Protein AF-A0ABD3PXR7-F1 (afdb_monomer_lite)

Radius of gyration: 36.09 Å; chains: 1; bounding box: 82×71×95 Å

Organism: NCBI:txid29204

Sequence (376 aa):
MSKEVPHRSMDNRYQPSEEQWASACSLSIHQLHDVMTKGQEARTKLITGNVGLVTMIAKRYYNLLGAGNARGGRAAAGGGGGGTDATLKLEDLIQEGYIGIMDAAERFDPEKGFRFSTYGSHWVRQRILRSISESSRIIRLPVHVQTMLRNMNKKRKEFEEVVGRTPSLPELAHELGLSLEKVNLYQHLSRNVMSLEMQLDQHSSKEDRERTLGDRIPCTELPTPDEDAMSEAFRGEVHSMLDHLGDNERLVLTHRFGLEDGCPRTLRETSDSMGVSIDIVRGIEARALNKLRQPRMMYRLKDFVDGGRNEESWENHSTMDSNGFGSSIEGHPNFVPQAMNAIEDMSHQNMNFNGVAMDDGFGDNDRPTPESIWSF

Structure (mmCIF, N/CA/C/O backbone):
data_AF-A0ABD3PXR7-F1
#
_entry.id   AF-A0ABD3PXR7-F1
#
loop_
_atom_site.group_PDB
_atom_site.id
_atom_site.type_symbol
_atom_site.label_atom_id
_atom_site.label_alt_id
_atom_site.label_comp_id
_atom_site.label_asym_id
_atom_site.label_entity_id
_atom_site.label_seq_id
_atom_site.pdbx_PDB_ins_code
_atom_site.Cartn_x
_atom_site.Cartn_y
_atom_site.Cartn_z
_atom_site.occupancy
_atom_site.B_iso_or_equiv
_atom_site.auth_seq_id
_atom_site.auth_comp_id
_atom_site.auth_asym_id
_atom_site.auth_atom_id
_atom_site.pdbx_PDB_model_num
ATOM 1 N N . MET A 1 1 ? -48.456 32.308 11.871 1.00 34.34 1 MET A N 1
ATOM 2 C CA . MET A 1 1 ? -47.641 33.259 11.086 1.00 34.34 1 MET A CA 1
ATOM 3 C C . MET A 1 1 ? -46.350 32.551 10.734 1.00 34.34 1 MET A C 1
ATOM 5 O O . MET A 1 1 ? -45.613 32.157 11.631 1.00 34.34 1 MET A O 1
ATOM 9 N N . SER A 1 2 ? -46.200 32.249 9.450 1.00 33.28 2 SER A N 1
ATOM 10 C CA . SER A 1 2 ? -45.166 31.401 8.864 1.00 33.28 2 SER A CA 1
ATOM 11 C C . SER A 1 2 ? -43.765 31.931 9.170 1.00 33.28 2 SER A C 1
ATOM 13 O O . SER A 1 2 ? -43.465 33.080 8.864 1.00 33.28 2 SER A O 1
ATOM 15 N N . LYS A 1 3 ? -42.910 31.104 9.780 1.00 39.56 3 LYS A N 1
ATOM 16 C CA . LYS A 1 3 ? -41.465 31.348 9.816 1.00 39.56 3 LYS A CA 1
ATOM 17 C C . LYS A 1 3 ? -40.888 30.765 8.533 1.00 39.56 3 LYS A C 1
ATOM 19 O O . LYS A 1 3 ? -40.643 29.564 8.459 1.00 39.56 3 LYS A O 1
ATOM 24 N N . GLU A 1 4 ? -40.753 31.601 7.512 1.00 32.22 4 GLU A N 1
ATOM 25 C CA . GLU A 1 4 ? -39.958 31.261 6.336 1.00 32.22 4 GLU A CA 1
ATOM 26 C C . GLU A 1 4 ? -38.503 31.081 6.775 1.00 32.22 4 GLU A C 1
ATOM 28 O O . GLU A 1 4 ? -37.876 31.990 7.318 1.00 32.22 4 GLU A O 1
ATOM 33 N N . VAL A 1 5 ? -37.990 29.866 6.597 1.00 41.03 5 VAL A N 1
ATOM 34 C CA . VAL A 1 5 ? -36.563 29.571 6.708 1.00 41.03 5 VAL A CA 1
ATOM 35 C C . VAL A 1 5 ? -35.935 30.062 5.401 1.00 41.03 5 VAL A C 1
ATOM 37 O O . VAL A 1 5 ? -36.305 29.541 4.347 1.00 41.03 5 VAL A O 1
ATOM 40 N N . PRO A 1 6 ? -35.040 31.064 5.416 1.00 37.84 6 PRO A N 1
ATOM 41 C CA . PRO A 1 6 ? -34.482 31.597 4.183 1.00 37.84 6 PRO A CA 1
ATOM 42 C C . PRO A 1 6 ? -33.681 30.513 3.453 1.00 37.84 6 PRO A C 1
ATOM 44 O O . PRO A 1 6 ? -32.834 29.829 4.034 1.00 37.84 6 PRO A O 1
ATOM 47 N N . HIS A 1 7 ? -33.991 30.346 2.167 1.00 37.97 7 HIS A N 1
ATOM 48 C CA . HIS A 1 7 ? -33.317 29.427 1.260 1.00 37.97 7 HIS A CA 1
ATOM 49 C C . HIS A 1 7 ? -31.802 29.680 1.250 1.00 37.97 7 HIS A C 1
ATOM 51 O O . HIS A 1 7 ? -31.329 30.791 1.025 1.00 37.97 7 HIS A O 1
ATOM 57 N N . ARG A 1 8 ? -31.044 28.607 1.491 1.00 40.94 8 ARG A N 1
ATOM 58 C CA . ARG A 1 8 ? -29.581 28.560 1.549 1.00 40.94 8 ARG A CA 1
ATOM 59 C C . ARG A 1 8 ? -28.980 28.835 0.164 1.00 40.94 8 ARG A C 1
ATOM 61 O O . ARG A 1 8 ? -28.808 27.908 -0.622 1.00 40.94 8 ARG A O 1
ATOM 68 N N . SER A 1 9 ? -28.632 30.087 -0.130 1.00 39.97 9 SER A N 1
ATOM 69 C CA . SER A 1 9 ? -27.699 30.412 -1.213 1.00 39.97 9 SER A CA 1
ATOM 70 C C . SER A 1 9 ? -26.316 29.885 -0.821 1.00 39.97 9 SER A C 1
ATOM 72 O O . SER A 1 9 ? -25.676 30.402 0.095 1.00 39.97 9 SER A O 1
ATOM 74 N N . MET A 1 10 ? -25.890 28.792 -1.455 1.00 42.78 10 MET A N 1
ATOM 75 C CA . MET A 1 10 ? -24.587 28.170 -1.230 1.00 42.78 10 MET A CA 1
ATOM 76 C C . MET A 1 10 ? -23.471 28.996 -1.872 1.00 42.78 10 MET A C 1
ATOM 78 O O . MET A 1 10 ? -22.968 28.651 -2.934 1.00 42.78 10 MET A O 1
ATOM 82 N N . ASP A 1 11 ? -23.048 30.050 -1.182 1.00 43.78 11 ASP A N 1
ATOM 83 C CA . ASP A 1 11 ? -21.689 30.567 -1.308 1.00 43.78 11 ASP A CA 1
ATOM 84 C C . ASP A 1 11 ? -20.843 29.852 -0.244 1.00 43.78 11 ASP A C 1
ATOM 86 O O . ASP A 1 11 ? -20.810 30.224 0.929 1.00 43.78 11 ASP A O 1
ATOM 90 N N . ASN A 1 12 ? -20.206 28.742 -0.624 1.00 55.34 12 ASN A N 1
ATOM 91 C CA . ASN A 1 12 ? -19.539 27.801 0.293 1.00 55.34 12 ASN A CA 1
ATOM 92 C C . ASN A 1 12 ? -18.209 28.342 0.882 1.00 55.34 12 ASN A C 1
ATOM 94 O O . ASN A 1 12 ? -17.324 27.571 1.247 1.00 55.34 12 ASN A O 1
ATOM 98 N N . ARG A 1 13 ? -18.048 29.673 0.938 1.00 56.72 13 ARG A N 1
ATOM 99 C CA . ARG A 1 13 ? -16.863 30.396 1.436 1.00 56.72 13 ARG A CA 1
ATOM 100 C C . ARG A 1 13 ? -17.157 31.375 2.577 1.00 56.72 13 ARG A C 1
ATOM 102 O O . ARG A 1 13 ? -16.215 31.924 3.137 1.00 56.72 13 ARG A O 1
ATOM 109 N N . TYR A 1 14 ? -18.420 31.592 2.947 1.00 70.62 14 TYR A N 1
ATOM 110 C CA . TYR A 1 14 ? -18.758 32.481 4.060 1.00 70.62 14 TYR A CA 1
ATOM 111 C C . TYR A 1 14 ? -18.867 31.686 5.368 1.00 70.62 14 TYR A C 1
ATOM 113 O O . TYR A 1 14 ? -19.858 30.994 5.606 1.00 70.62 14 TYR A O 1
ATOM 121 N N . GLN A 1 15 ? -17.834 31.758 6.213 1.00 71.31 15 GLN A N 1
ATOM 122 C CA . GLN A 1 15 ? -17.936 31.325 7.609 1.00 71.31 15 GLN A CA 1
ATOM 123 C C . GLN A 1 15 ? -18.559 32.476 8.417 1.00 71.31 15 GLN A C 1
ATOM 125 O O . GLN A 1 15 ? -18.010 33.579 8.385 1.00 71.31 15 GLN A O 1
ATOM 130 N N . PRO A 1 16 ? -19.701 32.270 9.103 1.00 82.31 16 PRO A N 1
ATOM 131 C CA . PRO A 1 16 ? -20.336 33.333 9.874 1.00 82.31 16 PRO A CA 1
ATOM 132 C C . PRO A 1 16 ? -19.421 33.802 11.009 1.00 82.31 16 PRO A C 1
ATOM 134 O O . PRO A 1 16 ? -18.792 32.975 11.672 1.00 82.31 16 PRO A O 1
ATOM 137 N N . SER A 1 17 ? -19.371 35.115 11.245 1.00 83.88 17 SER A N 1
ATOM 138 C CA . SER A 1 17 ? -18.610 35.712 12.355 1.00 83.88 17 SER A CA 1
ATOM 139 C C . SER A 1 17 ? -19.162 35.255 13.714 1.00 83.88 17 SER A C 1
ATOM 141 O O . SER A 1 17 ? -20.355 34.964 13.833 1.00 83.88 17 SER A O 1
ATOM 143 N N . GLU A 1 18 ? -18.331 35.233 14.762 1.00 81.06 18 GLU A N 1
ATOM 144 C CA . GLU A 1 18 ? -18.754 34.929 16.143 1.00 81.06 18 GLU A CA 1
ATOM 145 C C . GLU A 1 18 ? -19.928 35.814 16.593 1.00 81.06 18 GLU A C 1
ATOM 147 O O . GLU A 1 18 ? -20.834 35.351 17.284 1.00 81.06 18 GLU A O 1
ATOM 152 N N . GLU A 1 19 ? -19.982 37.059 16.112 1.00 82.31 19 GLU A N 1
ATOM 153 C CA . GLU A 1 19 ? -21.092 37.986 16.351 1.00 82.31 19 GLU A CA 1
ATOM 154 C C . GLU A 1 19 ? -22.408 37.513 15.715 1.00 82.31 19 GLU A C 1
ATOM 156 O O . GLU A 1 19 ? -23.481 37.653 16.304 1.00 82.31 19 GLU A O 1
ATOM 161 N N . GLN A 1 20 ? -22.339 36.915 14.522 1.00 86.44 20 GLN A N 1
ATOM 162 C CA . GLN A 1 20 ? -23.507 36.377 13.822 1.00 86.44 20 GLN A CA 1
ATOM 163 C C . GLN A 1 20 ? -24.015 35.104 14.500 1.00 86.44 20 GLN A C 1
ATOM 165 O O . GLN A 1 20 ? -25.227 34.920 14.609 1.00 86.44 20 GLN A O 1
ATOM 170 N N . TRP A 1 21 ? -23.114 34.263 15.015 1.00 85.06 21 TRP A N 1
ATOM 171 C CA . TRP A 1 21 ? -23.475 33.100 15.829 1.00 85.06 21 TRP A CA 1
ATOM 172 C C . TRP A 1 21 ? -24.108 33.500 17.161 1.00 85.06 21 TRP A C 1
ATOM 174 O O . TRP A 1 21 ? -25.146 32.955 17.537 1.00 85.06 21 TRP A O 1
ATOM 184 N N . ALA A 1 22 ? -23.525 34.483 17.847 1.00 86.75 22 ALA A N 1
ATOM 185 C CA . ALA A 1 22 ? -24.058 35.019 19.094 1.00 86.75 22 ALA A CA 1
ATOM 186 C C . ALA A 1 22 ? -25.461 35.616 18.880 1.00 86.75 22 ALA A C 1
ATOM 188 O O . ALA A 1 22 ? -26.399 35.276 19.603 1.00 86.75 22 ALA A O 1
ATOM 189 N N . SER A 1 23 ? -25.631 36.404 17.813 1.00 87.06 23 SER A N 1
ATOM 190 C CA . SER A 1 23 ? -26.920 36.973 17.408 1.00 87.06 23 SER A CA 1
ATOM 191 C C . SER A 1 23 ? -27.958 35.895 17.063 1.00 87.06 23 SER A C 1
ATOM 193 O O . SER A 1 23 ? -29.079 35.936 17.570 1.00 87.06 23 SER A O 1
ATOM 195 N N . ALA A 1 24 ? -27.584 34.868 16.287 1.00 88.69 24 ALA A N 1
ATOM 196 C CA . ALA A 1 24 ? -28.477 33.761 15.930 1.00 88.69 24 ALA A CA 1
ATOM 197 C C . ALA A 1 24 ? -28.955 32.962 17.155 1.00 88.69 24 ALA A C 1
ATOM 199 O O . ALA A 1 24 ? -30.113 32.548 17.215 1.00 88.69 24 ALA A O 1
ATOM 200 N N . CYS A 1 25 ? -28.085 32.784 18.151 1.00 84.81 25 CYS A N 1
ATOM 201 C CA . CYS A 1 25 ? -28.408 32.115 19.410 1.00 84.81 25 CYS A CA 1
ATOM 202 C C . CYS A 1 25 ? -29.075 33.038 20.443 1.00 84.81 25 CYS A C 1
ATOM 204 O O . CYS A 1 25 ? -29.448 32.562 21.513 1.00 84.81 25 CYS A O 1
ATOM 206 N N . SER A 1 26 ? -29.244 34.335 20.144 1.00 90.25 26 SER A N 1
ATOM 207 C CA . SER A 1 26 ? -29.732 35.351 21.092 1.00 90.25 26 SER A CA 1
ATOM 208 C C . SER A 1 26 ? -28.900 35.427 22.388 1.00 90.25 26 SER A C 1
ATOM 210 O O . SER A 1 26 ? -29.445 35.636 23.471 1.00 90.25 26 SER A O 1
ATOM 212 N N . LEU A 1 27 ? -27.579 35.239 22.284 1.00 89.94 27 LEU A N 1
ATOM 213 C CA . LEU A 1 27 ? -26.617 35.262 23.394 1.00 89.94 27 LEU A CA 1
ATOM 214 C C . LEU A 1 27 ? -25.584 36.378 23.196 1.00 89.94 27 LEU A C 1
ATOM 216 O O . LEU A 1 27 ? -25.331 36.810 22.074 1.00 89.94 27 LEU A O 1
ATOM 220 N N . SER A 1 28 ? -24.943 36.831 24.278 1.00 91.56 28 SER A N 1
ATOM 221 C CA . SER A 1 28 ? -23.738 37.663 24.149 1.00 91.56 28 SER A CA 1
ATOM 222 C C . SER A 1 28 ? -22.528 36.814 23.738 1.00 91.56 28 SER A C 1
ATOM 224 O O . SER A 1 28 ? -22.487 35.615 24.013 1.00 91.56 28 SER A O 1
ATOM 226 N N . ILE A 1 29 ? -21.510 37.427 23.124 1.00 89.44 29 ILE A N 1
ATOM 227 C CA . ILE A 1 29 ? -20.277 36.731 22.697 1.00 89.44 29 ILE A CA 1
ATOM 228 C C . ILE A 1 29 ? -19.611 36.013 23.886 1.00 89.44 29 ILE A C 1
ATOM 230 O O . ILE A 1 29 ? -19.215 34.855 23.782 1.00 89.44 29 ILE A O 1
ATOM 234 N N . HIS A 1 30 ? -19.566 36.660 25.055 1.00 89.75 30 HIS A N 1
ATOM 235 C CA . HIS A 1 30 ? -19.017 36.056 26.272 1.00 89.75 30 HIS A CA 1
ATOM 236 C C . HIS A 1 30 ? -19.841 34.851 26.745 1.00 89.75 30 HIS A C 1
ATOM 238 O O . HIS A 1 30 ? -19.284 33.816 27.099 1.00 89.75 30 HIS A O 1
ATOM 244 N N . GLN A 1 31 ? -21.173 34.959 26.731 1.00 90.75 31 GLN A N 1
ATOM 245 C CA . GLN A 1 31 ? -22.049 33.844 27.101 1.00 90.75 31 GLN A CA 1
ATOM 246 C C . GLN A 1 31 ? -21.922 32.678 26.118 1.00 90.75 31 GLN A C 1
ATOM 248 O O . GLN A 1 31 ? -21.955 31.523 26.538 1.00 90.75 31 GLN A O 1
ATOM 253 N N . LEU A 1 32 ? -21.746 32.968 24.826 1.00 89.69 32 LEU A N 1
ATOM 254 C CA . LEU A 1 32 ? -21.493 31.957 23.807 1.00 89.69 32 LEU A CA 1
ATOM 255 C C . LEU A 1 32 ? -20.192 31.200 24.105 1.00 89.69 32 LEU A C 1
ATOM 257 O O . LEU A 1 32 ? -20.207 29.971 24.156 1.00 89.69 32 LEU A O 1
ATOM 261 N N . HIS A 1 33 ? -19.098 31.915 24.385 1.00 90.12 33 HIS A N 1
ATOM 262 C CA . HIS A 1 33 ? -17.822 31.303 24.763 1.00 90.12 33 HIS A CA 1
ATOM 263 C C . HIS A 1 33 ? -17.922 30.468 26.043 1.00 90.12 33 HIS A C 1
ATOM 265 O O . HIS A 1 33 ? -17.426 29.343 26.069 1.00 90.12 33 HIS A O 1
ATOM 271 N N . ASP A 1 34 ? -18.621 30.946 27.074 1.00 92.38 34 ASP A N 1
ATOM 272 C CA . ASP A 1 34 ? -18.834 30.184 28.312 1.00 92.38 34 ASP A CA 1
ATOM 273 C C . ASP A 1 34 ? -19.627 28.888 28.084 1.00 92.38 34 ASP A C 1
ATOM 275 O O . ASP A 1 34 ? -19.372 27.865 28.722 1.00 92.38 34 ASP A O 1
ATOM 279 N N . VAL A 1 35 ? -20.617 28.906 27.190 1.00 91.38 35 VAL A N 1
ATOM 280 C CA . VAL A 1 35 ? -21.384 27.703 26.840 1.00 91.38 35 VAL A CA 1
ATOM 281 C C . VAL A 1 35 ? -20.528 26.741 26.017 1.00 91.38 35 VAL A C 1
ATOM 283 O O . VAL A 1 35 ? -20.562 25.533 26.261 1.00 91.38 35 VAL A O 1
ATOM 286 N N . MET A 1 36 ? -19.724 27.256 25.085 1.00 90.50 36 MET A N 1
ATOM 287 C CA . MET A 1 36 ? -18.823 26.441 24.269 1.00 90.50 36 MET A CA 1
ATOM 288 C C . MET A 1 36 ? -17.743 25.757 25.109 1.00 90.50 36 MET A C 1
ATOM 290 O O . MET A 1 36 ? -17.532 24.555 24.947 1.00 90.50 36 MET A O 1
ATOM 294 N N . THR A 1 37 ? -17.107 26.473 26.039 1.00 93.88 37 THR A N 1
ATOM 295 C CA . THR A 1 37 ? -16.093 25.900 26.941 1.00 93.88 37 THR A CA 1
ATOM 296 C C . THR A 1 37 ? -16.701 24.830 27.842 1.00 93.88 37 THR A C 1
ATOM 298 O O . THR A 1 37 ? -16.191 23.711 27.890 1.00 93.88 37 THR A O 1
ATOM 301 N N . LYS A 1 38 ? -17.864 25.093 28.457 1.00 93.88 38 LYS A N 1
ATOM 302 C CA . LYS A 1 38 ? -18.607 24.080 29.231 1.00 93.88 38 LYS A CA 1
ATOM 303 C C . LYS A 1 38 ? -18.969 22.855 28.390 1.00 93.88 38 LYS A C 1
ATOM 305 O O . LYS A 1 38 ? -18.868 21.728 28.875 1.00 93.88 38 LYS A O 1
ATOM 310 N N . GLY A 1 39 ? -19.364 23.057 27.132 1.00 91.94 39 GLY A N 1
ATOM 311 C CA . GLY A 1 39 ? -19.642 21.977 26.186 1.00 91.94 39 GLY A CA 1
ATOM 312 C C . GLY A 1 39 ? -18.402 21.134 25.878 1.00 91.94 39 GLY A C 1
ATOM 313 O O . GLY A 1 39 ? -18.457 19.904 25.934 1.00 91.94 39 GLY A O 1
ATOM 314 N N . GLN A 1 40 ? -17.263 21.778 25.618 1.00 91.00 40 GLN A N 1
ATOM 315 C CA . GLN A 1 40 ? -15.980 21.111 25.378 1.00 91.00 40 GLN A CA 1
ATOM 316 C C . GLN A 1 40 ? -15.490 20.343 26.613 1.00 91.00 40 GLN A C 1
ATOM 318 O O . GLN A 1 40 ? -15.039 19.200 26.493 1.00 91.00 40 GLN A O 1
ATOM 323 N N . GLU A 1 41 ? -15.629 20.915 27.808 1.00 94.44 41 GLU A N 1
ATOM 324 C CA . GLU A 1 41 ? -15.305 20.239 29.065 1.00 94.44 41 GLU A CA 1
ATOM 325 C C . GLU A 1 41 ? -16.196 19.017 29.300 1.00 94.44 41 GLU A C 1
ATOM 327 O O . GLU A 1 41 ? -15.697 17.942 29.639 1.00 94.44 41 GLU A O 1
ATOM 332 N N . ALA A 1 42 ? -17.511 19.156 29.106 1.00 92.94 42 ALA A N 1
ATOM 333 C CA . ALA A 1 42 ? -18.457 18.053 29.241 1.00 92.94 42 ALA A CA 1
ATOM 334 C C . ALA A 1 42 ? -18.140 16.926 28.249 1.00 92.94 42 ALA A C 1
ATOM 336 O O . ALA A 1 42 ? -18.104 15.752 28.628 1.00 92.94 42 ALA A O 1
ATOM 337 N N . ARG A 1 43 ? -17.817 17.280 27.001 1.00 91.12 43 ARG A N 1
ATOM 338 C CA . ARG A 1 43 ? -17.379 16.334 25.971 1.00 91.12 43 ARG A CA 1
ATOM 339 C C . ARG A 1 43 ? -16.092 15.615 26.378 1.00 91.12 43 ARG A C 1
ATOM 341 O O . ARG A 1 43 ? -16.018 14.391 26.289 1.00 91.12 43 ARG A O 1
ATOM 348 N N . THR A 1 44 ? -15.102 16.350 26.876 1.00 93.56 44 THR A N 1
ATOM 349 C CA . THR A 1 44 ? -13.822 15.784 27.329 1.00 93.56 44 THR A CA 1
ATOM 350 C C . THR A 1 44 ? -14.022 14.836 28.510 1.00 93.56 44 THR A C 1
ATOM 352 O O . THR A 1 44 ? -13.457 13.742 28.527 1.00 93.56 44 THR A O 1
ATOM 355 N N . LYS A 1 45 ? -14.889 15.191 29.466 1.00 94.56 45 LYS A N 1
ATOM 356 C CA . LYS A 1 45 ? -15.271 14.318 30.589 1.00 94.56 45 LYS A CA 1
ATOM 357 C C . LYS A 1 45 ? -15.959 13.039 30.104 1.00 94.56 45 LYS A C 1
ATOM 359 O O . LYS A 1 45 ? -15.632 11.955 30.583 1.00 94.56 45 LYS A O 1
ATOM 364 N N . LEU A 1 46 ? -16.857 13.140 29.121 1.00 93.31 46 LEU A N 1
ATOM 365 C CA . LEU A 1 46 ? -17.528 11.975 28.538 1.00 93.31 46 LEU A CA 1
ATOM 366 C C . LEU A 1 46 ? -16.535 11.034 27.838 1.00 93.31 46 LEU A C 1
ATOM 368 O O . LEU A 1 46 ? -16.605 9.819 28.025 1.00 93.31 46 LEU A O 1
ATOM 372 N N . ILE A 1 47 ? -15.591 11.579 27.071 1.00 93.38 47 ILE A N 1
ATOM 373 C CA . ILE A 1 47 ? -14.570 10.791 26.367 1.00 93.38 47 ILE A CA 1
ATOM 374 C C . ILE A 1 47 ? -13.620 10.119 27.363 1.00 93.38 47 ILE A C 1
ATOM 376 O O . ILE A 1 47 ? -13.458 8.898 27.329 1.00 93.38 47 ILE A O 1
ATOM 380 N N . THR A 1 48 ? -13.031 10.891 28.280 1.00 94.00 48 THR A N 1
ATOM 381 C CA . THR A 1 48 ? -12.047 10.390 29.258 1.00 94.00 48 THR A CA 1
ATOM 382 C C . THR A 1 48 ? -12.644 9.338 30.192 1.00 94.00 48 THR A C 1
ATOM 384 O O . THR A 1 48 ? -12.010 8.313 30.440 1.00 94.00 48 THR A O 1
ATOM 387 N N . GLY A 1 49 ? -13.903 9.503 30.615 1.00 93.75 49 GLY A N 1
ATOM 388 C CA . GLY A 1 49 ? -14.624 8.505 31.411 1.00 93.75 49 GLY A CA 1
ATOM 389 C C . GLY A 1 49 ? -14.849 7.164 30.699 1.00 93.75 49 GLY A C 1
ATOM 390 O O . GLY A 1 49 ? -15.053 6.148 31.360 1.00 93.75 49 GLY A O 1
ATOM 391 N N . ASN A 1 50 ? -14.779 7.125 29.363 1.00 93.81 50 ASN A N 1
ATOM 392 C CA . ASN A 1 50 ? -15.019 5.921 28.562 1.00 93.81 50 ASN A CA 1
ATOM 393 C C . ASN A 1 50 ? -13.762 5.378 27.858 1.00 93.81 50 ASN A C 1
ATOM 395 O O . ASN A 1 50 ? -13.854 4.460 27.041 1.00 93.81 50 ASN A O 1
ATOM 399 N N . VAL A 1 51 ? -12.572 5.862 28.216 1.00 91.31 51 VAL A N 1
ATOM 400 C CA . VAL A 1 51 ? -11.287 5.364 27.691 1.00 91.31 51 VAL A CA 1
ATOM 401 C C . VAL A 1 51 ? -11.111 3.852 27.915 1.00 91.31 51 VAL A C 1
ATOM 403 O O . VAL A 1 51 ? -10.631 3.130 27.037 1.00 91.31 51 VAL A O 1
ATOM 406 N N . GLY A 1 52 ? -11.570 3.333 29.059 1.00 93.56 52 GLY A N 1
ATOM 407 C CA . GLY A 1 52 ? -11.513 1.900 29.372 1.00 93.56 52 GLY A CA 1
ATOM 408 C C . GLY A 1 52 ? -12.270 1.017 28.368 1.00 93.56 52 GLY A C 1
ATOM 409 O O . GLY A 1 52 ? -11.819 -0.081 28.042 1.00 93.56 52 GLY A O 1
ATOM 410 N N . LEU A 1 53 ? -13.381 1.510 27.810 1.00 94.00 53 LEU A N 1
ATOM 411 C CA . LEU A 1 53 ? -14.138 0.793 26.780 1.00 94.00 53 LEU A CA 1
ATOM 412 C C . LEU A 1 53 ? -13.314 0.645 25.495 1.00 94.00 53 LEU A C 1
ATOM 414 O O . LEU A 1 53 ? -13.272 -0.438 24.910 1.00 94.00 53 LEU A O 1
ATOM 418 N N . VAL A 1 54 ? -12.638 1.718 25.079 1.00 95.12 54 VAL A N 1
ATOM 419 C CA . VAL A 1 54 ? -11.808 1.735 23.868 1.00 95.12 54 VAL A CA 1
ATOM 420 C C . VAL A 1 54 ? -10.669 0.732 23.983 1.00 95.12 54 VAL A C 1
ATOM 422 O O . VAL A 1 54 ? -10.507 -0.123 23.113 1.00 95.12 54 VAL A O 1
ATOM 425 N N . THR A 1 55 ? -9.927 0.782 25.090 1.00 94.62 55 THR A N 1
ATOM 426 C CA . THR A 1 55 ? -8.792 -0.123 25.319 1.00 94.62 55 THR A CA 1
ATOM 427 C C . THR A 1 55 ? -9.223 -1.591 25.363 1.00 94.62 55 THR A C 1
ATOM 429 O O . THR A 1 55 ? -8.538 -2.442 24.796 1.00 94.62 55 THR A O 1
ATOM 432 N N . MET A 1 56 ? -10.377 -1.906 25.963 1.00 94.69 56 MET A N 1
ATOM 433 C CA . MET A 1 56 ? -10.942 -3.261 25.966 1.00 94.69 56 MET A CA 1
ATOM 434 C C . MET A 1 56 ? -11.277 -3.749 24.546 1.00 94.69 56 MET A C 1
ATOM 436 O O . MET A 1 56 ? -10.916 -4.870 24.178 1.00 94.69 56 MET A O 1
ATOM 440 N N . ILE A 1 57 ? -11.935 -2.914 23.733 1.00 93.81 57 ILE A N 1
ATOM 441 C CA . ILE A 1 57 ? -12.299 -3.264 22.352 1.00 93.81 57 ILE A CA 1
ATOM 442 C C . ILE A 1 57 ? -11.040 -3.429 21.489 1.00 93.81 57 ILE A C 1
ATOM 444 O O . ILE A 1 57 ? -10.927 -4.424 20.771 1.00 93.81 57 ILE A O 1
ATOM 448 N N . ALA A 1 58 ? -10.080 -2.508 21.591 1.00 93.12 58 ALA A N 1
ATOM 449 C CA . ALA A 1 58 ? -8.821 -2.566 20.852 1.00 93.12 58 ALA A CA 1
ATOM 450 C C . ALA A 1 58 ? -8.014 -3.826 21.200 1.00 93.12 58 ALA A C 1
ATOM 452 O O . ALA A 1 58 ? -7.631 -4.572 20.299 1.00 93.12 58 ALA A O 1
ATOM 453 N N . LYS A 1 59 ? -7.852 -4.145 22.495 1.00 91.44 59 LYS A N 1
ATOM 454 C CA . LYS A 1 59 ? -7.183 -5.379 22.948 1.00 91.44 59 LYS A CA 1
ATOM 455 C C . LYS A 1 59 ? -7.855 -6.639 22.409 1.00 91.44 59 LYS A C 1
ATOM 457 O O . LYS A 1 59 ? -7.168 -7.579 22.021 1.00 91.44 59 LYS A O 1
ATOM 462 N N . ARG A 1 60 ? -9.192 -6.670 22.344 1.00 90.94 60 ARG A N 1
ATOM 463 C CA . ARG A 1 60 ? -9.924 -7.805 21.764 1.00 90.94 60 ARG A CA 1
ATOM 464 C C . ARG A 1 60 ? -9.561 -8.015 20.292 1.00 90.94 60 ARG A C 1
ATOM 466 O O . ARG A 1 60 ? -9.311 -9.153 19.906 1.00 90.94 60 ARG A O 1
ATOM 473 N N . TYR A 1 61 ? -9.532 -6.955 19.484 1.00 87.50 61 TYR A N 1
ATOM 474 C CA . TYR A 1 61 ? -9.170 -7.061 18.065 1.00 87.50 61 TYR A CA 1
ATOM 475 C C . TYR A 1 61 ? -7.691 -7.377 17.856 1.00 87.50 61 TYR A C 1
ATOM 477 O O . TYR A 1 61 ? -7.380 -8.232 17.034 1.00 87.50 61 TYR A O 1
ATOM 485 N N . TYR A 1 62 ? -6.804 -6.782 18.653 1.00 87.06 62 TYR A N 1
ATOM 486 C CA . TYR A 1 62 ? -5.380 -7.113 18.655 1.00 87.06 62 TYR A CA 1
ATOM 487 C C . TYR A 1 62 ? -5.144 -8.605 18.941 1.00 87.06 62 TYR A C 1
ATOM 489 O O . TYR A 1 62 ? -4.453 -9.289 18.190 1.00 87.06 62 TYR A O 1
ATOM 497 N N . ASN A 1 63 ? -5.807 -9.149 19.966 1.00 85.12 63 ASN A N 1
ATOM 498 C CA . ASN A 1 63 ? -5.702 -10.566 20.310 1.00 85.12 63 ASN A CA 1
ATOM 499 C C . ASN A 1 63 ? -6.324 -11.480 19.246 1.00 85.12 63 ASN A C 1
ATOM 501 O O . ASN A 1 63 ? -5.800 -12.560 19.007 1.00 85.12 63 ASN A O 1
ATOM 505 N N . LEU A 1 64 ? -7.428 -11.079 18.605 1.00 80.62 64 LEU A N 1
ATOM 506 C CA . LEU A 1 64 ? -8.034 -11.849 17.510 1.00 80.62 64 LEU A CA 1
ATOM 507 C C . LEU A 1 64 ? -7.110 -11.925 16.288 1.00 80.62 64 LEU A C 1
ATOM 509 O O . LEU A 1 64 ? -7.005 -12.988 15.680 1.00 80.62 64 LEU A O 1
ATOM 513 N N . LEU A 1 65 ? -6.427 -10.825 15.963 1.00 73.44 65 LEU A N 1
ATOM 514 C CA . LEU A 1 65 ? -5.420 -10.784 14.902 1.00 73.44 65 LEU A CA 1
ATOM 515 C C . LEU A 1 65 ? -4.204 -11.655 15.262 1.00 73.44 65 LEU A C 1
ATOM 517 O O . LEU A 1 65 ? -3.769 -12.460 14.446 1.00 73.44 65 LEU A O 1
ATOM 521 N N . GLY A 1 66 ? -3.711 -11.573 16.503 1.00 63.81 66 GLY A N 1
ATOM 522 C CA . GLY A 1 66 ? -2.571 -12.375 16.970 1.00 63.81 66 GLY A CA 1
ATOM 523 C C . GLY A 1 66 ? -2.869 -13.874 17.140 1.00 63.81 66 GLY A C 1
ATOM 524 O O . GLY A 1 66 ? -2.029 -14.717 16.834 1.00 63.81 66 GLY A O 1
ATOM 525 N N . ALA A 1 67 ? -4.075 -14.241 17.582 1.00 55.44 67 ALA A N 1
ATOM 526 C CA . ALA A 1 67 ? -4.469 -15.637 17.799 1.00 55.44 67 ALA A CA 1
ATOM 527 C C . ALA A 1 67 ? -4.686 -16.415 16.490 1.00 55.44 67 ALA A C 1
ATOM 529 O O . ALA A 1 67 ? -4.561 -17.642 16.485 1.00 55.44 67 ALA A O 1
ATOM 530 N N . GLY A 1 68 ? -4.976 -15.719 15.383 1.00 50.09 68 GLY A N 1
ATOM 531 C CA . GLY A 1 68 ? -5.058 -16.315 14.047 1.00 50.09 68 GLY A CA 1
ATOM 532 C C . GLY A 1 68 ? -3.751 -16.983 13.608 1.00 50.09 68 GLY A C 1
ATOM 533 O O . GLY A 1 68 ? -3.805 -18.050 12.999 1.00 50.09 68 GLY A O 1
ATOM 534 N N . ASN A 1 69 ? -2.601 -16.425 14.008 1.00 47.66 69 ASN A N 1
ATOM 535 C CA . ASN A 1 69 ? -1.274 -16.978 13.713 1.00 47.66 69 ASN A CA 1
ATOM 536 C C . ASN A 1 69 ? -0.861 -18.126 14.647 1.00 47.66 69 ASN A C 1
ATOM 538 O O . ASN A 1 69 ? -0.056 -18.962 14.260 1.00 47.66 69 ASN A O 1
ATOM 542 N N . ALA A 1 70 ? -1.401 -18.203 15.868 1.00 43.69 70 ALA A N 1
ATOM 543 C CA . ALA A 1 70 ? -0.979 -19.211 16.847 1.00 43.69 70 ALA A CA 1
ATOM 544 C C . ALA A 1 70 ? -1.699 -20.566 16.703 1.00 43.69 70 ALA A C 1
ATOM 546 O O . ALA A 1 70 ? -1.213 -21.579 17.205 1.00 43.69 70 ALA A O 1
ATOM 547 N N . ARG A 1 71 ? -2.876 -20.602 16.058 1.00 41.38 71 ARG A N 1
ATOM 548 C CA . ARG A 1 71 ? -3.730 -21.807 15.990 1.00 41.38 71 ARG A CA 1
ATOM 549 C C . ARG A 1 71 ? -3.679 -22.547 14.648 1.00 41.38 71 ARG A C 1
ATOM 551 O O . ARG A 1 71 ? -4.197 -23.656 14.561 1.00 41.38 71 ARG A O 1
ATOM 558 N N . GLY A 1 72 ? -3.051 -21.963 13.627 1.00 38.50 72 GLY A N 1
ATOM 559 C CA . GLY A 1 72 ? -2.854 -22.573 12.311 1.00 38.50 72 GLY A CA 1
ATOM 560 C C . GLY A 1 72 ? -1.486 -23.240 12.177 1.00 38.50 72 GLY A C 1
ATOM 561 O O . GLY A 1 72 ? -0.562 -22.623 11.674 1.00 38.50 72 GLY A O 1
ATOM 562 N N . GLY A 1 73 ? -1.376 -24.504 12.595 1.00 35.03 73 GLY A N 1
ATOM 563 C CA . GLY A 1 73 ? -0.399 -25.449 12.037 1.00 35.03 73 GLY A CA 1
ATOM 564 C C . GLY A 1 73 ? 1.043 -25.399 12.564 1.00 35.03 73 GLY A C 1
ATOM 565 O O . GLY A 1 73 ? 1.861 -24.587 12.153 1.00 35.03 73 GLY A O 1
ATOM 566 N N . ARG A 1 74 ? 1.413 -26.427 13.340 1.00 32.06 74 ARG A N 1
ATOM 567 C CA . ARG A 1 74 ? 2.798 -26.898 13.567 1.00 32.06 74 ARG A CA 1
ATOM 568 C C . ARG A 1 74 ? 3.421 -27.531 12.300 1.00 32.06 74 ARG A C 1
ATOM 570 O O . ARG A 1 74 ? 4.119 -28.534 12.403 1.00 32.06 74 ARG A O 1
ATOM 577 N N . ALA A 1 75 ? 3.161 -27.000 11.108 1.00 32.09 75 ALA A N 1
ATOM 578 C CA . ALA A 1 75 ? 3.556 -27.626 9.845 1.00 32.09 75 ALA A CA 1
ATOM 579 C C . ALA A 1 75 ? 4.252 -26.631 8.908 1.00 32.09 75 ALA A C 1
ATOM 581 O O . ALA A 1 75 ? 3.686 -26.231 7.902 1.00 32.09 75 ALA A O 1
ATOM 582 N N . ALA A 1 76 ? 5.467 -26.226 9.283 1.00 30.88 76 ALA A N 1
ATOM 583 C CA . ALA A 1 76 ? 6.570 -25.866 8.384 1.00 30.88 76 ALA A CA 1
ATOM 584 C C . ALA A 1 76 ? 7.766 -25.429 9.246 1.00 30.88 76 ALA A C 1
ATOM 586 O O . ALA A 1 76 ? 8.016 -24.247 9.466 1.00 30.88 76 ALA A O 1
ATOM 587 N N . ALA A 1 77 ? 8.501 -26.404 9.782 1.00 29.28 77 ALA A N 1
ATOM 588 C CA . ALA A 1 77 ? 9.882 -26.180 10.187 1.00 29.28 77 ALA A CA 1
ATOM 589 C C . ALA A 1 77 ? 10.709 -26.045 8.897 1.00 29.28 77 ALA A C 1
ATOM 591 O O . ALA A 1 77 ? 11.210 -27.025 8.361 1.00 29.28 77 ALA A O 1
ATOM 592 N N . GLY A 1 78 ? 10.735 -24.838 8.346 1.00 27.80 78 GLY A N 1
ATOM 593 C CA . GLY A 1 78 ? 11.430 -24.478 7.117 1.00 27.80 78 GLY A CA 1
ATOM 594 C C . GLY A 1 78 ? 11.237 -22.985 6.910 1.00 27.80 78 GLY A C 1
ATOM 595 O O . GLY A 1 78 ? 10.104 -22.530 6.794 1.00 27.80 78 GLY A O 1
ATOM 596 N N . GLY A 1 79 ? 12.333 -22.235 7.006 1.00 32.03 79 GLY A N 1
ATOM 597 C CA . GLY A 1 79 ? 12.371 -20.780 7.109 1.00 32.03 79 GLY A CA 1
ATOM 598 C C . GLY A 1 79 ? 11.476 -20.039 6.116 1.00 32.03 79 GLY A C 1
ATOM 599 O O . GLY A 1 79 ? 11.370 -20.388 4.946 1.00 32.03 79 GLY A O 1
ATOM 600 N N . GLY A 1 80 ? 10.843 -18.986 6.622 1.00 28.62 80 GLY A N 1
ATOM 601 C CA . GLY A 1 80 ? 9.959 -18.124 5.852 1.00 28.62 80 GLY A CA 1
ATOM 602 C C . GLY A 1 80 ? 8.953 -17.466 6.778 1.00 28.62 80 GLY A C 1
ATOM 603 O O . GLY A 1 80 ? 7.782 -17.831 6.786 1.00 28.62 80 GLY A O 1
ATOM 604 N N . GLY A 1 81 ? 9.420 -16.520 7.598 1.00 29.58 81 GLY A N 1
ATOM 605 C CA . GLY A 1 81 ? 8.567 -15.632 8.388 1.00 29.58 81 GLY A CA 1
ATOM 606 C C . GLY A 1 81 ? 7.748 -14.729 7.466 1.00 29.58 81 GLY A C 1
ATOM 607 O O . GLY A 1 81 ? 8.058 -13.557 7.295 1.00 29.58 81 GLY A O 1
ATOM 608 N N . GLY A 1 82 ? 6.738 -15.295 6.813 1.00 32.25 82 GLY A N 1
ATOM 609 C CA . GLY A 1 82 ? 5.902 -14.628 5.832 1.00 32.25 82 GLY A CA 1
ATOM 610 C C . GLY A 1 82 ? 4.522 -14.347 6.402 1.00 32.25 82 GLY A C 1
ATOM 611 O O . GLY A 1 82 ? 3.681 -15.237 6.468 1.00 32.25 82 GLY A O 1
ATOM 612 N N . GLY A 1 83 ? 4.277 -13.084 6.751 1.00 37.94 83 GLY A N 1
ATOM 613 C CA . GLY A 1 83 ? 2.926 -12.544 6.858 1.00 37.94 83 GLY A CA 1
ATOM 614 C C . GLY A 1 83 ? 2.401 -12.361 8.274 1.00 37.94 83 GLY A C 1
ATOM 615 O O . GLY A 1 83 ? 1.431 -12.998 8.675 1.00 37.94 83 GLY A O 1
ATOM 616 N N . THR A 1 84 ? 2.957 -11.410 9.020 1.00 39.97 84 THR A N 1
ATOM 617 C CA . THR A 1 84 ? 2.160 -10.771 10.066 1.00 39.97 84 THR A CA 1
ATOM 618 C C . THR A 1 84 ? 1.199 -9.794 9.389 1.00 39.97 84 THR A C 1
ATOM 620 O O . THR A 1 84 ? 1.554 -8.648 9.144 1.00 39.97 84 THR A O 1
ATOM 623 N N . ASP A 1 85 ? -0.047 -10.212 9.154 1.00 50.09 85 ASP A N 1
ATOM 624 C CA . ASP A 1 85 ? -1.201 -9.333 8.847 1.00 50.09 85 ASP A CA 1
ATOM 625 C C . ASP A 1 85 ? -1.480 -8.286 9.972 1.00 50.09 85 ASP A C 1
ATOM 627 O O . ASP A 1 85 ? -2.501 -7.599 9.979 1.00 50.09 85 ASP A O 1
ATOM 631 N N . ALA A 1 86 ? -0.575 -8.150 10.946 1.00 53.19 86 ALA A N 1
ATOM 632 C CA . ALA A 1 86 ? -0.638 -7.262 12.095 1.00 53.19 86 ALA A CA 1
ATOM 633 C C . ALA A 1 86 ? 0.517 -6.247 12.056 1.00 53.19 86 ALA A C 1
ATOM 635 O O . ALA A 1 86 ? 1.362 -6.219 12.945 1.00 53.19 86 ALA A O 1
ATOM 636 N N . THR A 1 87 ? 0.561 -5.409 11.019 1.00 61.56 87 THR A N 1
ATOM 637 C CA . THR A 1 87 ? 1.468 -4.244 10.984 1.00 61.56 87 THR A CA 1
ATOM 638 C C . THR A 1 87 ? 1.078 -3.194 12.033 1.00 61.56 87 THR A C 1
ATOM 640 O O . THR A 1 87 ? 1.912 -2.412 12.477 1.00 61.56 87 THR A O 1
ATOM 643 N N . LEU A 1 88 ? -0.191 -3.175 12.453 1.00 75.06 88 LEU A N 1
ATOM 644 C CA . LEU A 1 88 ? -0.697 -2.181 13.395 1.00 75.06 88 LEU A CA 1
ATOM 645 C C . LEU A 1 88 ? -0.389 -2.571 14.837 1.00 75.06 88 LEU A C 1
ATOM 647 O O . LEU A 1 88 ? -0.782 -3.644 15.311 1.00 75.06 88 LEU A O 1
ATOM 651 N N . LYS A 1 89 ? 0.274 -1.660 15.550 1.00 87.12 89 LYS A N 1
ATOM 652 C CA . LYS A 1 89 ? 0.551 -1.816 16.975 1.00 87.12 89 LYS A CA 1
ATOM 653 C C . LYS A 1 89 ? -0.750 -1.665 17.760 1.00 87.12 89 LYS A C 1
ATOM 655 O O . LYS A 1 89 ? -1.703 -1.017 17.327 1.00 87.12 89 LYS A O 1
ATOM 660 N N . LEU A 1 90 ? -0.791 -2.240 18.962 1.00 89.44 90 LEU A N 1
ATOM 661 C CA . LEU A 1 90 ? -1.935 -2.069 19.865 1.00 89.44 90 LEU A CA 1
ATOM 662 C C . LEU A 1 90 ? -2.220 -0.583 20.145 1.00 89.44 90 LEU A C 1
ATOM 664 O O . LEU A 1 90 ? -3.378 -0.192 20.252 1.00 89.44 90 LEU A O 1
ATOM 668 N N . GLU A 1 91 ? -1.169 0.227 20.249 1.00 92.81 91 GLU A N 1
ATOM 669 C CA . GLU A 1 91 ? -1.256 1.674 20.458 1.00 92.81 91 GLU A CA 1
ATOM 670 C C . GLU A 1 91 ? -2.007 2.362 19.315 1.00 92.81 91 GLU A C 1
ATOM 672 O O . GLU A 1 91 ? -2.933 3.124 19.586 1.00 92.81 91 GLU A O 1
ATOM 677 N N . ASP A 1 92 ? -1.711 2.008 18.062 1.00 92.62 92 ASP A N 1
ATOM 678 C CA . ASP A 1 92 ? -2.387 2.559 16.882 1.00 92.62 92 ASP A CA 1
ATOM 679 C C . ASP A 1 92 ? -3.890 2.240 16.913 1.00 92.62 92 ASP A C 1
ATOM 681 O O . ASP A 1 92 ? -4.732 3.120 16.731 1.00 92.62 92 ASP A O 1
ATOM 685 N N . LEU A 1 93 ? -4.252 0.995 17.250 1.00 92.19 93 LEU A N 1
ATOM 686 C CA . LEU A 1 93 ? -5.658 0.589 17.378 1.00 92.19 93 LEU A CA 1
ATOM 687 C C . LEU A 1 93 ? -6.384 1.334 18.507 1.00 92.19 93 LEU A C 1
ATOM 689 O O . LEU A 1 93 ? -7.579 1.616 18.398 1.00 92.19 93 LEU A O 1
ATOM 693 N N . ILE A 1 94 ? -5.685 1.631 19.605 1.00 94.81 94 ILE A N 1
ATOM 694 C CA . ILE A 1 94 ? -6.243 2.409 20.715 1.00 94.81 94 ILE A CA 1
ATOM 695 C C . ILE A 1 94 ? -6.485 3.856 20.274 1.00 94.81 94 ILE A C 1
ATOM 697 O O . ILE A 1 94 ? -7.565 4.381 20.545 1.00 94.81 94 ILE A O 1
ATOM 701 N N . GLN A 1 95 ? -5.536 4.478 19.568 1.00 94.75 95 GLN A N 1
ATOM 702 C CA . GLN A 1 95 ? -5.682 5.854 19.077 1.00 94.75 95 GLN A CA 1
ATOM 703 C C . GLN A 1 95 ? -6.840 5.987 18.083 1.00 94.75 95 GLN A C 1
ATOM 705 O O . GLN A 1 95 ? -7.692 6.862 18.225 1.00 94.75 95 GLN A O 1
ATOM 710 N N . GLU A 1 96 ? -6.957 5.054 17.143 1.00 94.94 96 GLU A N 1
ATOM 711 C CA . GLU A 1 96 ? -8.077 4.999 16.193 1.00 94.94 96 GLU A CA 1
ATOM 712 C C . GLU A 1 96 ? -9.420 4.777 16.893 1.00 94.94 96 GLU A C 1
ATOM 714 O O . GLU A 1 96 ? -10.455 5.355 16.542 1.00 94.94 96 GLU A O 1
ATOM 719 N N . GLY A 1 97 ? -9.406 3.968 17.950 1.00 96.06 97 GLY A N 1
ATOM 720 C CA . GLY A 1 97 ? -10.550 3.801 18.825 1.00 96.06 97 GLY A CA 1
ATOM 721 C C . GLY A 1 97 ? -10.939 5.090 19.561 1.00 96.06 97 GLY A C 1
ATOM 722 O O . GLY A 1 97 ? -12.135 5.346 19.722 1.00 96.06 97 GLY A O 1
ATOM 723 N N . TYR A 1 98 ? -9.976 5.927 19.967 1.00 95.81 98 TYR A N 1
ATOM 724 C CA . TYR A 1 98 ? -10.268 7.232 20.569 1.00 95.81 98 TYR A CA 1
ATOM 725 C C . TYR A 1 98 ? -10.910 8.193 19.574 1.00 95.81 98 TYR A C 1
ATOM 727 O O . TYR A 1 98 ? -11.881 8.858 19.926 1.00 95.81 98 TYR A O 1
ATOM 735 N N . ILE A 1 99 ? -10.468 8.206 18.317 1.00 95.50 99 ILE A N 1
ATOM 736 C CA . ILE A 1 99 ? -11.146 8.982 17.268 1.00 95.50 99 ILE A CA 1
ATOM 737 C C . ILE A 1 99 ? -12.598 8.499 17.121 1.00 95.50 99 ILE A C 1
ATOM 739 O O . ILE A 1 99 ? -13.531 9.299 17.076 1.00 95.50 99 ILE A O 1
ATOM 743 N N . GLY A 1 100 ? -12.826 7.182 17.163 1.00 95.88 100 GLY A N 1
ATOM 744 C CA . GLY A 1 100 ? -14.178 6.619 17.133 1.00 95.88 100 GLY A CA 1
ATOM 745 C C . GLY A 1 100 ? -15.059 7.028 18.309 1.00 95.88 100 GLY A C 1
ATOM 746 O O . GLY A 1 100 ? -16.243 7.301 18.116 1.00 95.88 100 GLY A O 1
ATOM 747 N N . ILE A 1 101 ? -14.516 7.105 19.526 1.00 95.88 101 ILE A N 1
ATOM 748 C CA . ILE A 1 101 ? -15.311 7.552 20.677 1.00 95.88 101 ILE A CA 1
ATOM 749 C C . ILE A 1 101 ? -15.557 9.066 20.662 1.00 95.88 101 ILE A C 1
ATOM 751 O O . ILE A 1 101 ? -16.609 9.509 21.121 1.00 95.88 101 ILE A O 1
ATOM 755 N N . MET A 1 102 ? -14.631 9.850 20.100 1.00 94.88 102 MET A N 1
ATOM 756 C CA . MET A 1 102 ? -14.807 11.286 19.873 1.00 94.88 102 MET A CA 1
ATOM 757 C C . MET A 1 102 ? -15.941 11.561 18.883 1.00 94.88 102 MET A C 1
ATOM 759 O O . MET A 1 102 ? -16.787 12.402 19.186 1.00 94.88 102 MET A O 1
ATOM 763 N N . ASP A 1 103 ? -15.993 10.824 17.767 1.00 94.69 103 ASP A N 1
ATOM 764 C CA . ASP A 1 103 ? -17.083 10.888 16.781 1.00 94.69 103 ASP A CA 1
ATOM 765 C C . ASP A 1 103 ? -18.427 10.482 17.411 1.00 94.69 103 ASP A C 1
ATOM 767 O O . ASP A 1 103 ? -19.465 11.104 17.170 1.00 94.69 103 ASP A O 1
ATOM 771 N N . ALA A 1 104 ? -18.417 9.443 18.255 1.00 95.69 104 ALA A N 1
ATOM 772 C CA . ALA A 1 104 ? -19.608 9.004 18.975 1.00 95.69 104 ALA A CA 1
ATOM 773 C C . ALA A 1 104 ? -20.118 10.084 19.936 1.00 95.69 104 ALA A C 1
ATOM 775 O O . ALA A 1 104 ? -21.321 10.308 20.017 1.00 95.69 104 ALA A O 1
ATOM 776 N N . ALA A 1 105 ? -19.219 10.756 20.658 1.00 94.50 105 ALA A N 1
ATOM 777 C CA . ALA A 1 105 ? -19.580 11.808 21.602 1.00 94.50 105 ALA A CA 1
ATOM 778 C C . ALA A 1 105 ? -20.227 13.025 20.918 1.00 94.50 105 ALA A C 1
ATOM 780 O O . ALA A 1 105 ? -21.095 13.647 21.519 1.00 94.50 105 ALA A O 1
ATOM 781 N N . GLU A 1 106 ? -19.862 13.345 19.671 1.00 92.19 106 GLU A N 1
ATOM 782 C CA . GLU A 1 106 ? -20.484 14.447 18.910 1.00 92.19 106 GLU A CA 1
ATOM 783 C C . GLU A 1 106 ? -21.920 14.154 18.487 1.00 92.19 106 GLU A C 1
ATOM 785 O O . GLU A 1 106 ? -22.746 15.058 18.411 1.00 92.19 106 GLU A O 1
ATOM 790 N N . ARG A 1 107 ? -22.210 12.891 18.167 1.00 92.56 107 ARG A N 1
ATOM 791 C CA . ARG A 1 107 ? -23.492 12.473 17.577 1.00 92.56 107 ARG A CA 1
ATOM 792 C C . ARG A 1 107 ? -24.430 11.824 18.587 1.00 92.56 107 ARG A C 1
ATOM 794 O O . ARG A 1 107 ? -25.527 11.396 18.220 1.00 92.56 107 ARG A O 1
ATOM 801 N N . PHE A 1 108 ? -23.986 11.691 19.832 1.00 94.38 108 PHE A N 1
ATOM 802 C CA . PHE A 1 108 ? -24.764 11.056 20.878 1.00 94.38 108 PHE A CA 1
ATOM 803 C C . PHE A 1 108 ? -25.889 11.975 21.346 1.00 94.38 108 PHE A C 1
ATOM 805 O O . PHE A 1 108 ? -25.666 13.123 21.714 1.00 94.38 108 PHE A O 1
ATOM 812 N N . ASP A 1 109 ? -27.094 11.421 21.367 1.00 93.25 109 ASP A N 1
ATOM 813 C CA . ASP A 1 109 ? -28.296 12.095 21.829 1.00 93.25 109 ASP A CA 1
ATOM 814 C C . ASP A 1 109 ? -28.818 11.374 23.085 1.00 93.25 109 ASP A C 1
ATOM 816 O O . ASP A 1 109 ? -29.255 10.217 22.982 1.00 93.25 109 ASP A O 1
ATOM 820 N N . PRO A 1 110 ? -28.747 12.009 24.271 1.00 90.19 110 PRO A N 1
ATOM 821 C CA . PRO A 1 110 ? -29.185 11.401 25.521 1.00 90.19 110 PRO A CA 1
ATOM 822 C C . PRO A 1 110 ? -30.710 11.246 25.617 1.00 90.19 110 PRO A C 1
ATOM 824 O O . PRO A 1 110 ? -31.170 10.394 26.379 1.00 90.19 110 PRO A O 1
ATOM 827 N N . GLU A 1 111 ? -31.503 11.996 24.842 1.00 93.56 111 GLU A N 1
ATOM 828 C CA . GLU A 1 111 ? -32.973 11.940 24.906 1.00 93.56 111 GLU A CA 1
ATOM 829 C C . GLU A 1 111 ? -33.524 10.609 24.379 1.00 93.56 111 GLU A C 1
ATOM 831 O O . GLU A 1 111 ? -34.599 10.160 24.776 1.00 93.56 111 GLU A O 1
ATOM 836 N N . LYS A 1 112 ? -32.743 9.907 23.549 1.00 91.44 112 LYS A N 1
ATOM 837 C CA . LYS A 1 112 ? -33.101 8.592 22.996 1.00 91.44 112 LYS A CA 1
ATOM 838 C C . LYS A 1 112 ? -33.033 7.447 24.014 1.00 91.44 112 LYS A C 1
ATOM 840 O O . LYS A 1 112 ? -33.389 6.322 23.673 1.00 91.44 112 LYS A O 1
ATOM 845 N N . GLY A 1 113 ? -32.553 7.689 25.238 1.00 91.38 113 GLY A N 1
ATOM 846 C CA . GLY A 1 113 ? -32.604 6.723 26.346 1.00 91.38 113 GLY A CA 1
ATOM 847 C C . GLY A 1 113 ? -31.616 5.549 26.272 1.00 91.38 113 GLY A C 1
ATOM 848 O O . GLY A 1 113 ? -31.658 4.652 27.116 1.00 91.38 113 GLY A O 1
ATOM 849 N N . PHE A 1 114 ? -30.698 5.527 25.300 1.00 92.75 114 PHE A N 1
ATOM 850 C CA . PHE A 1 114 ? -29.659 4.497 25.208 1.00 92.75 114 PHE A CA 1
ATOM 851 C C . PHE A 1 114 ? -28.410 4.875 26.008 1.00 92.75 114 PHE A C 1
ATOM 853 O O . PHE A 1 114 ? -27.988 6.028 26.036 1.00 92.75 114 PHE A O 1
ATOM 860 N N . ARG A 1 115 ? -27.754 3.881 26.622 1.00 93.06 115 ARG A N 1
ATOM 861 C CA . ARG A 1 115 ? -26.471 4.101 27.308 1.00 93.06 115 ARG A CA 1
ATOM 862 C C . ARG A 1 115 ? -25.381 4.453 26.294 1.00 93.06 115 ARG A C 1
ATOM 864 O O . ARG A 1 115 ? -25.235 3.768 25.279 1.00 93.06 115 ARG A O 1
ATOM 871 N N . PHE A 1 116 ? -24.554 5.444 26.629 1.00 93.38 116 PHE A N 1
ATOM 872 C CA . PHE A 1 116 ? -23.435 5.869 25.783 1.00 93.38 116 PHE A CA 1
ATOM 873 C C . PHE A 1 116 ? -22.467 4.724 25.460 1.00 93.38 116 PHE A C 1
ATOM 875 O O . PHE A 1 116 ? -22.026 4.605 24.325 1.00 93.38 116 PHE A O 1
ATOM 882 N N . SER A 1 117 ? -22.185 3.830 26.413 1.00 93.12 117 SER A N 1
ATOM 883 C CA . SER A 1 117 ? -21.268 2.700 26.205 1.00 93.12 117 SER A CA 1
ATOM 884 C C . SER A 1 117 ? -21.705 1.768 25.069 1.00 93.12 117 SER A C 1
ATOM 886 O O . SER A 1 117 ? -20.877 1.347 24.260 1.00 93.12 117 SER A O 1
ATOM 888 N N . THR A 1 118 ? -23.006 1.486 24.955 1.00 93.50 118 THR A N 1
ATOM 889 C CA . THR A 1 118 ? -23.558 0.665 23.870 1.00 93.50 118 THR A CA 1
ATOM 890 C C . THR A 1 118 ? -23.378 1.361 22.524 1.00 93.50 118 THR A C 1
ATOM 892 O O . THR A 1 118 ? -22.866 0.751 21.584 1.00 93.50 118 THR A O 1
ATOM 895 N N . TYR A 1 119 ? -23.727 2.647 22.450 1.00 94.50 119 TYR A N 1
ATOM 896 C CA . TYR A 1 119 ? -23.603 3.453 21.236 1.00 94.50 119 TYR A CA 1
ATOM 897 C C . TYR A 1 119 ? -22.139 3.626 20.805 1.00 94.50 119 TYR A C 1
ATOM 899 O O . TYR A 1 119 ? -21.770 3.277 19.683 1.00 94.50 119 TYR A O 1
ATOM 907 N N . GLY A 1 120 ? -21.278 4.071 21.723 1.00 94.94 120 GLY A N 1
ATOM 908 C CA . GLY A 1 120 ? -19.852 4.288 21.492 1.00 94.94 120 GLY A CA 1
ATOM 909 C C . GLY A 1 120 ? -19.126 3.022 21.045 1.00 94.94 120 GLY A C 1
ATOM 910 O O . GLY A 1 120 ? -18.269 3.088 20.169 1.00 94.94 120 GLY A O 1
ATOM 911 N N . SER A 1 121 ? -19.522 1.844 21.543 1.00 95.06 121 SER A N 1
ATOM 912 C CA . SER A 1 121 ? -18.914 0.578 21.113 1.00 95.06 121 SER A CA 1
ATOM 913 C C . SER A 1 121 ? -19.062 0.300 19.608 1.00 95.06 121 SER A C 1
ATOM 915 O O . SER A 1 121 ? -18.193 -0.352 19.023 1.00 95.06 121 SER A O 1
ATOM 917 N N . HIS A 1 122 ? -20.133 0.783 18.964 1.00 94.44 122 HIS A N 1
ATOM 918 C CA . HIS A 1 122 ? -20.333 0.630 17.522 1.00 94.44 122 HIS A CA 1
ATOM 919 C C . HIS A 1 122 ? -19.343 1.495 16.734 1.00 94.44 122 HIS A C 1
ATOM 921 O O . HIS A 1 122 ? -18.651 0.979 15.857 1.00 94.44 122 HIS A O 1
ATOM 927 N N . TRP A 1 123 ? -19.206 2.766 17.116 1.00 96.19 123 TRP A N 1
ATOM 928 C CA . TRP A 1 123 ? -18.283 3.722 16.498 1.00 96.19 123 TRP A CA 1
ATOM 929 C C . TRP A 1 123 ? -16.818 3.334 16.677 1.00 96.19 123 TRP A C 1
ATOM 931 O O . TRP A 1 123 ? -16.059 3.321 15.709 1.00 96.19 123 TRP A O 1
ATOM 941 N N . VAL A 1 124 ? -16.435 2.937 17.895 1.00 96.31 124 VAL A N 1
ATOM 942 C CA . VAL A 1 124 ? -15.081 2.454 18.197 1.00 96.31 124 VAL A CA 1
ATOM 943 C C . VAL A 1 124 ? -14.762 1.223 17.349 1.00 96.31 124 VAL A C 1
ATOM 945 O O . VAL A 1 124 ? -13.723 1.172 16.697 1.00 96.31 124 VAL A O 1
ATOM 948 N N . ARG A 1 125 ? -15.680 0.246 17.286 1.00 95.12 125 ARG A N 1
ATOM 949 C CA . ARG A 1 125 ? -15.512 -0.945 16.440 1.00 95.12 125 ARG A CA 1
ATOM 950 C C . ARG A 1 125 ? -15.348 -0.570 14.967 1.00 95.12 125 ARG A C 1
ATOM 952 O O . ARG A 1 125 ? -14.466 -1.111 14.308 1.00 95.12 125 ARG A O 1
ATOM 959 N N . GLN A 1 126 ? -16.206 0.305 14.451 1.00 94.44 126 GLN A N 1
ATOM 960 C CA . GLN A 1 126 ? -16.194 0.706 13.048 1.00 94.44 126 GLN A CA 1
ATOM 961 C C . GLN A 1 126 ? -14.882 1.402 12.676 1.00 94.44 126 GLN A C 1
ATOM 963 O O . GLN A 1 126 ? -14.291 1.053 11.655 1.00 94.44 126 GLN A O 1
ATOM 968 N N . ARG A 1 127 ? -14.402 2.335 13.510 1.00 95.06 127 ARG A N 1
ATOM 969 C CA . ARG A 1 127 ? -13.126 3.029 13.287 1.00 95.06 127 ARG A CA 1
ATOM 970 C C . ARG A 1 127 ? -11.936 2.084 13.332 1.00 95.06 127 ARG A C 1
ATOM 972 O O . ARG A 1 127 ? -11.154 2.080 12.390 1.00 95.06 127 ARG A O 1
ATOM 979 N N . ILE A 1 128 ? -11.860 1.215 14.340 1.00 93.31 128 ILE A N 1
ATOM 980 C CA . ILE A 1 128 ? -10.787 0.217 14.446 1.00 93.31 128 ILE A CA 1
ATOM 981 C C . ILE A 1 128 ? -10.778 -0.711 13.224 1.00 93.31 128 ILE A C 1
ATOM 983 O O . ILE A 1 128 ? -9.737 -0.904 12.605 1.00 93.31 128 ILE A O 1
ATOM 987 N N . LEU A 1 129 ? -11.930 -1.265 12.828 1.00 90.06 129 LEU A N 1
ATOM 988 C CA . LEU A 1 129 ? -12.014 -2.151 11.659 1.00 90.06 129 LEU A CA 1
ATOM 989 C C . LEU A 1 129 ? -11.647 -1.438 10.355 1.00 90.06 129 LEU A C 1
ATOM 991 O O . LEU A 1 129 ? -11.030 -2.050 9.481 1.00 90.06 129 LEU A O 1
ATOM 995 N N . ARG A 1 130 ? -12.017 -0.160 10.230 1.00 90.88 130 ARG A N 1
ATOM 996 C CA . ARG A 1 130 ? -11.641 0.676 9.093 1.00 90.88 130 ARG A CA 1
ATOM 997 C C . ARG A 1 130 ? -10.132 0.909 9.055 1.00 90.88 130 ARG A C 1
ATOM 999 O O . ARG A 1 130 ? -9.543 0.649 8.017 1.00 90.88 130 ARG A O 1
ATOM 1006 N N . SER A 1 131 ? -9.513 1.304 10.166 1.00 91.06 131 SER A N 1
ATOM 1007 C CA . SER A 1 131 ? -8.061 1.522 10.234 1.00 91.06 131 SER A CA 1
ATOM 1008 C C . SER A 1 131 ? -7.278 0.233 9.964 1.00 91.06 131 SER A C 1
ATOM 1010 O O . SER A 1 131 ? -6.348 0.229 9.164 1.00 91.06 131 SER A O 1
ATOM 1012 N N . ILE A 1 132 ? -7.737 -0.910 10.492 1.00 87.38 132 ILE A N 1
ATOM 1013 C CA . ILE A 1 132 ? -7.169 -2.222 10.140 1.00 87.38 132 ILE A CA 1
ATOM 1014 C C . ILE A 1 132 ? -7.261 -2.465 8.632 1.00 87.38 132 ILE A C 1
ATOM 1016 O O . ILE A 1 132 ? -6.302 -2.921 8.023 1.00 87.38 132 ILE A O 1
ATOM 1020 N N . SER A 1 133 ? -8.397 -2.173 8.005 1.00 86.12 133 SER A N 1
ATOM 1021 C CA . SER A 1 133 ? -8.541 -2.355 6.561 1.00 86.12 133 SER A CA 1
ATOM 1022 C C . SER A 1 133 ? -7.639 -1.405 5.764 1.00 86.12 133 SER A C 1
ATOM 1024 O O . SER A 1 133 ? -7.031 -1.818 4.783 1.00 86.12 133 SER A O 1
ATOM 1026 N N . GLU A 1 134 ? -7.517 -0.149 6.178 1.00 86.50 134 GLU A N 1
ATOM 1027 C CA . GLU A 1 134 ? -6.796 0.877 5.420 1.00 86.50 134 GLU A CA 1
ATOM 1028 C C . GLU A 1 134 ? -5.272 0.810 5.601 1.00 86.50 134 GLU A C 1
ATOM 1030 O O . GLU A 1 134 ? -4.557 1.061 4.632 1.00 86.50 134 GLU A O 1
ATOM 1035 N N . SER A 1 135 ? -4.792 0.426 6.790 1.00 84.88 135 SER A N 1
ATOM 1036 C CA . SER A 1 135 ? -3.388 0.579 7.206 1.00 84.88 135 SER A CA 1
ATOM 1037 C C . SER A 1 135 ? -2.671 -0.735 7.552 1.00 84.88 135 SER A C 1
ATOM 1039 O O . SER A 1 135 ? -1.490 -0.716 7.883 1.00 84.88 135 SER A O 1
ATOM 1041 N N . SER A 1 136 ? -3.338 -1.898 7.501 1.00 81.38 136 SER A N 1
ATOM 1042 C CA . SER A 1 136 ? -2.680 -3.180 7.838 1.00 81.38 136 SER A CA 1
ATOM 1043 C C . SER A 1 136 ? -1.655 -3.649 6.806 1.00 81.38 136 SER A C 1
ATOM 1045 O O . SER A 1 136 ? -0.758 -4.415 7.159 1.00 81.38 136 SER A O 1
ATOM 1047 N N . ARG A 1 137 ? -1.779 -3.219 5.545 1.00 81.94 137 ARG A N 1
ATOM 1048 C CA . ARG A 1 137 ? -0.925 -3.656 4.434 1.00 81.94 137 ARG A CA 1
ATOM 1049 C C . ARG A 1 137 ? -0.086 -2.504 3.900 1.00 81.94 137 ARG A C 1
ATOM 1051 O O . ARG A 1 137 ? -0.589 -1.397 3.759 1.00 81.94 137 ARG A O 1
ATOM 1058 N N . ILE A 1 138 ? 1.159 -2.815 3.536 1.00 86.25 138 ILE A N 1
ATOM 1059 C CA . ILE A 1 138 ? 2.071 -1.884 2.853 1.00 86.25 138 ILE A CA 1
ATOM 1060 C C . ILE A 1 138 ? 1.458 -1.446 1.516 1.00 86.25 138 ILE A C 1
ATOM 1062 O O . ILE A 1 138 ? 1.362 -0.258 1.230 1.00 86.25 138 ILE A O 1
ATOM 1066 N N . ILE A 1 139 ? 0.970 -2.411 0.729 1.00 87.69 139 ILE A N 1
ATOM 1067 C CA . ILE A 1 139 ? 0.196 -2.142 -0.485 1.00 87.69 139 ILE A CA 1
ATOM 1068 C C . ILE A 1 139 ? -1.284 -2.140 -0.109 1.00 87.69 139 ILE A C 1
ATOM 1070 O O . ILE A 1 139 ? -1.865 -3.176 0.233 1.00 87.69 139 ILE A O 1
ATOM 1074 N N . ARG A 1 140 ? -1.900 -0.958 -0.152 1.00 88.62 140 ARG A N 1
ATOM 1075 C CA . ARG A 1 140 ? -3.305 -0.774 0.213 1.00 88.62 140 ARG A CA 1
ATOM 1076 C C . ARG A 1 140 ? -4.223 -1.472 -0.789 1.00 88.62 140 ARG A C 1
ATOM 1078 O O . ARG A 1 140 ? -4.191 -1.189 -1.982 1.00 88.62 140 ARG A O 1
ATOM 1085 N N . LEU A 1 141 ? -5.120 -2.315 -0.277 1.00 88.19 141 LEU A N 1
ATOM 1086 C CA . LEU A 1 141 ? -6.166 -2.965 -1.069 1.00 88.19 141 LEU A CA 1
ATOM 1087 C C . LEU A 1 141 ? -7.543 -2.350 -0.778 1.00 88.19 141 LEU A C 1
ATOM 1089 O O . LEU A 1 141 ? -7.829 -2.038 0.381 1.00 88.19 141 LEU A O 1
ATOM 1093 N N . PRO A 1 142 ? -8.441 -2.233 -1.771 1.00 91.62 142 PRO A N 1
ATOM 1094 C CA . PRO A 1 142 ? -9.820 -1.815 -1.533 1.00 91.62 142 PRO A CA 1
ATOM 1095 C C . PRO A 1 142 ? -10.580 -2.747 -0.571 1.00 91.62 142 PRO A C 1
ATOM 1097 O O . PRO A 1 142 ? -10.362 -3.960 -0.546 1.00 91.62 142 PRO A O 1
ATOM 1100 N N . VAL A 1 143 ? -11.551 -2.201 0.170 1.00 88.06 143 VAL A N 1
ATOM 1101 C CA . VAL A 1 143 ? -12.327 -2.942 1.192 1.00 88.06 143 VAL A CA 1
ATOM 1102 C C . VAL A 1 143 ? -13.060 -4.160 0.613 1.00 88.06 143 VAL A C 1
ATOM 1104 O O . VAL A 1 143 ? -13.122 -5.213 1.253 1.00 88.06 143 VAL A O 1
ATOM 1107 N N . HIS A 1 144 ? -13.598 -4.052 -0.606 1.00 89.62 144 HIS A N 1
ATOM 1108 C CA . HIS A 1 144 ? -14.302 -5.161 -1.257 1.00 89.62 144 HIS A CA 1
ATOM 1109 C C . HIS A 1 144 ? -13.353 -6.331 -1.574 1.00 89.62 144 HIS A C 1
ATOM 1111 O O . HIS A 1 144 ? -13.716 -7.482 -1.346 1.00 89.62 144 HIS A O 1
ATOM 1117 N N . VAL A 1 145 ? -12.116 -6.045 -2.000 1.00 90.56 145 VAL A N 1
ATOM 1118 C CA . VAL A 1 145 ? -11.073 -7.059 -2.235 1.00 90.56 145 VAL A CA 1
ATOM 1119 C C . VAL A 1 145 ? -10.714 -7.756 -0.926 1.00 90.56 145 VAL A C 1
ATOM 1121 O O . VAL A 1 145 ? -10.683 -8.979 -0.866 1.00 90.56 145 VAL A O 1
ATOM 1124 N N . GLN A 1 146 ? -10.526 -7.003 0.159 1.00 87.06 146 GLN A N 1
ATOM 1125 C CA . GLN A 1 146 ? -10.223 -7.589 1.469 1.00 87.06 146 GLN A CA 1
ATOM 1126 C C . GLN A 1 146 ? -11.364 -8.453 2.013 1.00 87.06 146 GLN A C 1
ATOM 1128 O O . GLN A 1 146 ? -11.128 -9.495 2.623 1.00 87.06 146 GLN A O 1
ATOM 1133 N N . THR A 1 147 ? -12.608 -8.031 1.785 1.00 88.69 147 THR A N 1
ATOM 1134 C CA . THR A 1 147 ? -13.796 -8.811 2.151 1.00 88.69 147 THR A CA 1
ATOM 1135 C C . THR A 1 147 ? -13.828 -10.124 1.373 1.00 88.69 147 THR A C 1
ATOM 1137 O O . THR A 1 147 ? -14.034 -11.177 1.975 1.00 88.69 147 THR A O 1
ATOM 1140 N N . MET A 1 148 ? -13.531 -10.087 0.069 1.00 90.50 148 MET A N 1
ATOM 1141 C CA . MET A 1 148 ? -13.405 -11.293 -0.752 1.00 90.50 148 MET A CA 1
ATOM 1142 C C . MET A 1 148 ? -12.280 -12.211 -0.267 1.00 90.50 148 MET A C 1
ATOM 1144 O O . MET A 1 148 ? -12.513 -13.404 -0.116 1.00 90.50 148 MET A O 1
ATOM 1148 N N . LEU A 1 149 ? -11.103 -11.678 0.074 1.00 88.62 149 LEU A N 1
ATOM 1149 C CA . LEU A 1 149 ? -9.996 -12.466 0.633 1.00 88.62 149 LEU A CA 1
ATOM 1150 C C . LEU A 1 149 ? -10.370 -13.145 1.959 1.00 88.62 149 LEU A C 1
ATOM 1152 O O . LEU A 1 149 ? -10.088 -14.325 2.163 1.00 88.62 149 LEU A O 1
ATOM 1156 N N . ARG A 1 150 ? -11.057 -12.431 2.860 1.00 86.06 150 ARG A N 1
ATOM 1157 C CA . ARG A 1 150 ? -11.558 -13.008 4.119 1.00 86.06 150 ARG A CA 1
ATOM 1158 C C . ARG A 1 150 ? -12.586 -14.108 3.868 1.00 86.06 150 ARG A C 1
ATOM 1160 O O . ARG A 1 150 ? -12.511 -15.152 4.512 1.00 86.06 150 ARG A O 1
ATOM 1167 N N . ASN A 1 151 ? -13.508 -13.898 2.930 1.00 89.94 151 ASN A N 1
ATOM 1168 C CA . ASN A 1 151 ? -14.501 -14.900 2.542 1.00 89.94 151 ASN A CA 1
ATOM 1169 C C . ASN A 1 151 ? -13.838 -16.134 1.918 1.00 89.94 151 ASN A C 1
ATOM 1171 O O . ASN A 1 151 ? -14.178 -17.253 2.290 1.00 89.94 151 ASN A O 1
ATOM 1175 N N . MET A 1 152 ? -12.850 -15.933 1.045 1.00 89.44 152 MET A N 1
ATOM 1176 C CA . MET A 1 152 ? -12.048 -16.992 0.436 1.00 89.44 152 MET A CA 1
ATOM 1177 C C . MET A 1 152 ? -11.321 -17.822 1.502 1.00 89.44 152 MET A C 1
ATOM 1179 O O . MET A 1 152 ? -11.404 -19.047 1.484 1.00 89.44 152 MET A O 1
ATOM 1183 N N . ASN A 1 153 ? -10.683 -17.175 2.482 1.00 88.06 153 ASN A N 1
ATOM 1184 C CA . ASN A 1 153 ? -10.020 -17.863 3.594 1.00 88.06 153 ASN A CA 1
ATOM 1185 C C . ASN A 1 153 ? -11.007 -18.594 4.510 1.00 88.06 153 ASN A C 1
ATOM 1187 O O . ASN A 1 153 ? -10.705 -19.679 5.001 1.00 88.06 153 ASN A O 1
ATOM 1191 N N . LYS A 1 154 ? -12.194 -18.021 4.741 1.00 88.62 154 LYS A N 1
ATOM 1192 C CA . LYS A 1 154 ? -13.255 -18.677 5.509 1.00 88.62 154 LYS A CA 1
ATOM 1193 C C . LYS A 1 154 ? -13.736 -19.944 4.800 1.00 88.62 154 LYS A C 1
ATOM 1195 O O . LYS A 1 154 ? -13.772 -20.997 5.420 1.00 88.62 154 LYS A O 1
ATOM 1200 N N . LYS A 1 155 ? -14.035 -19.851 3.502 1.00 90.31 155 LYS A N 1
ATOM 1201 C CA . LYS A 1 155 ? -14.472 -20.984 2.676 1.00 90.31 155 LYS A CA 1
ATOM 1202 C C . LYS A 1 155 ? -13.404 -22.059 2.549 1.00 90.31 155 LYS A C 1
ATOM 1204 O O . LYS A 1 155 ? -13.723 -23.236 2.637 1.00 90.31 155 LYS A O 1
ATOM 1209 N N . ARG A 1 156 ? -12.137 -21.656 2.436 1.00 88.50 156 ARG A N 1
ATOM 1210 C CA . ARG A 1 156 ? -11.002 -22.579 2.479 1.00 88.50 156 ARG A CA 1
ATOM 1211 C C . ARG A 1 156 ? -10.984 -23.396 3.774 1.00 88.50 156 ARG A C 1
ATOM 1213 O O . ARG A 1 156 ? -10.896 -24.613 3.698 1.00 88.50 156 ARG A O 1
ATOM 1220 N N . LYS A 1 157 ? -11.135 -22.745 4.933 1.00 87.75 157 LYS A N 1
ATOM 1221 C CA . LYS A 1 157 ? -11.201 -23.431 6.236 1.00 87.75 157 LYS A CA 1
ATOM 1222 C C . LYS A 1 157 ? -12.428 -24.334 6.364 1.00 87.75 157 LYS A C 1
ATOM 1224 O O . LYS A 1 157 ? -12.287 -25.470 6.788 1.00 87.75 157 LYS A O 1
ATOM 1229 N N . GLU A 1 158 ? -13.604 -23.854 5.956 1.00 90.38 158 GLU A N 1
ATOM 1230 C CA . GLU A 1 158 ? -14.836 -24.662 5.934 1.00 90.38 158 GLU A CA 1
ATOM 1231 C C . GLU A 1 158 ? -14.646 -25.933 5.075 1.00 90.38 158 GLU A C 1
ATOM 1233 O O . GLU A 1 158 ? -15.046 -27.020 5.480 1.00 90.38 158 GLU A O 1
ATOM 1238 N N . PHE A 1 159 ? -13.978 -25.823 3.921 1.00 91.06 159 PHE A N 1
ATOM 1239 C CA . PHE A 1 159 ? -13.672 -26.966 3.056 1.00 91.06 159 PHE A CA 1
ATOM 1240 C C . PHE A 1 159 ? -12.658 -27.929 3.688 1.00 91.06 159 PHE A C 1
ATOM 1242 O O . PHE A 1 159 ? -12.854 -29.142 3.653 1.00 91.06 159 PHE A O 1
ATOM 1249 N N . GLU A 1 160 ? -11.590 -27.400 4.289 1.00 90.75 160 GLU A N 1
ATOM 1250 C CA . GLU A 1 160 ? -10.582 -28.194 5.001 1.00 90.75 160 GLU A CA 1
ATOM 1251 C C . GLU A 1 160 ? -11.193 -28.983 6.166 1.00 90.75 160 GLU A C 1
ATOM 1253 O O . GLU A 1 160 ? -10.833 -30.140 6.368 1.00 90.75 160 GLU A O 1
ATOM 1258 N N . GLU A 1 161 ? -12.148 -28.397 6.894 1.00 90.31 161 GLU A N 1
ATOM 1259 C CA . GLU A 1 161 ? -12.864 -29.062 7.988 1.00 90.31 161 GLU A CA 1
ATOM 1260 C C . GLU A 1 161 ? -13.758 -30.212 7.498 1.00 90.31 161 GLU A C 1
ATOM 1262 O O . GLU A 1 161 ? -13.839 -31.247 8.159 1.00 90.31 161 GLU A O 1
ATOM 1267 N N . VAL A 1 162 ? -14.415 -30.057 6.344 1.00 91.81 162 VAL A N 1
ATOM 1268 C CA . VAL A 1 162 ? -15.340 -31.066 5.798 1.00 91.81 162 VAL A CA 1
ATOM 1269 C C . VAL A 1 162 ? -14.605 -32.187 5.060 1.00 91.81 162 VAL A C 1
ATOM 1271 O O . VAL A 1 162 ? -14.940 -33.359 5.224 1.00 91.81 162 VAL A O 1
ATOM 1274 N N . VAL A 1 163 ? -13.623 -31.841 4.225 1.00 89.00 163 VAL A N 1
ATOM 1275 C CA . VAL A 1 163 ? -12.966 -32.772 3.288 1.00 89.00 163 VAL A CA 1
ATOM 1276 C C . VAL A 1 163 ? -11.623 -33.278 3.834 1.00 89.00 163 VAL A C 1
ATOM 1278 O O . VAL A 1 163 ? -11.102 -34.286 3.362 1.00 89.00 163 VAL A O 1
ATOM 1281 N N . GLY A 1 164 ? -11.045 -32.608 4.836 1.00 89.94 164 GLY A N 1
ATOM 1282 C CA . GLY A 1 164 ? -9.766 -32.991 5.441 1.00 89.94 164 GLY A CA 1
ATOM 1283 C C . GLY A 1 164 ? -8.535 -32.680 4.581 1.00 89.94 164 GLY A C 1
ATOM 1284 O O . GLY A 1 164 ? -7.440 -33.145 4.895 1.00 89.94 164 GLY A O 1
ATOM 1285 N N . ARG A 1 165 ? -8.689 -31.906 3.497 1.00 89.62 165 ARG A N 1
ATOM 1286 C CA . ARG A 1 165 ? -7.593 -31.439 2.629 1.00 89.62 165 ARG A CA 1
ATOM 1287 C C . ARG A 1 165 ? -7.790 -29.989 2.202 1.00 89.62 165 ARG A C 1
ATOM 1289 O O . ARG A 1 165 ? -8.908 -29.480 2.226 1.00 89.62 165 ARG A O 1
ATOM 1296 N N . THR A 1 166 ? -6.718 -29.359 1.728 1.00 85.94 166 THR A N 1
ATOM 1297 C CA . THR A 1 166 ? -6.788 -28.030 1.115 1.00 85.94 166 THR A CA 1
ATOM 1298 C C . THR A 1 166 ? -7.575 -28.085 -0.213 1.00 85.94 166 THR A C 1
ATOM 1300 O O . THR A 1 166 ? -7.391 -29.020 -1.007 1.00 85.94 166 THR A O 1
ATOM 1303 N N . PRO A 1 167 ? -8.484 -27.125 -0.475 1.00 90.19 167 PRO A N 1
ATOM 1304 C CA . PRO A 1 167 ? -9.211 -27.047 -1.739 1.00 90.19 167 PRO A CA 1
ATOM 1305 C C . PRO A 1 167 ? -8.284 -26.640 -2.884 1.00 90.19 167 PRO A C 1
ATOM 1307 O O . PRO A 1 167 ? -7.397 -25.797 -2.717 1.00 90.19 167 PRO A O 1
ATOM 1310 N N . SER A 1 168 ? -8.532 -27.188 -4.071 1.00 91.44 168 SER A N 1
ATOM 1311 C CA . SER A 1 168 ? -7.914 -26.691 -5.302 1.00 91.44 168 SER A CA 1
ATOM 1312 C C . SER A 1 168 ? -8.535 -25.351 -5.725 1.00 91.44 168 SER A C 1
ATOM 1314 O O . SER A 1 168 ? -9.657 -25.016 -5.341 1.00 91.44 168 SER A O 1
ATOM 1316 N N . LEU A 1 169 ? -7.817 -24.562 -6.532 1.00 90.25 169 LEU A N 1
ATOM 1317 C CA . LEU A 1 169 ? -8.313 -23.263 -7.013 1.00 90.25 169 LEU A CA 1
ATOM 1318 C C . LEU A 1 169 ? -9.641 -23.371 -7.797 1.00 90.25 169 LEU A C 1
ATOM 1320 O O . LEU A 1 169 ? -10.515 -22.539 -7.551 1.00 90.25 169 LEU A O 1
ATOM 1324 N N . PRO A 1 170 ? -9.856 -24.384 -8.666 1.00 92.38 170 PRO A N 1
ATOM 1325 C CA . PRO A 1 170 ? -11.146 -24.589 -9.328 1.00 92.38 170 PRO A CA 1
ATOM 1326 C C . PRO A 1 170 ? -12.286 -24.941 -8.365 1.00 92.38 170 PRO A C 1
ATOM 1328 O O . PRO A 1 170 ? -13.387 -24.416 -8.510 1.00 92.38 170 PRO A O 1
ATOM 1331 N N . GLU A 1 171 ? -12.031 -25.780 -7.357 1.00 90.94 171 GLU A N 1
ATOM 1332 C CA . GLU A 1 171 ? -13.033 -26.126 -6.335 1.00 90.94 171 GLU A CA 1
ATOM 1333 C C . GLU A 1 171 ? -13.423 -24.896 -5.512 1.00 90.94 171 GLU A C 1
ATOM 1335 O O . GLU A 1 17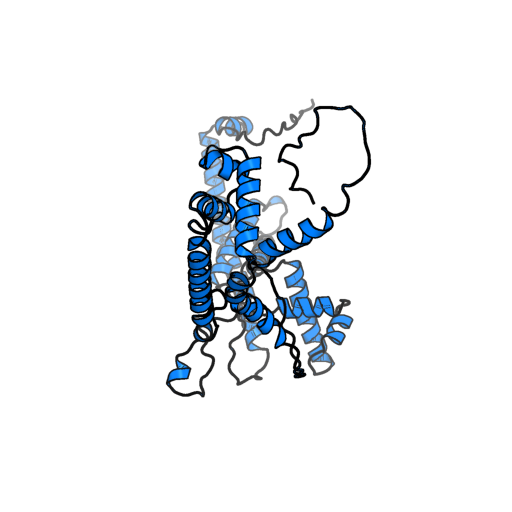1 ? -14.603 -24.635 -5.287 1.00 90.94 171 GLU A O 1
ATOM 1340 N N . LEU A 1 172 ? -12.435 -24.085 -5.127 1.00 91.38 172 LEU A N 1
ATOM 1341 C CA . LEU A 1 172 ? -12.664 -22.845 -4.392 1.00 91.38 172 LEU A CA 1
ATOM 1342 C C . LEU A 1 172 ? -13.441 -21.818 -5.231 1.00 91.38 172 LEU A C 1
ATOM 1344 O O . LEU A 1 172 ? -14.279 -21.097 -4.693 1.00 91.38 172 LEU A O 1
ATOM 1348 N N . ALA A 1 173 ? -13.191 -21.763 -6.542 1.00 93.31 173 ALA A N 1
ATOM 1349 C CA . ALA A 1 173 ? -13.940 -20.919 -7.470 1.00 93.31 173 ALA A CA 1
ATOM 1350 C C . ALA A 1 173 ? -15.411 -21.342 -7.573 1.00 93.31 173 ALA A C 1
ATOM 1352 O O . ALA A 1 173 ? -16.293 -20.483 -7.511 1.00 93.31 173 ALA A O 1
ATOM 1353 N N . HIS A 1 174 ? -15.673 -22.650 -7.647 1.00 92.00 174 HIS A N 1
ATOM 1354 C CA . HIS A 1 174 ? -17.028 -23.200 -7.650 1.00 92.00 174 HIS A CA 1
ATOM 1355 C C . HIS A 1 174 ? -17.774 -22.887 -6.341 1.00 92.00 174 HIS A C 1
ATOM 1357 O O . HIS A 1 174 ? -18.893 -22.382 -6.380 1.00 92.00 174 HIS A O 1
ATOM 1363 N N . GLU A 1 175 ? -17.133 -23.092 -5.187 1.00 88.69 175 GLU A N 1
ATOM 1364 C CA . GLU A 1 175 ? -17.701 -22.780 -3.863 1.00 88.69 175 GLU A CA 1
ATOM 1365 C C . GLU A 1 175 ? -17.989 -21.282 -3.656 1.00 88.69 175 GLU A C 1
ATOM 1367 O O . GLU A 1 175 ? -18.930 -20.906 -2.954 1.00 88.69 175 GLU A O 1
ATOM 1372 N N . LEU A 1 176 ? -17.178 -20.405 -4.254 1.00 90.38 176 LEU A N 1
ATOM 1373 C CA . LEU A 1 176 ? -17.354 -18.951 -4.173 1.00 90.38 176 LEU A CA 1
ATOM 1374 C C . LEU A 1 176 ? -18.290 -18.386 -5.252 1.00 90.38 176 LEU A C 1
ATOM 1376 O O . LEU A 1 176 ? -18.662 -17.216 -5.160 1.00 90.38 176 LEU A O 1
ATOM 1380 N N . GLY A 1 177 ? -18.652 -19.173 -6.271 1.00 91.75 177 GLY A N 1
ATOM 1381 C CA . GLY A 1 177 ? -19.409 -18.697 -7.432 1.00 91.75 177 GLY A CA 1
ATOM 1382 C C . GLY A 1 177 ? -18.648 -17.661 -8.271 1.00 91.75 177 GLY A C 1
ATOM 1383 O O . GLY A 1 177 ? -19.251 -16.725 -8.796 1.00 91.75 177 GLY A O 1
ATOM 1384 N N . LEU A 1 178 ? -17.319 -17.781 -8.359 1.00 91.75 178 LEU A N 1
ATOM 1385 C CA . LEU A 1 178 ? -16.437 -16.857 -9.086 1.00 91.75 178 LEU A CA 1
ATOM 1386 C C . LEU A 1 178 ? -15.743 -17.559 -10.260 1.00 91.75 178 LEU A C 1
ATOM 1388 O O . LEU A 1 178 ? -15.620 -18.780 -10.287 1.00 91.75 178 LEU A O 1
ATOM 1392 N N . SER A 1 179 ? -15.244 -16.785 -11.229 1.00 94.88 179 SER A N 1
ATOM 1393 C CA . SER A 1 179 ? -14.391 -17.333 -12.289 1.00 94.88 179 SER A CA 1
ATOM 1394 C C . SER A 1 179 ? -13.009 -17.714 -11.746 1.00 94.88 179 SER A C 1
ATOM 1396 O O . SER A 1 179 ? -12.491 -17.074 -10.825 1.00 94.88 179 SER A O 1
ATOM 1398 N N . LEU A 1 180 ? -12.384 -18.728 -12.352 1.00 94.25 180 LEU A N 1
ATOM 1399 C CA . LEU A 1 180 ? -11.046 -19.193 -11.970 1.00 94.25 180 LEU A CA 1
ATOM 1400 C C . LEU A 1 180 ? -9.997 -18.071 -12.062 1.00 94.25 180 LEU A C 1
ATOM 1402 O O . LEU A 1 180 ? -9.170 -17.922 -11.167 1.00 94.25 180 LEU A O 1
ATOM 1406 N N . GLU A 1 181 ? -10.075 -17.234 -13.099 1.00 94.25 181 GLU A N 1
ATOM 1407 C CA . GLU A 1 181 ? -9.199 -16.069 -13.285 1.00 94.25 181 GLU A CA 1
ATOM 1408 C C . GLU A 1 181 ? -9.281 -15.082 -12.116 1.00 94.25 181 GLU A C 1
ATOM 1410 O O . GLU A 1 181 ? -8.257 -14.622 -11.614 1.00 94.25 181 GLU A O 1
ATOM 1415 N N . LYS A 1 182 ? -10.495 -14.797 -11.623 1.00 92.69 182 LYS A N 1
ATOM 1416 C CA . LYS A 1 182 ? -10.685 -13.901 -10.474 1.00 92.69 182 LYS A CA 1
ATOM 1417 C C . LYS A 1 182 ? -10.109 -14.499 -9.197 1.00 92.69 182 LYS A C 1
ATOM 1419 O O . LYS A 1 182 ? -9.504 -13.776 -8.412 1.00 92.69 182 LYS A O 1
ATOM 1424 N N . VAL A 1 183 ? -10.269 -15.805 -8.986 1.00 92.94 183 VAL A N 1
ATOM 1425 C CA . VAL A 1 183 ? -9.675 -16.490 -7.828 1.00 92.94 183 VAL A CA 1
ATOM 1426 C C . VAL A 1 183 ? -8.149 -16.473 -7.908 1.00 92.94 183 VAL A C 1
ATOM 1428 O O . VAL A 1 183 ? -7.506 -16.190 -6.900 1.00 92.94 183 VAL A O 1
ATOM 1431 N N . ASN A 1 184 ? -7.566 -16.673 -9.094 1.00 93.19 184 ASN A N 1
ATOM 1432 C CA . ASN A 1 184 ? -6.124 -16.528 -9.313 1.00 93.19 184 ASN A CA 1
ATOM 1433 C C . ASN A 1 184 ? -5.634 -15.111 -9.005 1.00 93.19 184 ASN A C 1
ATOM 1435 O O . ASN A 1 184 ? -4.648 -14.947 -8.286 1.00 93.19 184 ASN A O 1
ATOM 1439 N N . LEU A 1 185 ? -6.353 -14.091 -9.478 1.00 92.12 185 LEU A N 1
ATOM 1440 C CA . LEU A 1 185 ? -6.041 -12.697 -9.179 1.00 92.12 185 LEU A CA 1
ATOM 1441 C C . LEU A 1 185 ? -6.091 -12.427 -7.669 1.00 92.12 185 LEU A C 1
ATOM 1443 O O . LEU A 1 185 ? -5.144 -11.880 -7.111 1.00 92.12 185 LEU A O 1
ATOM 1447 N N . TYR A 1 186 ? -7.152 -12.850 -6.976 1.00 90.62 186 TYR A N 1
ATOM 1448 C CA . TYR A 1 186 ? -7.247 -12.681 -5.524 1.00 90.62 186 TYR A CA 1
ATOM 1449 C C . TYR A 1 186 ? -6.155 -13.455 -4.777 1.00 90.62 186 TYR A C 1
ATOM 1451 O O . TYR A 1 186 ? -5.574 -12.929 -3.831 1.00 90.62 186 TYR A O 1
ATOM 1459 N N . GLN A 1 187 ? -5.814 -14.665 -5.217 1.00 89.00 187 GLN A N 1
ATOM 1460 C CA . GLN A 1 187 ? -4.718 -15.444 -4.643 1.00 89.00 187 GLN A CA 1
ATOM 1461 C C . GLN A 1 187 ? -3.363 -14.742 -4.827 1.00 89.00 187 GLN A C 1
ATOM 1463 O O . GLN A 1 187 ? -2.534 -14.781 -3.916 1.00 89.00 187 GLN A O 1
ATOM 1468 N N . HIS A 1 188 ? -3.150 -14.071 -5.962 1.00 89.06 188 HIS A N 1
ATOM 1469 C CA . HIS A 1 188 ? -1.961 -13.259 -6.213 1.00 89.06 188 HIS A CA 1
ATOM 1470 C C . HIS A 1 188 ? -1.925 -12.018 -5.306 1.00 89.06 188 HIS A C 1
ATOM 1472 O O . HIS A 1 188 ? -0.932 -11.787 -4.622 1.00 89.06 188 HIS A O 1
ATOM 1478 N N . LEU A 1 189 ? -3.037 -11.280 -5.216 1.00 87.25 189 LEU A N 1
ATOM 1479 C CA . LEU A 1 189 ? -3.178 -10.091 -4.361 1.00 87.25 189 LEU A CA 1
ATOM 1480 C C . LEU A 1 189 ? -3.108 -10.404 -2.858 1.00 87.25 189 LEU A C 1
ATOM 1482 O O . LEU A 1 189 ? -2.817 -9.526 -2.048 1.00 87.25 189 LEU A O 1
ATOM 1486 N N . SER A 1 190 ? -3.383 -11.651 -2.467 1.00 85.19 190 SER A N 1
ATOM 1487 C CA . SER A 1 190 ? -3.271 -12.102 -1.079 1.00 85.19 190 SER A CA 1
ATOM 1488 C C . SER A 1 190 ? -1.824 -12.151 -0.579 1.00 85.19 190 SER A C 1
ATOM 1490 O O . SER A 1 190 ? -1.626 -12.205 0.638 1.00 85.19 190 SER A O 1
ATOM 1492 N N . ARG A 1 191 ? -0.829 -12.181 -1.477 1.00 84.44 191 ARG A N 1
ATOM 1493 C CA . ARG A 1 191 ? 0.590 -12.291 -1.116 1.00 84.44 191 ARG A CA 1
ATOM 1494 C C . ARG A 1 191 ? 1.032 -11.071 -0.307 1.00 84.44 191 ARG A C 1
ATOM 1496 O O . ARG A 1 191 ? 0.640 -9.942 -0.592 1.00 84.44 191 ARG A O 1
ATOM 1503 N N . ASN A 1 192 ? 1.829 -11.319 0.726 1.00 79.56 192 ASN A N 1
ATOM 1504 C CA . ASN A 1 192 ? 2.388 -10.269 1.570 1.00 79.56 192 ASN A CA 1
ATOM 1505 C C . ASN A 1 192 ? 3.779 -9.887 1.060 1.00 79.56 192 ASN A C 1
ATOM 1507 O O . ASN A 1 192 ? 4.503 -10.729 0.531 1.00 79.56 192 ASN A O 1
ATOM 1511 N N . VAL A 1 193 ? 4.135 -8.612 1.221 1.00 84.62 193 VAL A N 1
ATOM 1512 C CA . VAL A 1 193 ? 5.463 -8.100 0.864 1.00 84.62 193 VAL A CA 1
ATOM 1513 C C . VAL A 1 193 ? 6.511 -8.758 1.765 1.00 84.62 193 VAL A C 1
ATOM 1515 O O . VAL A 1 193 ? 6.275 -8.948 2.960 1.00 84.62 193 VAL A O 1
ATOM 1518 N N . MET A 1 194 ? 7.652 -9.121 1.184 1.00 83.69 194 MET A N 1
ATOM 1519 C CA . MET A 1 194 ? 8.786 -9.698 1.905 1.00 83.69 194 MET A CA 1
ATOM 1520 C C . MET A 1 194 ? 9.772 -8.597 2.297 1.00 83.69 194 MET A C 1
ATOM 1522 O O . MET A 1 194 ? 9.918 -7.607 1.583 1.00 83.69 194 MET A O 1
ATOM 1526 N N . SER A 1 195 ? 10.447 -8.765 3.434 1.00 85.75 195 SER A N 1
ATOM 1527 C CA . SER A 1 195 ? 11.518 -7.849 3.829 1.00 85.75 195 SER A CA 1
ATOM 1528 C C . SER A 1 195 ? 12.752 -8.090 2.963 1.00 85.75 195 SER A C 1
ATOM 1530 O O . SER A 1 195 ? 13.187 -9.235 2.838 1.00 85.75 195 SER A O 1
ATOM 1532 N N . LEU A 1 196 ? 13.341 -7.026 2.416 1.00 87.25 196 LEU A N 1
ATOM 1533 C CA . LEU A 1 196 ? 14.622 -7.110 1.706 1.00 87.25 196 LEU A CA 1
ATOM 1534 C C . LEU A 1 196 ? 15.769 -7.507 2.644 1.00 87.25 196 LEU A C 1
ATOM 1536 O O . LEU A 1 196 ? 16.678 -8.204 2.223 1.00 87.25 196 LEU A O 1
ATOM 1540 N N . GLU A 1 197 ? 15.657 -7.186 3.932 1.00 84.75 197 GLU A N 1
ATOM 1541 C CA . GLU A 1 197 ? 16.606 -7.579 4.987 1.00 84.75 197 GLU A CA 1
ATOM 1542 C C . GLU A 1 197 ? 16.495 -9.062 5.387 1.00 84.75 197 GLU A C 1
ATOM 1544 O O . GLU A 1 197 ? 17.165 -9.532 6.306 1.00 84.75 197 GLU A O 1
ATOM 1549 N N . MET A 1 198 ? 15.591 -9.824 4.763 1.00 84.56 198 MET A N 1
ATOM 1550 C CA . MET A 1 198 ? 15.417 -11.234 5.093 1.00 84.56 198 MET A CA 1
ATOM 1551 C C . MET A 1 198 ? 16.656 -12.035 4.678 1.00 84.56 198 MET A C 1
ATOM 1553 O O . MET A 1 198 ? 16.972 -12.132 3.496 1.00 84.56 198 MET A O 1
ATOM 1557 N N . GLN A 1 199 ? 17.308 -12.674 5.648 1.00 81.69 199 GLN A N 1
ATOM 1558 C CA . GLN A 1 199 ? 18.365 -13.651 5.390 1.00 81.69 199 GLN A CA 1
ATOM 1559 C C . GLN A 1 199 ? 17.751 -14.931 4.813 1.00 81.69 199 GLN A C 1
ATOM 1561 O O . GLN A 1 199 ? 16.861 -15.534 5.419 1.00 81.69 199 GLN A O 1
ATOM 1566 N N . LEU A 1 200 ? 18.205 -15.331 3.626 1.00 70.75 200 LEU A N 1
ATOM 1567 C CA . LEU A 1 200 ? 17.638 -16.464 2.888 1.00 70.75 200 LEU A CA 1
ATOM 1568 C C . LEU A 1 200 ? 18.244 -17.808 3.289 1.00 70.75 200 LEU A C 1
ATOM 1570 O O . LEU A 1 200 ? 17.554 -18.823 3.215 1.00 70.75 200 LEU A O 1
ATOM 1574 N N . ASP A 1 201 ? 19.516 -17.825 3.690 1.00 68.88 201 ASP A N 1
ATOM 1575 C CA . ASP A 1 201 ? 20.262 -19.068 3.835 1.00 68.88 201 ASP A CA 1
ATOM 1576 C C . ASP A 1 201 ? 20.970 -19.168 5.191 1.00 68.88 201 ASP A C 1
ATOM 1578 O O . ASP A 1 201 ? 21.895 -18.426 5.512 1.00 68.88 201 ASP A O 1
ATOM 1582 N N . GLN A 1 202 ? 20.499 -20.105 6.015 1.00 63.94 202 GLN A N 1
ATOM 1583 C CA . GLN A 1 202 ? 21.129 -20.450 7.291 1.00 63.94 202 GLN A CA 1
ATOM 1584 C C . GLN A 1 202 ? 22.096 -21.637 7.151 1.00 63.94 202 GLN A C 1
ATOM 1586 O O . GLN A 1 202 ? 22.849 -21.919 8.087 1.00 63.94 202 GLN A O 1
ATOM 1591 N N . HIS A 1 203 ? 22.097 -22.344 6.018 1.00 60.66 203 HIS A N 1
ATOM 1592 C CA . HIS A 1 203 ? 22.848 -23.586 5.801 1.00 60.66 203 HIS A CA 1
ATOM 1593 C C . HIS A 1 203 ? 24.022 -23.448 4.822 1.00 60.66 203 HIS A C 1
ATOM 1595 O O . HIS A 1 203 ? 24.849 -24.358 4.760 1.00 60.66 203 HIS A O 1
ATOM 1601 N N . SER A 1 204 ? 24.142 -22.323 4.124 1.00 61.44 204 SER A N 1
ATOM 1602 C CA . SER A 1 204 ? 25.299 -21.976 3.300 1.00 61.44 204 SER A CA 1
ATOM 1603 C C . SER A 1 204 ? 26.528 -21.550 4.108 1.00 61.44 204 SER A C 1
ATOM 1605 O O . SER A 1 204 ? 26.506 -21.400 5.337 1.00 61.44 204 SER A O 1
ATOM 1607 N N . SER A 1 205 ? 27.640 -21.410 3.381 1.00 65.94 205 SER A N 1
ATOM 1608 C CA . SER A 1 205 ? 28.932 -20.916 3.855 1.00 65.94 205 SER A CA 1
ATOM 1609 C C . SER A 1 205 ? 28.792 -19.666 4.730 1.00 65.94 205 SER A C 1
ATOM 1611 O O . SER A 1 205 ? 27.869 -18.875 4.569 1.00 65.94 205 SER A O 1
ATOM 1613 N N . LYS A 1 206 ? 29.737 -19.454 5.658 1.00 65.31 206 LYS A N 1
ATOM 1614 C CA . LYS A 1 206 ? 29.710 -18.320 6.607 1.00 65.31 206 LYS A CA 1
ATOM 1615 C C . LYS A 1 206 ? 29.455 -16.954 5.949 1.00 65.31 206 LYS A C 1
ATOM 1617 O O . LYS A 1 206 ? 28.779 -16.145 6.567 1.00 65.31 206 LYS A O 1
ATOM 1622 N N . GLU A 1 207 ? 29.960 -16.727 4.738 1.00 63.00 207 GLU A N 1
ATOM 1623 C CA . GLU A 1 207 ? 29.787 -15.473 3.986 1.00 63.00 207 GLU A CA 1
ATOM 1624 C C . GLU A 1 207 ? 28.372 -15.301 3.405 1.00 63.00 207 GLU A C 1
ATOM 1626 O O . GLU A 1 207 ? 27.848 -14.193 3.360 1.00 63.00 207 GLU A O 1
ATOM 1631 N N . ASP A 1 208 ? 27.704 -16.389 3.016 1.00 62.97 208 ASP A N 1
ATOM 1632 C CA . ASP A 1 208 ? 26.351 -16.342 2.445 1.00 62.97 208 ASP A CA 1
ATOM 1633 C C . ASP A 1 208 ? 25.263 -16.134 3.508 1.00 62.97 208 ASP A C 1
ATOM 1635 O O . ASP A 1 208 ? 24.147 -15.736 3.180 1.00 62.97 208 ASP A O 1
ATOM 1639 N N . ARG A 1 209 ? 25.591 -16.357 4.786 1.00 63.84 209 ARG A N 1
ATOM 1640 C CA . ARG A 1 209 ? 24.697 -16.088 5.924 1.00 63.84 209 ARG A CA 1
ATOM 1641 C C . ARG A 1 209 ? 24.494 -14.601 6.198 1.00 63.84 209 ARG A C 1
ATOM 1643 O O . ARG A 1 209 ? 23.521 -14.235 6.853 1.00 63.84 209 ARG A O 1
ATOM 1650 N N . GLU A 1 210 ? 25.418 -13.760 5.744 1.00 70.38 210 GLU A N 1
ATOM 1651 C CA . GLU A 1 210 ? 25.331 -12.307 5.910 1.00 70.38 210 GLU A CA 1
ATOM 1652 C C . GLU A 1 210 ? 24.530 -11.648 4.782 1.00 70.38 210 GLU A C 1
ATOM 1654 O O . GLU A 1 210 ? 24.030 -10.541 4.963 1.00 70.38 210 GLU A O 1
ATOM 1659 N N . ARG A 1 211 ? 24.351 -12.340 3.649 1.00 79.31 211 ARG A N 1
ATOM 1660 C CA . ARG A 1 211 ? 23.641 -11.808 2.483 1.00 79.31 211 ARG A CA 1
ATOM 1661 C C . ARG A 1 211 ? 22.135 -11.750 2.722 1.00 79.31 211 ARG A C 1
ATOM 1663 O O . ARG A 1 211 ? 21.492 -12.736 3.100 1.00 79.31 211 ARG A O 1
ATOM 1670 N N . THR A 1 212 ? 21.569 -10.586 2.448 1.00 86.19 212 THR A N 1
ATOM 1671 C CA . THR A 1 212 ? 20.132 -10.328 2.523 1.00 86.19 212 THR A CA 1
ATOM 1672 C C . THR A 1 212 ? 19.434 -10.692 1.208 1.00 86.19 212 THR A C 1
ATOM 1674 O O . THR A 1 212 ? 20.073 -10.967 0.189 1.00 86.19 212 THR A O 1
ATOM 1677 N N . LEU A 1 213 ? 18.097 -10.720 1.208 1.00 86.38 213 LEU A N 1
ATOM 1678 C CA . LEU A 1 213 ? 17.312 -10.838 -0.024 1.00 86.38 213 LEU A CA 1
ATOM 1679 C C . LEU A 1 213 ? 17.603 -9.660 -0.964 1.00 86.38 213 LEU A C 1
ATOM 1681 O O . LEU A 1 213 ? 17.710 -9.877 -2.167 1.00 86.38 213 LEU A O 1
ATOM 1685 N N . GLY A 1 214 ? 17.767 -8.451 -0.418 1.00 87.31 214 GLY A N 1
ATOM 1686 C CA . GLY A 1 214 ? 18.097 -7.241 -1.172 1.00 87.31 214 GLY A CA 1
ATOM 1687 C C . GLY A 1 214 ? 19.394 -7.371 -1.968 1.00 87.31 214 GLY A C 1
ATOM 1688 O O . GLY A 1 214 ? 19.403 -7.055 -3.152 1.00 87.31 214 GLY A O 1
ATOM 1689 N N . ASP A 1 215 ? 20.440 -7.944 -1.368 1.00 86.50 215 ASP A N 1
ATOM 1690 C CA . ASP A 1 215 ? 21.750 -8.123 -2.020 1.00 86.50 215 ASP A CA 1
ATOM 1691 C C . ASP A 1 215 ? 21.713 -9.070 -3.229 1.00 86.50 215 ASP A C 1
ATOM 1693 O O . ASP A 1 215 ? 22.645 -9.109 -4.031 1.00 86.50 215 ASP A O 1
ATOM 1697 N N . ARG A 1 216 ? 20.656 -9.879 -3.353 1.00 84.06 216 ARG A N 1
ATOM 1698 C CA . ARG A 1 216 ? 20.500 -10.871 -4.425 1.00 84.06 216 ARG A CA 1
ATOM 1699 C C . ARG A 1 216 ? 19.605 -10.399 -5.561 1.00 84.06 216 ARG A C 1
ATOM 1701 O O . ARG A 1 216 ? 19.485 -11.121 -6.549 1.00 84.06 216 ARG A O 1
ATOM 1708 N N . ILE A 1 217 ? 18.951 -9.248 -5.418 1.00 86.88 217 ILE A N 1
ATOM 1709 C CA . ILE A 1 217 ? 18.105 -8.696 -6.473 1.00 86.88 217 ILE A CA 1
ATOM 1710 C C . ILE A 1 217 ? 19.023 -7.988 -7.476 1.00 86.88 217 ILE A C 1
ATOM 1712 O O . ILE A 1 217 ? 19.684 -7.018 -7.104 1.00 86.88 217 ILE A O 1
ATOM 1716 N N . PRO A 1 218 ? 19.099 -8.458 -8.734 1.00 85.06 218 PRO A N 1
ATOM 1717 C CA . PRO A 1 218 ? 19.891 -7.781 -9.748 1.00 85.06 218 PRO A CA 1
ATOM 1718 C C . PRO A 1 218 ? 19.277 -6.415 -10.072 1.00 85.06 218 PRO A C 1
ATOM 1720 O O . PRO A 1 218 ? 18.056 -6.260 -10.103 1.00 85.06 218 PRO A O 1
ATOM 1723 N N . CYS A 1 219 ? 20.128 -5.425 -10.338 1.00 85.69 219 CYS A N 1
ATOM 1724 C CA . CYS A 1 219 ? 19.684 -4.157 -10.903 1.00 85.69 219 CYS A CA 1
ATOM 1725 C C . CYS A 1 219 ? 19.490 -4.339 -12.414 1.00 85.69 219 CYS A C 1
ATOM 1727 O O . CYS A 1 219 ? 20.440 -4.688 -13.106 1.00 85.69 219 CYS A O 1
ATOM 1729 N N . THR A 1 220 ? 18.268 -4.135 -12.907 1.00 86.38 220 THR A N 1
ATOM 1730 C CA . THR A 1 220 ? 17.928 -4.222 -14.345 1.00 86.38 220 THR A CA 1
ATOM 1731 C C . THR A 1 220 ? 17.772 -2.839 -14.987 1.00 86.38 220 THR A C 1
ATOM 1733 O O . THR A 1 220 ? 17.602 -2.733 -16.191 1.00 86.38 220 THR A O 1
ATOM 1736 N N . GLU A 1 221 ? 17.809 -1.767 -14.192 1.00 83.94 221 GLU A N 1
ATOM 1737 C CA . GLU A 1 221 ? 17.623 -0.393 -14.684 1.00 83.94 221 GLU A CA 1
ATOM 1738 C C . GLU A 1 221 ? 18.905 0.212 -15.267 1.00 83.94 221 GLU A C 1
ATOM 1740 O O . GLU A 1 221 ? 18.845 1.187 -16.014 1.00 83.94 221 GLU A O 1
ATOM 1745 N N . LEU A 1 222 ? 20.063 -0.333 -14.894 1.00 85.88 222 LEU A N 1
ATOM 1746 C CA . LEU A 1 222 ? 21.357 0.139 -15.363 1.00 85.88 222 LEU A CA 1
ATOM 1747 C C . LEU A 1 222 ? 21.838 -0.743 -16.518 1.00 85.88 222 LEU A C 1
ATOM 1749 O O . LEU A 1 222 ? 21.735 -1.968 -16.400 1.00 85.88 222 LEU A O 1
ATOM 1753 N N . PRO A 1 223 ? 22.383 -0.141 -17.591 1.00 83.62 223 PRO A N 1
ATOM 1754 C CA . PRO A 1 223 ? 23.009 -0.901 -18.659 1.00 83.62 223 PRO A CA 1
ATOM 1755 C C . PRO A 1 223 ? 24.176 -1.718 -18.109 1.00 83.62 223 PRO A C 1
ATOM 1757 O O . PRO A 1 223 ? 24.832 -1.353 -17.123 1.00 83.62 223 PRO A O 1
ATOM 1760 N N . THR A 1 224 ? 24.433 -2.855 -18.741 1.00 88.94 224 THR A N 1
ATOM 1761 C CA . THR A 1 224 ? 25.613 -3.653 -18.406 1.00 88.94 224 THR A CA 1
ATOM 1762 C C . THR A 1 224 ? 26.892 -2.945 -18.884 1.00 88.94 224 THR A C 1
ATOM 1764 O O . THR A 1 224 ? 26.847 -2.167 -19.836 1.00 88.94 224 THR A O 1
ATOM 1767 N N . PRO A 1 225 ? 28.070 -3.207 -18.280 1.00 89.81 225 PRO A N 1
ATOM 1768 C CA . PRO A 1 225 ? 29.330 -2.619 -18.750 1.00 89.81 225 PRO A CA 1
ATOM 1769 C C . PRO A 1 225 ? 29.622 -2.902 -20.231 1.00 89.81 225 PRO A C 1
ATOM 1771 O O . PRO A 1 225 ? 30.262 -2.092 -20.901 1.00 89.81 225 PRO A O 1
ATOM 1774 N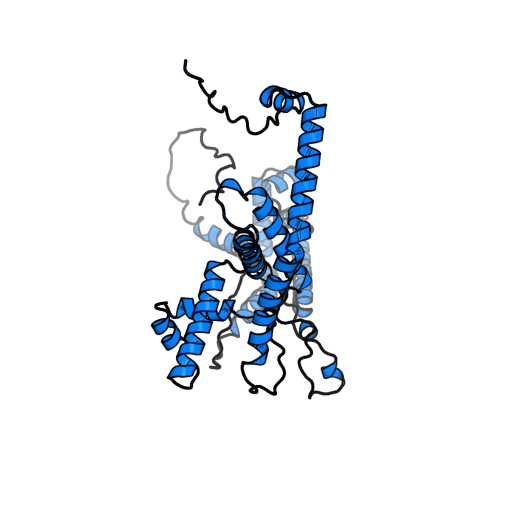 N . ASP A 1 226 ? 29.143 -4.041 -20.733 1.00 87.94 226 ASP A N 1
ATOM 1775 C CA . ASP A 1 226 ? 29.269 -4.438 -22.133 1.00 87.94 226 ASP A CA 1
ATOM 1776 C C . ASP A 1 226 ? 28.355 -3.586 -23.033 1.00 87.94 226 ASP A C 1
ATOM 1778 O O . ASP A 1 226 ? 28.809 -3.086 -24.065 1.00 87.94 226 ASP A O 1
ATOM 1782 N N . GLU A 1 227 ? 27.105 -3.345 -22.619 1.00 86.25 227 GLU A N 1
ATOM 1783 C CA . GLU A 1 227 ? 26.175 -2.425 -23.294 1.00 86.25 227 GLU A CA 1
ATOM 1784 C C . GLU A 1 227 ? 26.684 -0.976 -23.287 1.00 86.25 227 GLU A C 1
ATOM 1786 O O . GLU A 1 227 ? 26.603 -0.286 -24.308 1.00 86.25 227 GLU A O 1
ATOM 1791 N N . ASP A 1 228 ? 27.254 -0.518 -22.170 1.00 89.00 228 ASP A N 1
ATOM 1792 C CA . ASP A 1 228 ? 27.857 0.813 -22.050 1.00 89.00 228 ASP A CA 1
ATOM 1793 C C . ASP A 1 228 ? 29.062 0.965 -22.987 1.00 89.00 228 ASP A C 1
ATOM 1795 O O . ASP A 1 228 ? 29.164 1.946 -23.730 1.00 89.00 228 ASP A O 1
ATOM 1799 N N . ALA A 1 229 ? 29.964 -0.022 -23.008 1.00 90.19 229 ALA A N 1
ATOM 1800 C CA . ALA A 1 229 ? 31.118 -0.024 -23.902 1.00 90.19 229 ALA A CA 1
ATOM 1801 C C . ALA A 1 229 ? 30.698 -0.070 -25.379 1.00 90.19 229 ALA A C 1
ATOM 1803 O O . ALA A 1 229 ? 31.287 0.624 -26.212 1.00 90.19 229 ALA A O 1
ATOM 1804 N N . MET A 1 230 ? 29.664 -0.851 -25.707 1.00 87.81 230 MET A N 1
ATOM 1805 C CA . MET A 1 230 ? 29.104 -0.915 -27.056 1.00 87.81 230 MET A CA 1
ATOM 1806 C C . MET A 1 230 ? 28.468 0.417 -27.462 1.00 87.81 230 MET A C 1
ATOM 1808 O O . MET A 1 230 ? 28.688 0.882 -28.582 1.00 87.81 230 MET A O 1
ATOM 1812 N N . SER A 1 231 ? 27.737 1.060 -26.550 1.00 86.81 231 SER A N 1
ATOM 1813 C CA . SER A 1 231 ? 27.122 2.371 -26.770 1.00 86.81 231 SER A CA 1
ATOM 1814 C C . SER A 1 231 ? 28.173 3.455 -27.004 1.00 86.81 231 SER A C 1
ATOM 1816 O O . SER A 1 231 ? 28.031 4.264 -27.922 1.00 86.81 231 SER A O 1
ATOM 1818 N N . GLU A 1 232 ? 29.263 3.454 -26.235 1.00 89.06 232 GLU A N 1
ATOM 1819 C CA . GLU A 1 232 ? 30.373 4.393 -26.425 1.00 89.06 232 GLU A CA 1
ATOM 1820 C C . GLU A 1 232 ? 31.117 4.138 -27.745 1.00 89.06 232 GLU A C 1
ATOM 1822 O O . GLU A 1 232 ? 31.388 5.075 -28.499 1.00 89.06 232 GLU A O 1
ATOM 1827 N N . ALA A 1 233 ? 31.380 2.872 -28.087 1.00 89.62 233 ALA A N 1
ATOM 1828 C CA . ALA A 1 233 ? 31.979 2.505 -29.370 1.00 89.62 233 ALA A CA 1
ATOM 1829 C C . ALA A 1 233 ? 31.097 2.935 -30.555 1.00 89.62 233 ALA A C 1
ATOM 1831 O O . ALA A 1 233 ? 31.598 3.503 -31.530 1.00 89.62 233 ALA A O 1
ATOM 1832 N N . PHE A 1 234 ? 29.780 2.738 -30.448 1.00 88.38 234 PHE A N 1
ATOM 1833 C CA . PHE A 1 234 ? 28.811 3.183 -31.445 1.00 88.38 234 PHE A CA 1
ATOM 1834 C C . PHE A 1 234 ? 28.820 4.707 -31.598 1.00 88.38 234 PHE A C 1
ATOM 1836 O O . PHE A 1 234 ? 28.889 5.217 -32.718 1.00 88.38 234 PHE A O 1
ATOM 1843 N N . ARG A 1 235 ? 28.818 5.454 -30.485 1.00 88.25 235 ARG A N 1
ATOM 1844 C CA . ARG A 1 235 ? 28.938 6.920 -30.508 1.00 88.25 235 ARG A CA 1
ATOM 1845 C C . ARG A 1 235 ? 30.230 7.356 -31.189 1.00 88.25 235 ARG A C 1
ATOM 1847 O O . ARG A 1 235 ? 30.175 8.250 -32.033 1.00 88.25 235 ARG A O 1
ATOM 1854 N N . GLY A 1 236 ? 31.362 6.730 -30.874 1.00 88.25 236 GLY A N 1
ATOM 1855 C CA . GLY A 1 236 ? 32.653 7.021 -31.500 1.00 88.25 236 GLY A CA 1
ATOM 1856 C C . GLY A 1 236 ? 32.640 6.818 -33.019 1.00 88.25 236 GLY A C 1
ATOM 1857 O O . GLY A 1 236 ? 33.080 7.695 -33.765 1.00 88.25 236 GLY A O 1
ATOM 1858 N N . GLU A 1 237 ? 32.068 5.709 -33.494 1.00 88.06 237 GLU A N 1
ATOM 1859 C CA . GLU A 1 237 ? 31.922 5.450 -34.932 1.00 88.06 237 GLU A CA 1
ATOM 1860 C C . GLU A 1 237 ? 30.988 6.461 -35.605 1.00 88.06 237 GLU A C 1
ATOM 1862 O O . GLU A 1 237 ? 31.339 7.007 -36.650 1.00 88.06 237 GLU A O 1
ATOM 1867 N N . VAL A 1 238 ? 29.846 6.801 -34.993 1.00 88.38 238 VAL A N 1
ATOM 1868 C CA . VAL A 1 238 ? 28.944 7.845 -35.513 1.00 88.38 238 VAL A CA 1
ATOM 1869 C C . VAL A 1 238 ? 29.673 9.186 -35.647 1.00 88.38 238 VAL A C 1
ATOM 1871 O O . VAL A 1 238 ? 29.568 9.827 -36.693 1.00 88.38 238 VAL A O 1
ATOM 1874 N N . HIS A 1 239 ? 30.469 9.593 -34.653 1.00 88.06 239 HIS A N 1
ATOM 1875 C CA . HIS A 1 239 ? 31.268 10.822 -34.736 1.00 88.06 239 HIS A CA 1
ATOM 1876 C C . HIS A 1 239 ? 32.314 10.748 -35.856 1.00 88.06 239 HIS A C 1
ATOM 1878 O O . HIS A 1 239 ? 32.424 11.680 -36.652 1.00 88.06 239 HIS A O 1
ATOM 1884 N N . SER A 1 240 ? 33.008 9.614 -36.001 1.00 88.12 240 SER A N 1
ATOM 1885 C CA . SER A 1 240 ? 33.955 9.406 -37.104 1.00 88.12 240 SER A CA 1
ATOM 1886 C C . SER A 1 240 ? 33.276 9.490 -38.476 1.00 88.12 240 SER A C 1
ATOM 1888 O O . SER A 1 240 ? 33.853 10.004 -39.436 1.00 88.12 240 SER A O 1
ATOM 1890 N N . MET A 1 241 ? 32.029 9.035 -38.603 1.00 86.94 241 MET A N 1
ATOM 1891 C CA . MET A 1 241 ? 31.267 9.183 -39.845 1.00 86.94 241 MET A CA 1
ATOM 1892 C C . MET A 1 241 ? 30.893 10.628 -40.122 1.00 86.94 241 MET A C 1
ATOM 1894 O O . MET A 1 241 ? 31.067 11.082 -41.253 1.00 86.94 241 MET A O 1
ATOM 1898 N N . LEU A 1 242 ? 30.431 11.348 -39.098 1.00 88.56 242 LEU A N 1
ATOM 1899 C CA . LEU A 1 242 ? 30.127 12.775 -39.176 1.00 88.56 242 LEU A CA 1
ATOM 1900 C C . LEU A 1 242 ? 31.350 13.612 -39.568 1.00 88.56 242 LEU A C 1
ATOM 1902 O O . LEU A 1 242 ? 31.192 14.633 -40.241 1.00 88.56 242 LEU A O 1
ATOM 1906 N N . ASP A 1 243 ? 32.560 13.148 -39.237 1.00 88.25 243 ASP A N 1
ATOM 1907 C CA . ASP A 1 243 ? 33.805 13.799 -39.643 1.00 88.25 243 ASP A CA 1
ATOM 1908 C C . ASP A 1 243 ? 34.024 13.854 -41.160 1.00 88.25 243 ASP A C 1
ATOM 1910 O O . ASP A 1 243 ? 34.684 14.762 -41.663 1.00 88.25 243 ASP A O 1
ATOM 1914 N N . HIS A 1 244 ? 33.425 12.926 -41.909 1.00 86.00 244 HIS A N 1
ATOM 1915 C CA . HIS A 1 244 ? 33.519 12.885 -43.369 1.00 86.00 244 HIS A CA 1
ATOM 1916 C C . HIS A 1 244 ? 32.516 13.819 -44.067 1.00 86.00 244 HIS A C 1
ATOM 1918 O O . HIS A 1 244 ? 32.570 13.977 -45.292 1.00 86.00 244 HIS A O 1
ATOM 1924 N N . LEU A 1 245 ? 31.583 14.419 -43.320 1.00 89.50 245 LEU A N 1
ATOM 1925 C CA . LEU A 1 245 ? 30.628 15.395 -43.835 1.00 89.50 245 LEU A CA 1
ATOM 1926 C C . LEU A 1 245 ? 31.183 16.814 -43.731 1.00 89.50 245 LEU A C 1
ATOM 1928 O O . LEU A 1 245 ? 32.033 17.114 -42.895 1.00 89.50 245 LEU A O 1
ATOM 1932 N N . GLY A 1 246 ? 30.671 17.705 -44.585 1.00 90.88 246 GLY A N 1
ATOM 1933 C CA . GLY A 1 246 ? 30.993 19.126 -44.471 1.00 90.88 246 GLY A CA 1
ATOM 1934 C C . GLY A 1 246 ? 30.412 19.731 -43.190 1.00 90.88 246 GLY A C 1
ATOM 1935 O O . GLY A 1 246 ? 29.388 19.261 -42.695 1.00 90.88 246 GLY A O 1
ATOM 1936 N N . ASP A 1 247 ? 31.010 20.814 -42.696 1.00 89.62 247 ASP A N 1
ATOM 1937 C CA . ASP A 1 247 ? 30.640 21.444 -41.416 1.00 89.62 247 ASP A CA 1
ATOM 1938 C C . ASP A 1 247 ? 29.140 21.777 -41.318 1.00 89.62 247 ASP A C 1
ATOM 1940 O O . ASP A 1 247 ? 28.493 21.492 -40.313 1.00 89.62 247 ASP A O 1
ATOM 1944 N N . ASN A 1 248 ? 28.546 22.284 -42.406 1.00 90.25 248 ASN A N 1
ATOM 1945 C CA . ASN A 1 248 ? 27.110 22.587 -42.471 1.00 90.25 248 ASN A CA 1
ATOM 1946 C C . ASN A 1 248 ? 26.223 21.331 -42.455 1.00 90.25 248 ASN A C 1
ATOM 1948 O O . ASN A 1 248 ? 25.115 21.366 -41.932 1.00 90.25 248 ASN A O 1
ATOM 1952 N N . GLU A 1 249 ? 26.680 20.229 -43.054 1.00 92.31 249 GLU A N 1
ATOM 1953 C CA . GLU A 1 249 ? 25.948 18.956 -43.065 1.00 92.31 249 GLU A CA 1
ATOM 1954 C C . GLU A 1 249 ? 25.992 18.297 -41.685 1.00 92.31 249 GLU A C 1
ATOM 1956 O O . GLU A 1 249 ? 24.964 17.831 -41.195 1.00 92.31 249 GLU A O 1
ATOM 1961 N N . ARG A 1 250 ? 27.164 18.323 -41.039 1.00 92.12 250 ARG A N 1
ATOM 1962 C CA . ARG A 1 250 ? 27.352 17.858 -39.666 1.00 92.12 250 ARG A CA 1
ATOM 1963 C C . ARG A 1 250 ? 26.467 18.629 -38.697 1.00 92.12 250 ARG A C 1
ATOM 1965 O O . ARG A 1 250 ? 25.718 18.007 -37.959 1.00 92.12 250 ARG A O 1
ATOM 1972 N N . LEU A 1 251 ? 26.497 19.961 -38.750 1.00 90.06 251 LEU A N 1
ATOM 1973 C CA . LEU A 1 251 ? 25.729 20.816 -37.844 1.00 90.06 251 LEU A CA 1
ATOM 1974 C C . LEU A 1 251 ? 24.216 20.561 -37.945 1.00 90.06 251 LEU A C 1
ATOM 1976 O O . LEU A 1 251 ? 23.536 20.471 -36.923 1.00 90.06 251 LEU A O 1
ATOM 1980 N N . VAL A 1 252 ? 23.696 20.376 -39.167 1.00 93.06 252 VAL A N 1
ATOM 1981 C CA . VAL A 1 252 ? 22.289 20.003 -39.377 1.00 93.06 252 VAL A CA 1
ATOM 1982 C C . VAL A 1 252 ? 21.984 18.653 -38.729 1.00 93.06 252 VAL A C 1
ATOM 1984 O O . VAL A 1 252 ? 21.010 18.557 -37.990 1.00 93.06 252 VAL A O 1
ATOM 1987 N N . LEU A 1 253 ? 22.800 17.619 -38.957 1.00 91.81 253 LEU A N 1
ATOM 1988 C CA . LEU A 1 253 ? 22.557 16.295 -38.373 1.00 91.81 253 LEU A CA 1
ATOM 1989 C C . LEU A 1 253 ? 22.679 16.300 -36.841 1.00 91.81 253 LEU A C 1
ATOM 1991 O O . LEU A 1 253 ? 21.810 15.751 -36.165 1.00 91.81 253 LEU A O 1
ATOM 1995 N N . THR A 1 254 ? 23.693 16.965 -36.287 1.00 90.75 254 THR A N 1
ATOM 1996 C CA . THR A 1 254 ? 23.896 17.083 -34.838 1.00 90.75 254 THR A CA 1
ATOM 1997 C C . THR A 1 254 ? 22.694 17.733 -34.158 1.00 90.75 254 THR A C 1
ATOM 1999 O O . THR A 1 254 ? 22.196 17.200 -33.168 1.00 90.75 254 THR A O 1
ATOM 2002 N N . HIS A 1 255 ? 22.172 18.838 -34.704 1.00 90.19 255 HIS A N 1
ATOM 2003 C CA . HIS A 1 255 ? 20.989 19.503 -34.154 1.00 90.19 255 HIS A CA 1
ATOM 2004 C C . HIS A 1 255 ? 19.701 18.701 -34.353 1.00 90.19 255 HIS A C 1
ATOM 2006 O O . HIS A 1 255 ? 18.875 18.643 -33.446 1.00 90.19 255 HIS A O 1
ATOM 2012 N N . ARG A 1 256 ? 19.520 18.061 -35.513 1.00 91.50 256 ARG A N 1
ATOM 2013 C CA . ARG A 1 256 ? 18.305 17.292 -35.824 1.00 91.50 256 ARG A CA 1
ATOM 2014 C C . ARG A 1 256 ? 18.148 16.068 -34.931 1.00 91.50 256 ARG A C 1
ATOM 2016 O O . ARG A 1 256 ? 17.049 15.822 -34.444 1.00 91.50 256 ARG A O 1
ATOM 2023 N N . PHE A 1 257 ? 19.236 15.337 -34.705 1.00 89.38 257 PHE A N 1
ATOM 2024 C CA . PHE A 1 257 ? 19.230 14.095 -33.929 1.00 89.38 257 PHE A CA 1
ATOM 2025 C C . PHE A 1 257 ? 19.695 14.274 -32.479 1.00 89.38 257 PHE A C 1
ATOM 2027 O O . PHE A 1 257 ? 19.647 13.320 -31.712 1.00 89.38 257 PHE A O 1
ATOM 2034 N N . GLY A 1 258 ? 20.120 15.480 -32.086 1.00 88.94 258 GLY A N 1
ATOM 2035 C CA . GLY A 1 258 ? 20.562 15.761 -30.720 1.00 88.94 258 GLY A CA 1
ATOM 2036 C C . GLY A 1 258 ? 21.831 14.999 -30.337 1.00 88.94 258 GLY A C 1
ATOM 2037 O O . GLY A 1 258 ? 21.941 14.536 -29.210 1.00 88.94 258 GLY A O 1
ATOM 2038 N N . LEU A 1 259 ? 22.779 14.834 -31.264 1.00 86.94 259 LEU A N 1
ATOM 2039 C CA . LEU A 1 259 ? 23.938 13.945 -31.070 1.00 86.94 259 LEU A CA 1
ATOM 2040 C C . LEU A 1 259 ? 24.944 14.454 -30.019 1.00 86.94 259 LEU A C 1
ATOM 2042 O O . LEU A 1 259 ? 25.691 13.654 -29.460 1.00 86.94 259 LEU A O 1
ATOM 2046 N N . GLU A 1 260 ? 24.936 15.758 -29.730 1.00 82.44 260 GLU A N 1
ATOM 2047 C CA . GLU A 1 260 ? 25.755 16.392 -28.682 1.00 82.44 260 GLU A CA 1
ATOM 2048 C C . GLU A 1 260 ? 24.951 16.639 -27.396 1.00 82.44 260 GLU A C 1
ATOM 2050 O O . GLU A 1 260 ? 25.362 16.222 -26.316 1.00 82.44 260 GLU A O 1
ATOM 2055 N N . ASP A 1 261 ? 23.777 17.268 -27.521 1.00 81.31 261 ASP A N 1
ATOM 2056 C CA . ASP A 1 261 ? 22.983 17.739 -26.375 1.00 81.31 261 ASP A CA 1
ATOM 2057 C C . ASP A 1 261 ? 21.901 16.742 -25.905 1.00 81.31 261 ASP A C 1
ATOM 2059 O O . ASP A 1 261 ? 21.182 17.019 -24.947 1.00 81.31 261 ASP A O 1
ATOM 2063 N N . GLY A 1 262 ? 21.695 15.624 -26.612 1.00 84.31 262 GLY A N 1
ATOM 2064 C CA . GLY A 1 262 ? 20.600 14.668 -26.367 1.00 84.31 262 GLY A CA 1
ATOM 2065 C C . GLY A 1 262 ? 19.200 15.175 -26.750 1.00 84.31 262 GLY A C 1
ATOM 2066 O O . GLY A 1 262 ? 18.226 14.429 -26.674 1.00 84.31 262 GLY A O 1
ATOM 2067 N N . CYS A 1 263 ? 19.088 16.433 -27.181 1.00 87.81 263 CYS A N 1
ATOM 2068 C CA . CYS A 1 263 ? 17.830 17.091 -27.522 1.00 87.81 263 CYS A CA 1
ATOM 2069 C C . CYS A 1 263 ? 17.669 17.209 -29.049 1.00 87.81 263 CYS A C 1
ATOM 2071 O O . CYS A 1 263 ? 18.317 18.071 -29.655 1.00 87.81 263 CYS A O 1
ATOM 2073 N N . PRO A 1 264 ? 16.814 16.389 -29.692 1.00 90.75 264 PRO A N 1
ATOM 2074 C CA . PRO A 1 264 ? 16.546 16.512 -31.121 1.00 90.75 264 PRO A CA 1
ATOM 2075 C C . PRO A 1 264 ? 15.752 17.791 -31.415 1.00 90.75 264 PRO A C 1
ATOM 2077 O O . PRO A 1 264 ? 14.782 18.106 -30.725 1.00 90.75 264 PRO A O 1
ATOM 2080 N N . ARG A 1 265 ? 16.149 18.528 -32.457 1.00 91.50 265 ARG A N 1
ATOM 2081 C CA . ARG A 1 265 ? 15.493 19.776 -32.882 1.00 91.50 265 ARG A CA 1
ATOM 2082 C C . ARG A 1 265 ? 14.641 19.573 -34.131 1.00 91.50 265 ARG A C 1
ATOM 2084 O O . ARG A 1 265 ? 14.957 18.794 -35.042 1.00 91.50 265 ARG A O 1
ATOM 2091 N N . THR A 1 266 ? 13.551 20.325 -34.224 1.00 93.81 266 THR A N 1
ATOM 2092 C CA . THR A 1 266 ? 12.709 20.336 -35.427 1.00 93.81 266 THR A CA 1
ATOM 2093 C C . THR A 1 266 ? 13.427 21.011 -36.604 1.00 93.81 266 THR A C 1
ATOM 2095 O O . THR A 1 266 ? 14.385 21.768 -36.430 1.00 93.81 266 THR A O 1
ATOM 2098 N N . LEU A 1 267 ? 12.962 20.764 -37.837 1.00 92.50 267 LEU A N 1
ATOM 2099 C CA . LEU A 1 267 ? 13.504 21.429 -39.034 1.00 92.50 267 LEU A CA 1
ATOM 2100 C C . LEU A 1 267 ? 13.414 22.956 -38.934 1.00 92.50 267 LEU A C 1
ATOM 2102 O O . LEU A 1 267 ? 14.320 23.652 -39.384 1.00 92.50 267 LEU A O 1
ATOM 2106 N N . ARG A 1 268 ? 12.335 23.461 -38.322 1.00 92.12 268 ARG A N 1
ATOM 2107 C CA . ARG A 1 268 ? 12.109 24.890 -38.107 1.00 92.12 268 ARG A CA 1
ATOM 2108 C C . ARG A 1 268 ? 13.103 25.471 -37.107 1.00 92.12 268 ARG A C 1
ATOM 2110 O O . ARG A 1 268 ? 13.772 26.436 -37.432 1.00 92.12 268 ARG A O 1
ATOM 2117 N N . GLU A 1 269 ? 13.269 24.847 -35.945 1.00 91.62 269 GLU A N 1
ATOM 2118 C CA . GLU A 1 269 ? 14.237 25.311 -34.939 1.00 91.62 269 GLU A CA 1
ATOM 2119 C C . GLU A 1 269 ? 15.679 25.237 -35.451 1.00 91.62 269 GLU A C 1
ATOM 2121 O O . GLU A 1 269 ? 16.492 26.117 -35.179 1.00 91.62 269 GLU A O 1
ATOM 2126 N N . THR A 1 270 ? 15.998 24.208 -36.242 1.00 92.06 270 THR A N 1
ATOM 2127 C CA . THR A 1 270 ? 17.312 24.083 -36.889 1.00 92.06 270 THR A CA 1
ATOM 2128 C C . THR A 1 270 ? 17.516 25.197 -37.923 1.00 92.06 270 THR A C 1
ATOM 2130 O O . THR A 1 270 ? 18.564 25.839 -37.940 1.00 92.06 270 THR A O 1
ATOM 2133 N N . SER A 1 271 ? 16.493 25.477 -38.737 1.00 93.12 271 SER A N 1
ATOM 2134 C CA . SER A 1 271 ? 16.444 26.580 -39.709 1.00 93.12 271 SER A CA 1
ATOM 2135 C C . SER A 1 271 ? 16.641 27.943 -39.042 1.00 93.12 271 SER A C 1
ATOM 2137 O O . SER A 1 271 ? 17.495 28.712 -39.487 1.00 93.12 271 SER A O 1
ATOM 2139 N N . ASP A 1 272 ? 15.949 28.188 -37.929 1.00 92.25 272 ASP A N 1
ATOM 2140 C CA . ASP A 1 272 ? 16.075 29.407 -37.131 1.00 92.25 272 ASP A CA 1
ATOM 2141 C C . ASP A 1 272 ? 17.485 29.532 -36.521 1.00 92.25 272 ASP A C 1
ATOM 2143 O O . ASP A 1 272 ? 18.084 30.604 -36.571 1.00 92.25 272 ASP A O 1
ATOM 2147 N N . SER A 1 273 ? 18.065 28.432 -36.018 1.00 88.88 273 SER A N 1
ATOM 2148 C CA . SER A 1 273 ? 19.419 28.430 -35.437 1.00 88.88 273 SER A CA 1
ATOM 2149 C C . SER A 1 273 ? 20.535 28.678 -36.458 1.00 88.88 273 SER A C 1
ATOM 2151 O O . SER A 1 273 ? 21.555 29.274 -36.121 1.00 88.88 273 SER A O 1
ATOM 2153 N N . MET A 1 274 ? 20.338 28.253 -37.710 1.00 86.94 274 MET A N 1
ATOM 2154 C CA . MET A 1 274 ? 21.315 28.421 -38.790 1.00 86.94 274 MET A CA 1
ATOM 2155 C C . MET A 1 274 ? 21.065 29.677 -39.639 1.00 86.94 274 MET A C 1
ATOM 2157 O O . MET A 1 274 ? 21.910 30.033 -40.459 1.00 86.94 274 MET A O 1
ATOM 2161 N N . GLY A 1 275 ? 19.918 30.346 -39.474 1.00 90.81 275 GLY A N 1
ATOM 2162 C CA . GLY A 1 275 ? 19.534 31.516 -40.269 1.00 90.81 275 GLY A CA 1
ATOM 2163 C C . GLY A 1 275 ? 19.254 31.198 -41.743 1.00 90.81 275 GLY A C 1
ATOM 2164 O O . GLY A 1 275 ? 19.474 32.044 -42.610 1.00 90.81 275 GLY A O 1
ATOM 2165 N N . VAL A 1 276 ? 18.801 29.978 -42.050 1.00 93.38 276 VAL A N 1
ATOM 2166 C CA . VAL A 1 276 ? 18.568 29.489 -43.424 1.00 93.38 276 VAL A CA 1
ATOM 2167 C C . VAL A 1 276 ? 17.139 28.970 -43.560 1.00 93.38 276 VAL A C 1
ATOM 2169 O O . VAL A 1 276 ? 16.574 28.528 -42.573 1.00 93.38 276 VAL A O 1
ATOM 2172 N N . SER A 1 277 ? 16.543 28.976 -44.758 1.00 94.44 277 SER A N 1
ATOM 2173 C CA . SER A 1 277 ? 15.188 28.434 -44.983 1.00 94.44 277 SER A CA 1
ATOM 2174 C C . SER A 1 277 ? 15.071 26.937 -44.647 1.00 94.44 277 SER A C 1
ATOM 2176 O O . SER A 1 277 ? 16.006 26.162 -44.867 1.00 94.44 277 SER A O 1
ATOM 2178 N N . ILE A 1 278 ? 13.882 26.520 -44.201 1.00 93.56 278 ILE A N 1
ATOM 2179 C CA . ILE A 1 278 ? 13.518 25.131 -43.874 1.00 93.56 278 ILE A CA 1
ATOM 2180 C C . ILE A 1 278 ? 13.837 24.174 -45.032 1.00 93.56 278 ILE A C 1
ATOM 2182 O O . ILE A 1 278 ? 14.419 23.111 -44.815 1.00 93.56 278 ILE A O 1
ATOM 2186 N N . ASP A 1 279 ? 13.517 24.560 -46.269 1.00 92.62 279 ASP A N 1
ATOM 2187 C CA . ASP A 1 279 ? 13.748 23.717 -47.449 1.00 92.62 279 ASP A CA 1
ATOM 2188 C C . ASP A 1 279 ? 15.239 23.481 -47.713 1.00 92.62 279 ASP A C 1
ATOM 2190 O O . ASP A 1 279 ? 15.640 22.418 -48.191 1.00 92.62 279 ASP A O 1
ATOM 2194 N N . ILE A 1 280 ? 16.085 24.450 -47.350 1.00 92.31 280 ILE A N 1
ATOM 2195 C CA . ILE A 1 280 ? 17.535 24.311 -47.469 1.00 92.31 280 ILE A CA 1
ATOM 2196 C C . ILE A 1 280 ? 18.058 23.346 -46.405 1.00 92.31 280 ILE A C 1
ATOM 2198 O O . ILE A 1 280 ? 18.856 22.475 -46.747 1.00 92.31 280 ILE A O 1
ATOM 2202 N N . VAL A 1 281 ? 17.581 23.437 -45.157 1.00 93.44 281 VAL A N 1
ATOM 2203 C CA . VAL A 1 281 ? 17.924 22.473 -44.093 1.00 93.44 281 VAL A CA 1
ATOM 2204 C C . VAL A 1 281 ? 17.523 21.058 -44.505 1.00 93.44 281 VAL A C 1
ATOM 2206 O O . VAL A 1 281 ? 18.350 20.151 -44.445 1.00 93.44 281 VAL A O 1
ATOM 2209 N N . ARG A 1 282 ? 16.303 20.879 -45.028 1.00 94.00 282 ARG A N 1
ATOM 2210 C CA . ARG A 1 282 ? 15.816 19.590 -45.545 1.00 94.00 282 ARG A CA 1
ATOM 2211 C C . ARG A 1 282 ? 16.677 19.067 -46.698 1.00 94.00 282 ARG A C 1
ATOM 2213 O O . ARG A 1 282 ? 16.990 17.881 -46.765 1.00 94.00 282 ARG A O 1
ATOM 2220 N N . GLY A 1 283 ? 17.097 19.953 -47.601 1.00 94.56 283 GLY A N 1
ATOM 2221 C CA . GLY A 1 283 ? 18.006 19.610 -48.693 1.00 94.56 283 GLY A CA 1
ATOM 2222 C C . GLY A 1 283 ? 19.409 19.217 -48.214 1.00 94.56 283 GLY A C 1
ATOM 2223 O O . GLY A 1 283 ? 20.011 18.304 -48.780 1.00 94.56 283 GLY A O 1
ATOM 2224 N N . ILE A 1 284 ? 19.937 19.882 -47.181 1.00 93.62 284 ILE A N 1
ATOM 2225 C CA . ILE A 1 284 ? 21.225 19.547 -46.555 1.00 93.62 284 ILE A CA 1
ATOM 2226 C C . ILE A 1 284 ? 21.131 18.192 -45.846 1.00 93.62 284 ILE A C 1
ATOM 2228 O O . ILE A 1 284 ? 21.982 17.342 -46.090 1.00 93.62 284 ILE A O 1
ATOM 2232 N N . GLU A 1 285 ? 20.081 17.958 -45.057 1.00 93.06 285 GLU A N 1
ATOM 2233 C CA . GLU A 1 285 ? 19.814 16.687 -44.367 1.00 93.06 285 GLU A CA 1
ATOM 2234 C C . GLU A 1 285 ? 19.746 15.519 -45.361 1.00 93.06 285 GLU A C 1
ATOM 2236 O O . GLU A 1 285 ? 20.464 14.532 -45.211 1.00 93.06 285 GLU A O 1
ATOM 2241 N N . ALA A 1 286 ? 18.965 15.655 -46.438 1.00 93.06 286 ALA A N 1
ATOM 2242 C CA . ALA A 1 286 ? 18.843 14.612 -47.456 1.00 93.06 286 ALA A CA 1
ATOM 2243 C C . ALA A 1 286 ? 20.184 14.297 -48.143 1.00 93.06 286 ALA A C 1
ATOM 2245 O O . ALA A 1 286 ? 20.513 13.131 -48.372 1.00 93.06 286 ALA A O 1
ATOM 2246 N N . ARG A 1 287 ? 20.992 15.322 -48.456 1.00 93.25 287 ARG A N 1
ATOM 2247 C CA . ARG A 1 287 ? 22.336 15.123 -49.025 1.00 93.25 287 ARG A CA 1
ATOM 2248 C C . ARG A 1 287 ? 23.282 14.451 -48.033 1.00 93.25 287 ARG A C 1
ATOM 2250 O O . ARG A 1 287 ? 24.012 13.544 -48.430 1.00 93.25 287 ARG A O 1
ATOM 2257 N N . ALA A 1 288 ? 23.250 14.873 -46.773 1.00 91.50 288 ALA A N 1
ATOM 2258 C CA . ALA A 1 288 ? 24.069 14.334 -45.697 1.00 91.50 288 ALA A CA 1
ATOM 2259 C C . ALA A 1 288 ? 23.767 12.845 -45.456 1.00 91.50 288 ALA A C 1
ATOM 2261 O O . ALA A 1 288 ? 24.673 12.012 -45.491 1.00 91.50 288 ALA A O 1
ATOM 2262 N N . LEU A 1 289 ? 22.485 12.483 -45.342 1.00 90.44 289 LEU A N 1
ATOM 2263 C CA . LEU A 1 289 ? 22.047 11.092 -45.202 1.00 90.44 289 LEU A CA 1
ATOM 2264 C C . LEU A 1 289 ? 22.416 10.245 -46.426 1.00 90.44 289 LEU A C 1
ATOM 2266 O O . LEU A 1 289 ? 22.863 9.111 -46.280 1.00 90.44 289 LEU A O 1
ATOM 2270 N N . ASN A 1 290 ? 22.301 10.791 -47.641 1.00 90.19 290 ASN A N 1
ATOM 2271 C CA . ASN A 1 290 ? 22.685 10.062 -48.850 1.00 90.19 290 ASN A CA 1
ATOM 2272 C C . ASN A 1 290 ? 24.203 9.793 -48.917 1.00 90.19 290 ASN A C 1
ATOM 2274 O O . ASN A 1 290 ? 24.625 8.737 -49.387 1.00 90.19 290 ASN A O 1
ATOM 2278 N N . LYS A 1 291 ? 25.036 10.712 -48.406 1.00 88.31 291 LYS A N 1
ATOM 2279 C CA . LYS A 1 291 ? 26.486 10.491 -48.258 1.00 88.31 291 LYS A CA 1
ATOM 2280 C C . LYS A 1 291 ? 26.794 9.405 -47.225 1.00 88.31 291 LYS A C 1
ATOM 2282 O O . LYS A 1 291 ? 27.628 8.542 -47.491 1.00 88.31 291 LYS A O 1
ATOM 2287 N N . LEU A 1 292 ? 26.092 9.410 -46.093 1.00 86.75 292 LEU A N 1
ATOM 2288 C CA . LEU A 1 292 ? 26.226 8.389 -45.049 1.00 86.75 292 LEU A CA 1
ATOM 2289 C C . LEU A 1 292 ? 25.742 7.001 -45.503 1.00 86.75 292 LEU A C 1
ATOM 2291 O O . LEU A 1 292 ? 26.252 5.987 -45.036 1.00 86.75 292 LEU A O 1
ATOM 2295 N N . ARG A 1 293 ? 24.824 6.933 -46.475 1.00 86.56 293 ARG A N 1
ATOM 2296 C CA . ARG A 1 293 ? 24.286 5.679 -47.032 1.00 86.56 293 ARG A CA 1
ATOM 2297 C C . ARG A 1 293 ? 25.250 4.934 -47.970 1.00 86.56 293 ARG A C 1
ATOM 2299 O O . ARG A 1 293 ? 24.903 3.888 -48.517 1.00 86.56 293 ARG A O 1
ATOM 2306 N N . GLN A 1 294 ? 26.463 5.439 -48.192 1.00 86.69 294 GLN A N 1
ATOM 2307 C CA . GLN A 1 294 ? 27.444 4.755 -49.035 1.00 86.69 294 GLN A CA 1
ATOM 2308 C C . GLN A 1 294 ? 27.863 3.399 -48.429 1.00 86.69 294 GLN A C 1
ATOM 2310 O O . GLN A 1 294 ? 28.118 3.331 -47.226 1.00 86.69 294 GLN A O 1
ATOM 2315 N N . PRO A 1 295 ? 28.040 2.328 -49.236 1.00 82.31 295 PRO A N 1
ATOM 2316 C CA . PRO A 1 295 ? 28.314 0.977 -48.726 1.00 82.31 295 PRO A CA 1
ATOM 2317 C C . PRO A 1 295 ? 29.532 0.874 -47.801 1.00 82.31 295 PRO A C 1
ATOM 2319 O O . PRO A 1 295 ? 29.526 0.092 -46.858 1.00 82.31 295 PRO A O 1
ATOM 2322 N N . ARG A 1 296 ? 30.569 1.686 -48.051 1.00 80.38 296 ARG A N 1
ATOM 2323 C CA . ARG A 1 296 ? 31.785 1.740 -47.222 1.00 80.38 296 ARG A CA 1
ATOM 2324 C C . ARG A 1 296 ? 31.522 2.254 -45.810 1.00 80.38 296 ARG A C 1
ATOM 2326 O O . ARG A 1 296 ? 32.160 1.784 -44.877 1.00 80.38 296 ARG A O 1
ATOM 2333 N N . MET A 1 297 ? 30.615 3.217 -45.681 1.00 76.88 297 MET A N 1
ATOM 2334 C CA . MET A 1 297 ? 30.259 3.823 -44.404 1.00 76.88 297 MET A CA 1
ATOM 2335 C C . MET A 1 297 ? 29.224 2.952 -43.690 1.00 76.88 297 MET A C 1
ATOM 2337 O O . MET A 1 297 ? 29.397 2.592 -42.535 1.00 76.88 297 MET A O 1
ATOM 2341 N N . MET A 1 298 ? 28.228 2.467 -44.431 1.00 78.81 298 MET A N 1
ATOM 2342 C CA . MET A 1 298 ? 27.196 1.569 -43.917 1.00 78.81 298 MET A CA 1
ATOM 2343 C C . MET A 1 298 ? 27.761 0.259 -43.344 1.00 78.81 298 MET A C 1
ATOM 2345 O O . MET A 1 298 ? 27.248 -0.218 -42.340 1.00 78.81 298 MET A O 1
ATOM 2349 N N . TYR A 1 299 ? 28.830 -0.302 -43.927 1.00 80.94 299 TYR A N 1
ATOM 2350 C CA . TYR A 1 299 ? 29.455 -1.532 -43.417 1.00 80.94 299 TYR A CA 1
ATOM 2351 C C . TYR A 1 299 ? 29.953 -1.395 -41.968 1.00 80.94 299 TYR A C 1
ATOM 2353 O O . TYR A 1 299 ? 29.875 -2.359 -41.222 1.00 80.94 299 TYR A O 1
ATOM 2361 N N . ARG A 1 300 ? 30.403 -0.206 -41.543 1.00 79.62 300 ARG A N 1
ATOM 2362 C CA . ARG A 1 300 ? 30.907 0.019 -40.176 1.00 79.62 300 ARG A CA 1
ATOM 2363 C C . ARG A 1 300 ? 29.801 0.102 -39.121 1.00 79.62 300 ARG A C 1
ATOM 2365 O O . ARG A 1 300 ? 30.004 -0.347 -38.004 1.00 79.62 300 ARG A O 1
ATOM 2372 N N . LEU A 1 301 ? 28.632 0.653 -39.467 1.00 79.94 301 LEU A N 1
ATOM 2373 C CA . LEU A 1 301 ? 27.473 0.678 -38.556 1.00 79.94 301 LEU A CA 1
ATOM 2374 C C . LEU A 1 301 ? 26.676 -0.625 -38.586 1.00 79.94 301 LEU A C 1
ATOM 2376 O O . LEU A 1 301 ? 25.901 -0.887 -37.671 1.00 79.94 301 LEU A O 1
ATOM 2380 N N . LYS A 1 302 ? 26.846 -1.436 -39.635 1.00 80.00 302 LYS A N 1
ATOM 2381 C CA . LYS A 1 302 ? 26.104 -2.681 -39.810 1.00 80.00 302 LYS A CA 1
ATOM 2382 C C . LYS A 1 302 ? 26.335 -3.654 -38.653 1.00 80.00 302 LYS A C 1
ATOM 2384 O O . LYS A 1 302 ? 25.369 -4.238 -38.183 1.00 80.00 302 LYS A O 1
ATOM 2389 N N . ASP A 1 303 ? 27.565 -3.752 -38.154 1.00 79.19 303 ASP A N 1
ATOM 2390 C CA . ASP A 1 303 ? 27.905 -4.654 -37.046 1.00 79.19 303 ASP A CA 1
ATOM 2391 C C . ASP A 1 303 ? 27.158 -4.287 -35.746 1.00 79.19 303 ASP A C 1
ATOM 2393 O O . ASP A 1 303 ? 26.718 -5.174 -35.018 1.00 79.19 303 ASP A O 1
ATOM 2397 N N . PHE A 1 304 ? 26.912 -2.995 -35.497 1.00 79.81 304 PHE A N 1
ATOM 2398 C CA . PHE A 1 304 ? 26.124 -2.524 -34.348 1.00 79.81 304 PHE A CA 1
ATOM 2399 C C . PHE A 1 304 ? 24.614 -2.747 -34.530 1.00 79.81 304 PHE A C 1
ATOM 2401 O O . PHE A 1 304 ? 23.903 -3.027 -33.568 1.00 79.81 304 PHE A O 1
ATOM 2408 N N . VAL A 1 305 ? 24.113 -2.653 -35.767 1.00 75.25 305 VAL A N 1
ATOM 2409 C CA . VAL A 1 305 ? 22.692 -2.876 -36.094 1.00 75.25 305 VAL A CA 1
ATOM 2410 C C . VAL A 1 305 ? 22.335 -4.365 -36.087 1.00 75.25 305 VAL A C 1
ATOM 2412 O O . VAL A 1 305 ? 21.256 -4.741 -35.631 1.00 75.25 305 VAL A O 1
ATOM 2415 N N . ASP A 1 306 ? 23.234 -5.214 -36.580 1.00 68.62 306 ASP A N 1
ATOM 2416 C CA . ASP A 1 306 ? 23.043 -6.664 -36.607 1.00 68.62 306 ASP A CA 1
ATOM 2417 C C . ASP A 1 306 ? 23.281 -7.284 -35.214 1.00 68.62 306 ASP A C 1
ATOM 2419 O O . ASP A 1 306 ? 22.610 -8.254 -34.857 1.00 68.62 306 ASP A O 1
ATOM 2423 N N . GLY A 1 307 ? 24.159 -6.688 -34.392 1.00 62.09 307 GLY A N 1
ATOM 2424 C CA . GLY A 1 307 ? 24.360 -7.058 -32.985 1.00 62.09 307 GLY A CA 1
ATOM 2425 C C . GLY A 1 307 ? 23.099 -6.893 -32.130 1.00 62.09 307 GLY A C 1
ATOM 2426 O O . GLY A 1 307 ? 22.718 -7.827 -31.432 1.00 62.09 307 GLY A O 1
ATOM 2427 N N . GLY A 1 308 ? 22.381 -5.773 -32.275 1.00 53.44 308 GLY A N 1
ATOM 2428 C CA . GLY A 1 308 ? 21.135 -5.516 -31.537 1.00 53.44 308 GLY A CA 1
ATOM 2429 C C . GLY A 1 308 ? 19.927 -6.361 -31.974 1.00 53.44 308 GLY A C 1
ATOM 2430 O O . GLY A 1 308 ? 18.941 -6.435 -31.251 1.00 53.44 308 GLY A O 1
ATOM 2431 N N . ARG A 1 309 ? 19.979 -7.020 -33.142 1.00 48.75 309 ARG A N 1
ATOM 2432 C CA . ARG A 1 309 ? 18.914 -7.932 -33.615 1.00 48.75 309 ARG A CA 1
ATOM 2433 C C . ARG A 1 309 ? 19.126 -9.388 -33.208 1.00 48.75 309 ARG A C 1
ATOM 2435 O O . ARG A 1 309 ? 18.181 -10.170 -33.248 1.00 48.75 309 ARG A O 1
ATOM 2442 N N . ASN A 1 310 ? 20.352 -9.776 -32.858 1.00 43.12 310 ASN A N 1
ATOM 2443 C CA . ASN A 1 310 ? 20.680 -11.170 -32.553 1.00 43.12 310 ASN A CA 1
ATOM 2444 C C . ASN A 1 310 ? 20.369 -11.571 -31.102 1.00 43.12 310 ASN A C 1
ATOM 2446 O O . ASN A 1 310 ? 20.248 -12.765 -30.822 1.00 43.12 310 ASN A O 1
ATOM 2450 N N . GLU A 1 311 ? 20.195 -10.610 -30.192 1.00 42.84 311 GLU A N 1
ATOM 2451 C CA . GLU A 1 311 ? 19.816 -10.886 -28.798 1.00 42.84 311 GLU A CA 1
ATOM 2452 C C . GLU A 1 311 ? 18.339 -11.286 -28.653 1.00 42.84 311 GLU A C 1
ATOM 2454 O O . GLU A 1 311 ? 18.013 -12.116 -27.809 1.00 42.84 311 GLU A O 1
ATOM 2459 N N . GLU A 1 312 ? 17.457 -10.847 -29.559 1.00 40.41 312 GLU A N 1
ATOM 2460 C CA . GLU A 1 312 ? 16.054 -11.297 -29.599 1.00 40.41 312 GLU A CA 1
ATOM 2461 C C . GLU A 1 312 ? 15.891 -12.752 -30.096 1.00 40.41 312 GLU A C 1
ATOM 2463 O O . GLU A 1 312 ? 14.793 -13.308 -30.065 1.00 40.41 312 GLU A O 1
ATOM 2468 N N . SER A 1 313 ? 16.970 -13.410 -30.545 1.00 29.00 313 SER A N 1
ATOM 2469 C CA . SER A 1 313 ? 16.898 -14.741 -31.164 1.00 29.00 313 SER A CA 1
ATOM 2470 C C . SER A 1 313 ? 17.184 -15.921 -30.217 1.00 29.00 313 SER A C 1
ATOM 2472 O O . SER A 1 313 ? 17.154 -17.066 -30.679 1.00 29.00 313 SER A O 1
ATOM 2474 N N . TRP A 1 314 ? 17.425 -15.696 -28.917 1.00 34.50 314 TRP A N 1
ATOM 2475 C CA . TRP A 1 314 ? 17.770 -16.774 -27.967 1.00 34.50 314 TRP A CA 1
ATOM 2476 C C . TRP A 1 314 ? 16.668 -17.220 -26.992 1.00 34.50 314 TRP A C 1
ATOM 2478 O O . TRP A 1 314 ? 16.892 -18.163 -26.235 1.00 34.50 314 TRP A O 1
ATOM 2488 N N . GLU A 1 315 ? 15.441 -16.705 -27.080 1.00 34.88 315 GLU A N 1
ATOM 2489 C CA . GLU A 1 315 ? 14.300 -17.247 -26.320 1.00 34.88 315 GLU A CA 1
ATOM 2490 C C . GLU A 1 315 ? 13.338 -18.047 -27.207 1.00 34.88 315 GLU A C 1
ATOM 2492 O O . GLU A 1 315 ? 12.191 -17.674 -27.408 1.00 34.88 315 GLU A O 1
ATOM 2497 N N . ASN A 1 316 ? 13.797 -19.171 -27.765 1.00 34.16 316 ASN A N 1
ATOM 2498 C CA . ASN A 1 316 ? 12.897 -20.214 -28.289 1.00 34.16 316 ASN A CA 1
ATOM 2499 C C . ASN A 1 316 ? 13.476 -21.637 -28.167 1.00 34.16 316 ASN A C 1
ATOM 2501 O O . ASN A 1 316 ? 13.083 -22.549 -28.897 1.00 34.16 316 ASN A O 1
ATOM 2505 N N . HIS A 1 317 ? 14.377 -21.872 -27.207 1.00 33.34 317 HIS A N 1
ATOM 2506 C CA . HIS A 1 317 ? 14.663 -23.231 -26.757 1.00 33.34 317 HIS A CA 1
ATOM 2507 C C . HIS A 1 317 ? 13.731 -23.593 -25.600 1.00 33.34 317 HIS A C 1
ATOM 2509 O O . HIS A 1 317 ? 13.876 -23.130 -24.474 1.00 33.34 317 HIS A O 1
ATOM 2515 N N . SER A 1 318 ? 12.742 -24.432 -25.918 1.00 33.72 318 SER A N 1
ATOM 2516 C CA . SER A 1 318 ? 11.856 -25.081 -24.958 1.00 33.72 318 SER A CA 1
ATOM 2517 C C . SER A 1 318 ? 12.634 -25.766 -23.835 1.00 33.72 318 SER A C 1
ATOM 2519 O O . SER A 1 318 ? 13.231 -26.822 -24.037 1.00 33.72 318 SER A O 1
ATOM 2521 N N . THR A 1 319 ? 12.473 -25.246 -22.625 1.00 31.36 319 THR A N 1
ATOM 2522 C CA . THR A 1 319 ? 12.405 -26.064 -21.413 1.00 31.36 319 THR A CA 1
ATOM 2523 C C . THR A 1 319 ? 11.023 -25.852 -20.818 1.00 31.36 319 THR A C 1
ATOM 2525 O O . THR A 1 319 ? 10.686 -24.769 -20.349 1.00 31.36 319 THR A O 1
ATOM 2528 N N . MET A 1 320 ? 10.183 -26.884 -20.921 1.00 34.59 320 MET A N 1
ATOM 2529 C CA . MET A 1 320 ? 8.964 -26.999 -20.130 1.00 34.59 320 MET A CA 1
ATOM 2530 C C . MET A 1 320 ? 9.374 -27.043 -18.661 1.00 34.59 320 MET A C 1
ATOM 2532 O O . MET A 1 320 ? 9.731 -28.107 -18.177 1.00 34.59 320 MET A O 1
ATOM 2536 N N . ASP A 1 321 ? 9.283 -25.914 -17.967 1.00 27.81 321 ASP A N 1
ATOM 2537 C CA . ASP A 1 321 ? 9.171 -25.891 -16.516 1.00 27.81 321 ASP A CA 1
ATOM 2538 C C . ASP A 1 321 ? 8.013 -24.975 -16.126 1.00 27.81 321 ASP A C 1
ATOM 2540 O O . ASP A 1 321 ? 7.952 -23.779 -16.407 1.00 27.81 321 ASP A O 1
ATOM 2544 N N . SER A 1 322 ? 7.020 -25.602 -15.512 1.00 37.66 322 SER A N 1
ATOM 2545 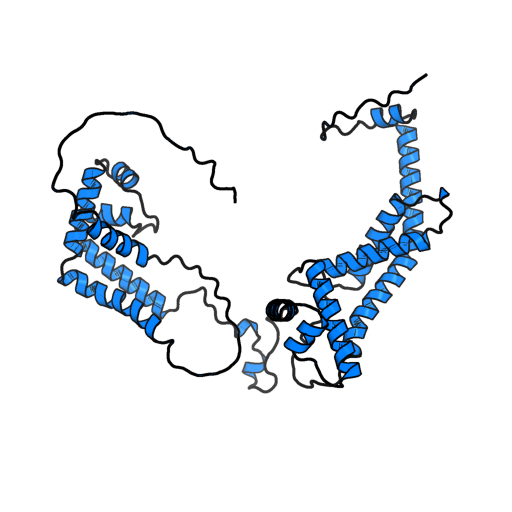C CA . SER A 1 322 ? 5.834 -24.983 -14.953 1.00 37.66 322 SER A CA 1
ATOM 2546 C C . SER A 1 322 ? 6.204 -24.095 -13.765 1.00 37.66 322 SER A C 1
ATOM 2548 O O . SER A 1 322 ? 6.539 -24.626 -12.709 1.00 37.66 322 SER A O 1
ATOM 2550 N N . ASN A 1 323 ? 6.087 -22.773 -13.909 1.00 31.69 323 ASN A N 1
ATOM 2551 C CA . ASN A 1 323 ? 5.608 -21.863 -12.859 1.00 31.69 323 ASN A CA 1
ATOM 2552 C C . ASN A 1 323 ? 5.423 -20.442 -13.411 1.00 31.69 323 ASN A C 1
ATOM 2554 O O . ASN A 1 323 ? 6.374 -19.760 -13.772 1.00 31.69 323 ASN A O 1
ATOM 2558 N N . GLY A 1 324 ? 4.166 -19.997 -13.455 1.00 31.02 324 GLY A N 1
ATOM 2559 C CA . GLY A 1 324 ? 3.775 -18.694 -13.980 1.00 31.02 324 GLY A CA 1
ATOM 2560 C C . GLY A 1 324 ? 4.149 -17.536 -13.055 1.00 31.02 324 GLY A C 1
ATOM 2561 O O . GLY A 1 324 ? 3.506 -17.314 -12.027 1.00 31.02 324 GLY A O 1
ATOM 2562 N N . PHE A 1 325 ? 5.138 -16.761 -13.484 1.00 28.12 325 PHE A N 1
ATOM 2563 C CA . PHE A 1 325 ? 5.309 -15.353 -13.150 1.00 28.12 325 PHE A CA 1
ATOM 2564 C C . PHE A 1 325 ? 5.682 -14.624 -14.438 1.00 28.12 325 PHE A C 1
ATOM 2566 O O . PHE A 1 325 ? 6.702 -14.920 -15.045 1.00 28.12 325 PHE A O 1
ATOM 2573 N N . GLY A 1 326 ? 4.829 -13.698 -14.863 1.00 26.20 326 GLY A N 1
ATOM 2574 C CA . GLY A 1 326 ? 5.055 -12.886 -16.049 1.00 26.20 326 GLY A CA 1
ATOM 2575 C C . GLY A 1 326 ? 3.949 -11.850 -16.176 1.00 26.20 326 GLY A C 1
ATOM 2576 O O . GLY A 1 326 ? 2.861 -12.153 -16.655 1.00 26.20 326 GLY A O 1
ATOM 2577 N N . SER A 1 327 ? 4.213 -10.638 -15.700 1.00 27.78 327 SER A N 1
ATOM 2578 C CA . SER A 1 327 ? 3.562 -9.438 -16.219 1.00 27.78 327 SER A CA 1
ATOM 2579 C C . SER A 1 327 ? 4.670 -8.440 -16.512 1.00 27.78 327 SER A C 1
ATOM 2581 O O . SER A 1 327 ? 5.155 -7.752 -15.613 1.00 27.78 327 SER A O 1
ATOM 2583 N N . SER A 1 328 ? 5.097 -8.443 -17.767 1.00 25.95 328 SER A N 1
ATOM 2584 C CA . SER A 1 328 ? 5.929 -7.412 -18.364 1.00 25.95 328 SER A CA 1
ATOM 2585 C C . SER A 1 328 ? 5.192 -6.079 -18.274 1.00 25.95 328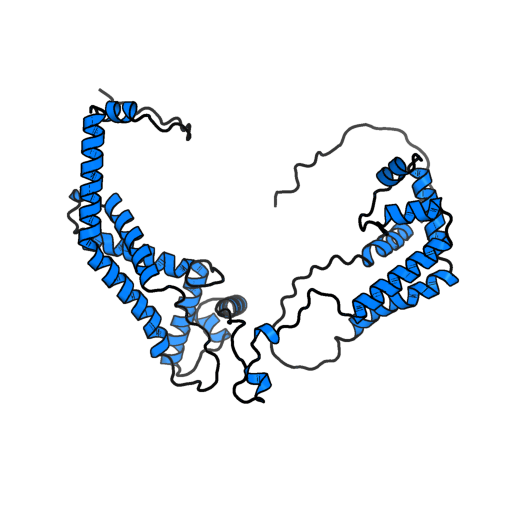 SER A C 1
ATOM 2587 O O . SER A 1 328 ? 4.033 -5.983 -18.680 1.00 25.95 328 SER A O 1
ATOM 2589 N N . ILE A 1 329 ? 5.847 -5.057 -17.732 1.00 29.88 329 ILE A N 1
ATOM 2590 C CA . ILE A 1 329 ? 5.501 -3.670 -18.027 1.00 29.88 329 ILE A CA 1
ATOM 2591 C C . ILE A 1 329 ? 6.702 -3.113 -18.774 1.00 29.88 329 ILE A C 1
ATOM 2593 O O . ILE A 1 329 ? 7.780 -2.923 -18.219 1.00 29.88 329 ILE A O 1
ATOM 2597 N N . GLU A 1 330 ? 6.473 -2.975 -20.071 1.00 31.92 330 GLU A N 1
ATOM 2598 C CA . GLU A 1 330 ? 7.315 -2.337 -21.066 1.00 31.92 330 GLU A CA 1
ATOM 2599 C C . GLU A 1 330 ? 7.572 -0.874 -20.697 1.00 31.92 330 GLU A C 1
ATOM 2601 O O . GLU A 1 330 ? 6.689 -0.188 -20.175 1.00 31.92 330 GLU A O 1
ATOM 2606 N N . GLY A 1 331 ? 8.757 -0.370 -21.041 1.00 29.00 331 GLY A N 1
ATOM 2607 C CA . GLY A 1 331 ? 8.989 1.067 -21.020 1.00 29.00 331 GLY A CA 1
ATOM 2608 C C . GLY A 1 331 ? 10.446 1.499 -21.019 1.00 29.00 331 GLY A C 1
ATOM 2609 O O . GLY A 1 331 ? 10.827 2.259 -20.138 1.00 29.00 331 GLY A O 1
ATOM 2610 N N . HIS A 1 332 ? 11.241 1.097 -22.015 1.00 32.88 332 HIS A N 1
ATOM 2611 C CA . HIS A 1 332 ? 12.399 1.906 -22.407 1.00 32.88 332 HIS A CA 1
ATOM 2612 C C . HIS A 1 332 ? 12.136 2.558 -23.770 1.00 32.88 332 HIS A C 1
ATOM 2614 O O . HIS A 1 332 ? 11.642 1.888 -24.683 1.00 32.88 332 HIS A O 1
ATOM 2620 N N . PRO A 1 333 ? 12.416 3.868 -23.926 1.00 32.84 333 PRO A N 1
ATOM 2621 C CA . PRO A 1 333 ? 12.235 4.563 -25.185 1.00 32.84 333 PRO A CA 1
ATOM 2622 C C . PRO A 1 333 ? 13.309 4.064 -26.144 1.00 32.84 333 PRO A C 1
ATOM 2624 O O . PRO A 1 333 ? 14.474 4.448 -26.084 1.00 32.84 333 PRO A O 1
ATOM 2627 N N . ASN A 1 334 ? 12.892 3.153 -27.009 1.00 33.34 334 ASN A N 1
ATOM 2628 C CA . ASN A 1 334 ? 13.710 2.575 -28.052 1.00 33.34 334 ASN A CA 1
ATOM 2629 C C . ASN A 1 334 ? 14.109 3.708 -29.021 1.00 33.34 334 ASN A C 1
ATOM 2631 O O . ASN A 1 334 ? 13.310 4.146 -29.849 1.00 33.34 334 ASN A O 1
ATOM 2635 N N . PHE A 1 335 ? 15.324 4.241 -28.872 1.00 35.34 335 PHE A N 1
ATOM 2636 C CA . PHE A 1 335 ? 15.823 5.381 -29.657 1.00 35.34 335 PHE A CA 1
ATOM 2637 C C . PHE A 1 335 ? 16.241 4.978 -31.086 1.00 35.34 335 PHE A C 1
ATOM 2639 O O . PHE A 1 335 ? 16.492 5.831 -31.933 1.00 35.34 335 PHE A O 1
ATOM 2646 N N . VAL A 1 336 ? 16.281 3.674 -31.378 1.00 44.44 336 VAL A N 1
ATOM 2647 C CA . VAL A 1 336 ? 16.814 3.117 -32.631 1.00 44.44 336 VAL A CA 1
ATOM 2648 C C . VAL A 1 336 ? 15.732 2.771 -33.682 1.00 44.44 336 VAL A C 1
ATOM 2650 O O . VAL A 1 336 ? 15.987 3.008 -34.865 1.00 44.44 336 VAL A O 1
ATOM 2653 N N . PRO A 1 337 ? 14.492 2.337 -33.351 1.00 35.00 337 PRO A N 1
ATOM 2654 C CA . PRO A 1 337 ? 13.491 2.027 -34.384 1.00 35.00 337 PRO A CA 1
ATOM 2655 C C . PRO A 1 337 ? 12.856 3.258 -35.053 1.00 35.00 337 PRO A C 1
ATOM 2657 O O . PRO A 1 337 ? 12.405 3.173 -36.195 1.00 35.00 337 PRO A O 1
ATOM 2660 N N . GLN A 1 338 ? 12.827 4.423 -34.390 1.00 31.75 338 GLN A N 1
ATOM 2661 C CA . GLN A 1 338 ? 12.189 5.628 -34.952 1.00 31.75 338 GLN A CA 1
ATOM 2662 C C . GLN A 1 338 ? 12.992 6.265 -36.092 1.00 31.75 338 GLN A C 1
ATOM 2664 O O . GLN A 1 338 ? 12.399 6.799 -37.029 1.00 31.75 338 GLN A O 1
ATOM 2669 N N . ALA A 1 339 ? 14.323 6.164 -36.060 1.00 34.66 339 ALA A N 1
ATOM 2670 C CA . ALA A 1 339 ? 15.167 6.703 -37.122 1.00 34.66 339 ALA A CA 1
ATOM 2671 C C . ALA A 1 339 ? 15.035 5.902 -38.429 1.00 34.66 339 ALA A C 1
ATOM 2673 O O . ALA A 1 339 ? 15.125 6.487 -39.504 1.00 34.66 339 ALA A O 1
ATOM 2674 N N . MET A 1 340 ? 14.777 4.588 -38.355 1.00 36.84 340 MET A N 1
ATOM 2675 C CA . MET A 1 340 ? 14.642 3.731 -39.540 1.00 36.84 340 MET A CA 1
ATOM 2676 C C . MET A 1 340 ? 13.207 3.605 -40.062 1.00 36.84 340 MET A C 1
ATOM 2678 O O . MET A 1 340 ? 13.033 3.648 -41.278 1.00 36.84 340 MET A O 1
ATOM 2682 N N . ASN A 1 341 ? 12.180 3.566 -39.202 1.00 37.12 341 ASN A N 1
ATOM 2683 C CA . ASN A 1 341 ? 10.785 3.556 -39.673 1.00 37.12 341 ASN A CA 1
ATOM 2684 C C . ASN A 1 341 ? 10.435 4.843 -40.441 1.00 37.12 341 ASN A C 1
ATOM 2686 O O . ASN A 1 341 ? 9.739 4.791 -41.451 1.00 37.12 341 ASN A O 1
ATOM 2690 N N . ALA A 1 342 ? 11.013 5.988 -40.057 1.00 36.81 342 ALA A N 1
ATOM 2691 C CA . ALA A 1 342 ? 10.893 7.228 -40.826 1.00 36.81 342 ALA A CA 1
ATOM 2692 C C . ALA A 1 342 ? 11.600 7.167 -42.199 1.00 36.81 342 ALA A C 1
ATOM 2694 O O . ALA A 1 342 ? 11.210 7.872 -43.127 1.00 36.81 342 ALA A O 1
ATOM 2695 N N . ILE A 1 343 ? 12.627 6.323 -42.352 1.00 39.06 343 ILE A N 1
ATOM 2696 C CA . ILE A 1 343 ? 13.370 6.142 -43.609 1.00 39.06 343 ILE A CA 1
ATOM 2697 C C . ILE A 1 343 ? 12.662 5.135 -44.535 1.00 39.06 343 ILE A C 1
ATOM 2699 O O . ILE A 1 343 ? 12.700 5.310 -45.756 1.00 39.06 343 ILE A O 1
ATOM 2703 N N . GLU A 1 344 ? 11.983 4.123 -43.987 1.00 36.28 344 GLU A N 1
ATOM 2704 C CA . GLU A 1 344 ? 11.194 3.156 -44.764 1.00 36.28 344 GLU A CA 1
ATOM 2705 C C . GLU A 1 344 ? 9.816 3.700 -45.187 1.00 36.28 344 GLU A C 1
ATOM 2707 O O . GLU A 1 344 ? 9.462 3.558 -46.361 1.00 36.28 344 GLU A O 1
ATOM 2712 N N . ASP A 1 345 ? 9.085 4.431 -44.334 1.00 33.62 345 ASP A N 1
ATOM 2713 C CA . ASP A 1 345 ? 7.759 4.985 -44.686 1.00 33.62 345 ASP A CA 1
ATOM 2714 C C . ASP A 1 345 ? 7.823 6.059 -45.789 1.00 33.62 345 ASP A C 1
ATOM 2716 O O . ASP A 1 345 ? 6.923 6.179 -46.629 1.00 33.62 345 ASP A O 1
ATOM 2720 N N . MET A 1 346 ? 8.933 6.801 -45.878 1.00 38.72 346 MET A N 1
ATOM 2721 C CA . MET A 1 346 ? 9.156 7.780 -46.951 1.00 38.72 346 MET A CA 1
ATOM 2722 C C . MET A 1 346 ? 9.432 7.130 -48.318 1.00 38.72 346 MET A C 1
ATOM 2724 O O . MET A 1 346 ? 9.344 7.808 -49.346 1.00 38.72 346 MET A O 1
ATOM 2728 N N . SER A 1 347 ? 9.738 5.827 -48.359 1.00 40.41 347 SER A N 1
ATOM 2729 C CA . SER A 1 347 ? 9.946 5.092 -49.613 1.00 40.41 347 SER A CA 1
ATOM 2730 C C . SER A 1 347 ? 8.632 4.745 -50.327 1.00 40.41 347 SER A C 1
ATOM 2732 O O . SER A 1 347 ? 8.600 4.705 -51.558 1.00 40.41 347 SER A O 1
ATOM 2734 N N . HIS A 1 348 ? 7.526 4.594 -49.588 1.00 35.66 348 HIS A N 1
ATOM 2735 C CA . HIS A 1 348 ? 6.222 4.238 -50.155 1.00 35.66 348 HIS A CA 1
ATOM 2736 C C . HIS A 1 348 ? 5.408 5.445 -50.642 1.00 35.66 348 HIS A C 1
ATOM 2738 O O . HIS A 1 348 ? 4.645 5.318 -51.600 1.00 35.66 348 HIS A O 1
ATOM 2744 N N . GLN A 1 349 ? 5.592 6.634 -50.058 1.00 37.00 349 GLN A N 1
ATOM 2745 C CA . GLN A 1 349 ? 4.839 7.830 -50.466 1.00 37.00 349 GLN A CA 1
ATOM 2746 C C . GLN A 1 349 ? 5.388 8.522 -51.723 1.00 37.00 349 GLN A C 1
ATOM 2748 O O . GLN A 1 349 ? 4.660 9.269 -52.374 1.00 37.00 349 GLN A O 1
ATOM 2753 N N . ASN A 1 350 ? 6.636 8.253 -52.118 1.00 35.59 350 ASN A N 1
ATOM 2754 C CA . ASN A 1 350 ? 7.285 8.970 -53.222 1.00 35.59 350 ASN A CA 1
ATOM 2755 C C . ASN A 1 350 ? 7.223 8.247 -54.585 1.00 35.59 350 ASN A C 1
ATOM 2757 O O . ASN A 1 350 ? 7.844 8.693 -55.546 1.00 35.59 350 ASN A O 1
ATOM 2761 N N . MET A 1 351 ? 6.467 7.145 -54.690 1.00 34.34 351 MET A N 1
ATOM 2762 C CA . MET A 1 351 ? 6.227 6.439 -55.961 1.00 34.34 351 MET A CA 1
ATOM 2763 C C . MET A 1 351 ? 4.898 6.795 -56.648 1.00 34.34 351 MET A C 1
ATOM 2765 O O . MET A 1 351 ? 4.637 6.278 -57.729 1.00 34.34 351 MET A O 1
ATOM 2769 N N . ASN A 1 352 ? 4.077 7.695 -56.090 1.00 36.03 352 ASN A N 1
ATOM 2770 C CA . ASN A 1 352 ? 2.741 7.990 -56.633 1.00 36.03 352 ASN A CA 1
ATOM 2771 C C . ASN A 1 352 ? 2.484 9.466 -56.988 1.00 36.03 352 ASN A C 1
ATOM 2773 O O . ASN A 1 352 ? 1.347 9.922 -56.960 1.00 36.03 352 ASN A O 1
ATOM 2777 N N . PHE A 1 353 ? 3.522 10.212 -57.374 1.00 30.58 353 PHE A N 1
ATOM 2778 C CA . PHE A 1 353 ? 3.364 11.548 -57.960 1.00 30.58 353 PHE A CA 1
ATOM 2779 C C . PHE A 1 353 ? 4.019 11.620 -59.340 1.00 30.58 353 PHE A C 1
ATOM 2781 O O . PHE A 1 353 ? 5.050 12.250 -59.546 1.00 30.58 353 PHE A O 1
ATOM 2788 N N . ASN A 1 354 ? 3.391 10.960 -60.312 1.00 33.41 354 ASN A N 1
ATOM 2789 C CA . ASN A 1 354 ? 3.528 11.340 -61.711 1.00 33.41 354 ASN A CA 1
ATOM 2790 C C . ASN A 1 354 ? 2.167 11.175 -62.395 1.00 33.41 354 ASN A C 1
ATOM 2792 O O . ASN A 1 354 ? 1.803 10.089 -62.836 1.00 33.41 354 ASN A O 1
ATOM 2796 N N . GLY A 1 355 ? 1.412 12.273 -62.447 1.00 32.34 355 GLY A N 1
ATOM 2797 C CA . GLY A 1 355 ? 0.159 12.375 -63.191 1.00 32.34 355 GLY A CA 1
ATOM 2798 C C . GLY A 1 355 ? -0.990 12.935 -62.362 1.00 32.34 355 GLY A C 1
ATOM 2799 O O . GLY A 1 355 ? -1.593 12.206 -61.588 1.00 32.34 355 GLY A O 1
ATOM 2800 N N . VAL A 1 356 ? -1.279 14.225 -62.558 1.00 29.91 356 VAL A N 1
ATOM 2801 C CA . VAL A 1 356 ? -2.604 14.843 -62.787 1.00 29.91 356 VAL A CA 1
ATOM 2802 C C . VAL A 1 356 ? -2.480 16.348 -62.503 1.00 29.91 356 VAL A C 1
ATOM 2804 O O . VAL A 1 356 ? -1.907 16.774 -61.505 1.00 29.91 356 VAL A O 1
ATOM 2807 N N . ALA A 1 357 ? -2.956 17.142 -63.458 1.00 29.20 357 ALA A N 1
ATOM 2808 C CA . ALA A 1 357 ? -2.966 18.598 -63.457 1.00 29.20 357 ALA A CA 1
ATOM 2809 C C . ALA A 1 357 ? -4.217 19.173 -62.763 1.00 29.20 357 ALA A C 1
ATOM 2811 O O . ALA A 1 357 ? -5.251 18.516 -62.783 1.00 29.20 357 ALA A O 1
ATOM 2812 N N . MET A 1 358 ? -4.086 20.428 -62.298 1.00 29.23 358 MET A N 1
ATOM 2813 C CA . MET A 1 358 ? -5.120 21.455 -62.027 1.00 29.23 358 MET A CA 1
ATOM 2814 C C . MET A 1 358 ? -6.261 21.118 -61.045 1.00 29.23 358 MET A C 1
ATOM 2816 O O . MET A 1 358 ? -7.046 20.218 -61.305 1.00 29.23 358 MET A O 1
ATOM 2820 N N . ASP A 1 359 ? -6.429 21.921 -59.984 1.00 26.66 359 ASP A N 1
ATOM 2821 C CA . ASP A 1 359 ? -7.474 22.969 -59.913 1.00 26.66 359 ASP A CA 1
ATOM 2822 C C . ASP A 1 359 ? -7.313 23.840 -58.644 1.00 26.66 359 ASP A C 1
ATOM 2824 O O . ASP A 1 359 ? -6.746 23.402 -57.640 1.00 26.66 359 ASP A O 1
ATOM 2828 N N . ASP A 1 360 ? -7.784 25.083 -58.724 1.00 32.50 360 ASP A N 1
ATOM 2829 C CA . ASP A 1 360 ? -7.744 26.128 -57.695 1.00 32.50 360 ASP A CA 1
ATOM 2830 C C . ASP A 1 360 ? -8.788 25.921 -56.571 1.00 32.50 360 ASP A C 1
ATOM 2832 O O . ASP A 1 360 ? -9.911 25.486 -56.822 1.00 32.50 360 ASP A O 1
ATOM 2836 N N . GLY A 1 361 ? -8.486 26.387 -55.347 1.00 27.67 361 GLY A N 1
ATOM 2837 C CA . GLY A 1 361 ? -9.512 26.921 -54.432 1.00 27.67 361 GLY A CA 1
ATOM 2838 C C . GLY A 1 361 ? -9.526 26.431 -52.974 1.00 27.67 361 GLY A C 1
ATOM 2839 O O . GLY A 1 361 ? -9.492 25.238 -52.702 1.00 27.67 361 GLY A O 1
ATOM 2840 N N . PHE A 1 362 ? -9.748 27.403 -52.073 1.00 30.00 362 PHE A N 1
ATOM 2841 C CA . PHE A 1 362 ? -10.043 27.316 -50.626 1.00 30.00 362 PHE A CA 1
ATOM 2842 C C . PHE A 1 362 ? -8.842 27.006 -49.714 1.00 30.00 362 PHE A C 1
ATOM 2844 O O . PHE A 1 362 ? -8.050 26.120 -49.978 1.00 30.00 362 PHE A O 1
ATOM 2851 N N . GLY A 1 363 ? -8.609 27.690 -48.596 1.00 28.67 363 GLY A N 1
ATOM 2852 C CA . GLY A 1 363 ? -9.419 28.619 -47.815 1.00 28.67 363 GLY A CA 1
ATOM 2853 C C . GLY A 1 363 ? -8.965 28.461 -46.362 1.00 28.67 363 GLY A C 1
ATOM 2854 O O . GLY A 1 363 ? -8.968 27.356 -45.834 1.00 28.67 363 GLY A O 1
ATOM 2855 N N . ASP A 1 364 ? -8.505 29.550 -45.758 1.00 39.84 364 ASP A N 1
ATOM 2856 C CA . ASP A 1 364 ? -8.070 29.634 -44.364 1.00 39.84 364 ASP A CA 1
ATOM 2857 C C . ASP A 1 364 ? -9.253 29.321 -43.426 1.00 39.84 364 ASP A C 1
ATOM 2859 O O . ASP A 1 364 ? -10.252 30.039 -43.469 1.00 39.84 364 ASP A O 1
ATOM 2863 N N . ASN A 1 365 ? -9.176 28.216 -42.671 1.00 41.16 365 ASN A N 1
ATOM 2864 C CA . ASN A 1 365 ? -9.830 27.952 -41.376 1.00 41.16 365 ASN A CA 1
ATOM 2865 C C . ASN A 1 365 ? -9.766 26.451 -41.057 1.00 41.16 365 ASN A C 1
ATOM 2867 O O . ASN A 1 365 ? -10.563 25.685 -41.580 1.00 41.16 365 ASN A O 1
ATOM 2871 N N . ASP A 1 366 ? -8.816 26.054 -40.206 1.00 31.33 366 ASP A N 1
ATOM 2872 C CA . ASP A 1 366 ? -9.020 25.059 -39.138 1.00 31.33 366 ASP A CA 1
ATOM 2873 C C . ASP A 1 366 ? -7.701 24.854 -38.376 1.00 31.33 366 ASP A C 1
ATOM 2875 O O . ASP A 1 366 ? -6.844 24.041 -38.723 1.00 31.33 366 ASP A O 1
ATOM 2879 N N . ARG A 1 367 ? -7.523 25.630 -37.302 1.00 33.78 367 ARG A N 1
ATOM 2880 C CA . ARG A 1 367 ? -6.586 25.302 -36.221 1.00 33.78 367 ARG A CA 1
ATOM 2881 C C . ARG A 1 367 ? -7.400 24.766 -35.044 1.00 33.78 367 ARG A C 1
ATOM 2883 O O . ARG A 1 367 ? -8.182 25.541 -34.495 1.00 33.78 367 ARG A O 1
ATOM 2890 N N . PRO A 1 368 ? -7.185 23.531 -34.570 1.00 31.30 368 PRO A N 1
ATOM 2891 C CA . PRO A 1 368 ? -7.556 23.183 -33.210 1.00 31.30 368 PRO A CA 1
ATOM 2892 C C . PRO A 1 368 ? -6.444 23.635 -32.250 1.00 31.30 368 PRO A C 1
ATOM 2894 O O . PRO A 1 368 ? -5.265 23.325 -32.428 1.00 31.30 368 PRO A O 1
ATOM 2897 N N . THR A 1 369 ? -6.820 24.414 -31.237 1.00 41.25 369 THR A N 1
ATOM 2898 C CA . THR A 1 369 ? -5.984 24.750 -30.076 1.00 41.25 369 THR A CA 1
ATOM 2899 C C . THR A 1 369 ? -5.821 23.539 -29.144 1.00 41.25 369 THR A C 1
ATOM 2901 O O . THR A 1 369 ? -6.676 22.652 -29.135 1.00 41.25 369 THR A O 1
ATOM 2904 N N . PRO A 1 370 ? -4.755 23.484 -28.324 1.00 34.03 370 PRO A N 1
ATOM 2905 C CA . PRO A 1 370 ? -4.441 22.318 -27.505 1.00 34.03 370 PRO A CA 1
ATOM 2906 C C . PRO A 1 370 ? -5.209 22.343 -26.173 1.00 34.03 370 PRO A C 1
ATOM 2908 O O . PRO A 1 370 ? -4.638 22.695 -25.151 1.00 34.03 370 PRO A O 1
ATOM 2911 N N . GLU A 1 371 ? -6.493 21.971 -26.163 1.00 36.97 371 GLU A N 1
ATOM 2912 C CA . GLU A 1 371 ? -7.251 21.753 -24.908 1.00 36.97 371 GLU A CA 1
ATOM 2913 C C . GLU A 1 371 ? -8.221 20.548 -24.933 1.00 36.97 371 GLU A C 1
ATOM 2915 O O . GLU A 1 371 ? -9.125 20.460 -24.109 1.00 36.97 371 GLU A O 1
ATOM 2920 N N . SER A 1 372 ? -8.043 19.554 -25.814 1.00 36.91 372 SER A N 1
ATOM 2921 C CA . SER A 1 372 ? -8.982 18.413 -25.896 1.00 36.91 372 SER A CA 1
ATOM 2922 C C . SER A 1 372 ? -8.332 17.022 -25.928 1.00 36.91 372 SER A C 1
ATOM 2924 O O . SER A 1 372 ? -8.728 16.183 -26.733 1.00 36.91 372 SER A O 1
ATOM 2926 N N . ILE A 1 373 ? -7.343 16.749 -25.066 1.00 36.28 373 ILE A N 1
ATOM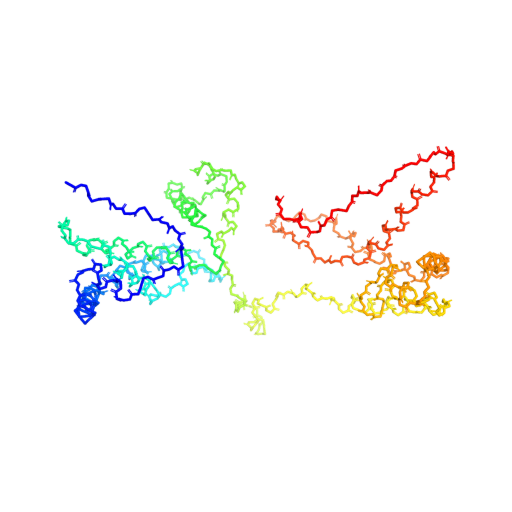 2927 C CA . ILE A 1 373 ? -6.728 15.402 -24.932 1.00 36.28 373 ILE A CA 1
ATOM 2928 C C . ILE A 1 373 ? -6.849 14.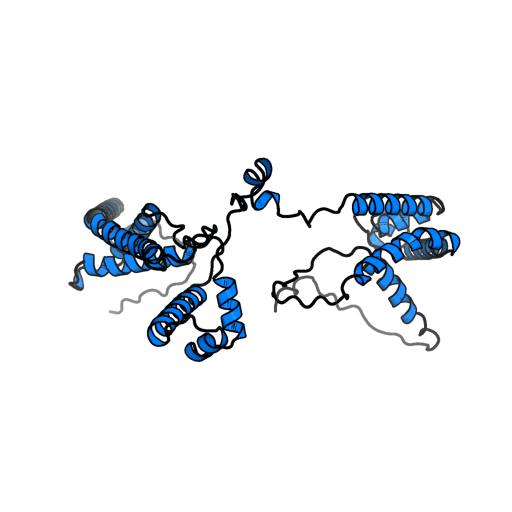845 -23.496 1.00 36.28 373 ILE A C 1
ATOM 2930 O O . ILE A 1 373 ? -6.059 14.024 -23.055 1.00 36.28 373 ILE A O 1
ATOM 2934 N N . TRP A 1 374 ? -7.883 15.235 -22.747 1.00 37.12 374 TRP A N 1
ATOM 2935 C CA . TRP A 1 374 ? -8.251 14.531 -21.509 1.00 37.12 374 TRP A CA 1
ATOM 2936 C C . TRP A 1 374 ? -9.761 14.318 -21.424 1.00 37.12 374 TRP A C 1
ATOM 2938 O O . TRP A 1 374 ? -10.451 14.950 -20.631 1.00 37.12 374 TRP A O 1
ATOM 2948 N N . SER A 1 375 ? -10.269 13.408 -22.256 1.00 29.91 375 SER A N 1
ATOM 2949 C CA . SER A 1 375 ? -11.533 12.708 -22.008 1.00 29.91 375 SER A CA 1
ATOM 2950 C C . SER A 1 375 ? -11.655 11.477 -22.914 1.00 29.91 375 SER A C 1
ATOM 2952 O O . SER A 1 375 ? -12.150 11.597 -24.033 1.00 29.91 375 SER A O 1
ATOM 2954 N N . PHE A 1 376 ? -11.169 10.323 -22.454 1.00 35.16 376 PHE A N 1
ATOM 2955 C CA . PHE A 1 376 ? -11.946 9.090 -22.248 1.00 35.16 376 PHE A CA 1
ATOM 2956 C C . PHE A 1 376 ? -11.061 7.996 -21.651 1.00 35.16 376 PHE A C 1
ATOM 2958 O O . PHE A 1 376 ? -9.928 7.827 -22.149 1.00 35.16 376 PHE A O 1
#

pLDDT: mean 73.91, std 24.16, range [25.95, 96.31]

Foldseek 3Di:
DDDDDDDDPPPVPDDDDLVVVCVVVVHDSVVVVVVVVVVVVVLVCQLVVCLVLLLVLLVVVVVVLVVVVVPPDPPDPDDDPFDSLPPDDSVNLSVLLSVQLSVLSVPDDCVVVDDSSVSSNVSSNVSSVVCSQQPSAPDHDDPVLVVVLVVLVVVQVVCCVVVVDGDDLVRSCVVVVHDSVVSVVSVVVPGGDDDQQDQDDPPDDPVSRNHGNVNPDDDPPDDDPVRVVLVVVLLVLVVVLLVVDDPLLSLLVCQQCVSPNNDHDDLVVSCVVVVHDSVVSVVSPVVSVVSCPDPVNCVVCVVVVVVVVVVVVPPPDDDDDDDDDDDDDDDDDPSPPVVVVVVVVVVVVPPPPDDDDDDDDDDDDDDDDPDPPPDD

InterPro domains:
  IPR000943 RNA polymerase sigma-70 [PR00046] (92-105)
  IPR000943 RNA polymerase sigma-70 [PR00046] (116-124)
  IPR000943 RNA polymerase sigma-70 [PR00046] (245-257)
  IPR000943 RNA polymerase sigma-70 [PR00046] (266-281)
  IPR000943 RNA polymerase sigma-70 [PR00046] (281-292)
  IPR007624 RNA polymerase sigma-70 region 3 [PF04539] (152-208)
  IPR007627 RNA polymerase sigma-70 region 2 [PF04542] (89-137)
  IPR007630 RNA polymerase sigma-70 region 4 [PF04545] (242-294)
  IPR013324 RNA polymerase sigma factor, region 3/4-like [SSF88659] (141-206)
  IPR013324 RNA polymerase sigma factor, region 3/4-like [SSF88659] (206-296)
  IPR013325 RNA polymerase sigma factor, region 2 [SSF88946] (11-137)
  IPR014284 RNA polymerase sigma-70-like domain [TIGR02937] (41-294)
  IPR036388 Winged helix-like DNA-binding domain superfamily [G3DSA:1.10.10.10] (141-221)
  IPR036388 Winged helix-like DNA-binding domain superfamily [G3DSA:1.10.10.10] (227-312)
  IPR050239 Sigma-70 factor family, RNA polymerase initiation factors [PTHR30603] (13-305)

Secondary structure (DSSP, 8-state):
-----------TT-PPPHHHHHHHTT--HHHHHHHHHHHHHHHHHHHHHTHHHHHHHHHHHHHHHHHHHHSS-S---SS-----S--S-HHHHHHHHHHHHHHHHHH--GGG---HHHHHHHHHHHHHHHHHHHHSSSS---HHHHHHHHHHHHHHHHHHHHHSSPPPHHHHHHHHT--HHHHHHHHHHTPPPPPTT-B--SSS-TTTTS-BSGGGS---SSPPHHHHHHHHHHHHHHHHHHTTS-HHHHHHHHHHHTTTTS----HHHHHHHHTS-HHHHHHHHHHHHHHHTSHHHHHHHHHHHHHHHHGGGSS-------------------TTHHHHHHHHHHHHHTTS-S------------PPPS------